Protein 2OER (pdb70)

Nearest PDB structures (foldseek):
  2oer-assembly1_A  TM=1.006E+00  e=1.924E-23  Pseudomonas aeruginosa
  2oer-assembly1_B  TM=9.756E-01  e=3.226E-20  Pseudomonas aeruginosa
  5ydp-assembly1_B  TM=5.592E-01  e=7.569E-05  Dietzia sp. DQ12-45-1b
  2qtq-assembly1_A  TM=6.461E-01  e=2.037E-04  Novosphingobium aromaticivorans DSM 12444
  2gfn-assembly1_A  TM=6.574E-01  e=8.765E-03  Rhodococcus jostii RHA1

Organism: Pseudomonas aeruginosa (strain ATCC 15692 / DSM 22644 / CIP 104116 / JCM 14847 / LMG 12228 / 1C / PRS 101 / PAO1) (NCBI:txid208964)

B-factor: mean 24.6, std 12.99, range [2.0, 92.28]

Radius of gyration: 24.01 Å; Cα contacts (8 Å, |Δi|>4): 357; chains: 2; bounding box: 49×55×74 Å

Structure (mmCIF, N/CA/C/O backbone):
data_2OER
#
_entry.id   2OER
#
_cell.length_a   42.255
_cell.length_b   46.389
_cell.length_c   56.978
_cell.angle_alpha   100.62
_cell.angle_beta   101.49
_cell.angle_gamma   109.84
#
_symmetry.space_group_name_H-M   'P 1'
#
loop_
_entity.id
_entity.type
_entity.pdbx_description
1 polymer 'Probable transcriptional regulator'
2 water water
#
loop_
_atom_site.group_PDB
_atom_site.id
_atom_site.type_symbol
_atom_site.label_atom_id
_atom_site.label_alt_id
_atom_site.label_comp_id
_atom_site.label_asym_id
_atom_site.label_entity_id
_atom_site.label_seq_id
_atom_site.pdbx_PDB_ins_code
_atom_site.Cartn_x
_atom_site.Cartn_y
_atom_site.Cartn_z
_atom_site.occupancy
_atom_site.B_iso_or_equiv
_atom_site.auth_seq_id
_atom_site.auth_comp_id
_atom_site.auth_asym_id
_atom_site.auth_atom_id
_atom_site.pdbx_PDB_model_num
ATOM 1 N N . SER A 1 23 ? 16.219 -21.577 34.251 1.00 29.92 21 SER A N 1
ATOM 2 C CA . SER A 1 23 ? 15.441 -20.298 34.077 1.00 29.50 21 SER A CA 1
ATOM 3 C C . SER A 1 23 ? 16.325 -19.056 34.127 1.00 28.90 21 SER A C 1
ATOM 4 O O . SER A 1 23 ? 16.436 -18.347 33.124 1.00 29.57 21 SER A O 1
ATOM 7 N N . GLU A 1 24 ? 16.932 -18.769 35.284 1.00 27.85 22 GLU A N 1
ATOM 8 C CA . GLU A 1 24 ? 18.021 -17.780 35.338 1.00 26.43 22 GLU A CA 1
ATOM 9 C C . GLU A 1 24 ? 19.190 -18.239 34.430 1.00 25.00 22 GLU A C 1
ATOM 10 O O . GLU A 1 24 ? 19.796 -17.429 33.718 1.00 24.88 22 GLU A O 1
ATOM 16 N N . LEU A 1 25 ? 19.482 -19.542 34.450 1.00 23.37 23 LEU A N 1
ATOM 17 C CA . LEU A 1 25 ? 20.535 -20.104 33.605 1.00 22.11 23 LEU A CA 1
ATOM 18 C C . LEU A 1 25 ? 20.160 -20.015 32.129 1.00 20.88 23 LEU A C 1
ATOM 19 O O . LEU A 1 25 ? 20.963 -19.588 31.307 1.00 20.35 23 LEU A O 1
ATOM 24 N N . VAL A 1 26 ? 18.930 -20.407 31.809 1.00 20.39 24 VAL A N 1
ATOM 25 C CA . VAL A 1 26 ? 18.412 -20.266 30.457 1.00 19.27 24 VAL A CA 1
ATOM 26 C C . VAL A 1 26 ? 18.418 -18.817 30.008 1.00 18.54 24 VAL A C 1
ATOM 27 O O . VAL A 1 26 ? 18.950 -18.495 28.930 1.00 18.30 24 VAL A O 1
ATOM 31 N N . ALA A 1 27 ? 17.869 -17.931 30.849 1.00 17.32 25 ALA A N 1
ATOM 32 C CA . ALA A 1 27 ? 17.819 -16.513 30.524 1.00 16.46 25 ALA A CA 1
ATOM 33 C C . ALA A 1 27 ? 19.211 -15.997 30.152 1.00 16.72 25 ALA A C 1
ATOM 34 O O . ALA A 1 27 ? 19.359 -15.301 29.138 1.00 15.89 25 ALA A O 1
ATOM 36 N N . SER A 1 28 ? 20.234 -16.357 30.958 1.00 16.37 26 SER A N 1
ATOM 37 C CA . SER A 1 28 ? 21.605 -15.872 30.728 1.00 16.39 26 SER A CA 1
ATOM 38 C C . SER A 1 28 ? 22.169 -16.448 29.428 1.00 16.48 26 SER A C 1
ATOM 39 O O . SER A 1 28 ? 22.718 -15.713 28.590 1.00 15.55 26 SER A O 1
ATOM 42 N N . ILE A 1 29 ? 21.978 -17.757 29.245 1.00 17.38 27 ILE A N 1
ATOM 43 C CA . ILE A 1 29 ? 22.243 -18.428 27.959 1.00 17.29 27 ILE A CA 1
ATOM 44 C C . ILE A 1 29 ? 21.652 -17.647 26.785 1.00 18.34 27 ILE A C 1
ATOM 45 O O . ILE A 1 29 ? 22.366 -17.228 25.864 1.00 17.50 27 ILE A O 1
ATOM 50 N N . LEU A 1 30 ? 20.349 -17.400 26.868 1.00 20.51 28 LEU A N 1
ATOM 51 C CA . LEU A 1 30 ? 19.606 -16.708 25.813 1.00 22.35 28 LEU A CA 1
ATOM 52 C C . LEU A 1 30 ? 20.107 -15.284 25.570 1.00 23.39 28 LEU A C 1
ATOM 53 O O . LEU A 1 30 ? 20.263 -14.855 24.422 1.00 23.35 28 LEU A O 1
ATOM 58 N N . GLU A 1 31 ? 20.415 -14.579 26.655 1.00 24.46 29 GLU A N 1
ATOM 59 C CA . GLU A 1 31 ? 21.031 -13.257 26.586 1.00 25.45 29 GLU A CA 1
ATOM 60 C C . GLU A 1 31 ? 22.431 -13.322 25.925 1.00 24.57 29 GLU A C 1
ATOM 61 O O . GLU A 1 31 ? 22.716 -12.559 25.017 1.00 24.59 29 GLU A O 1
ATOM 67 N N . ALA A 1 32 ? 23.288 -14.253 26.357 1.00 24.63 30 ALA A N 1
ATOM 68 C CA . ALA A 1 32 ? 24.598 -14.475 25.715 1.00 24.31 30 ALA A CA 1
ATOM 69 C C . ALA A 1 32 ? 24.459 -14.838 24.238 1.00 25.33 30 ALA A C 1
ATOM 70 O O . ALA A 1 32 ? 25.296 -14.448 23.425 1.00 25.13 30 ALA A O 1
ATOM 72 N N . ALA A 1 33 ? 23.404 -15.598 23.905 1.00 25.65 31 ALA A N 1
ATOM 73 C CA . ALA A 1 33 ? 23.061 -15.931 22.523 1.00 25.44 31 ALA A CA 1
ATOM 74 C C . ALA A 1 33 ? 22.583 -14.711 21.719 1.00 25.06 31 ALA A C 1
ATOM 75 O O . ALA A 1 33 ? 23.149 -14.419 20.666 1.00 24.14 31 ALA A O 1
ATOM 77 N N . VAL A 1 34 ? 21.567 -14.004 22.223 1.00 26.22 32 VAL A N 1
ATOM 78 C CA . VAL A 1 34 ? 21.028 -12.781 21.555 1.00 27.14 32 VAL A CA 1
ATOM 79 C C . VAL A 1 34 ? 22.105 -11.697 21.396 1.00 27.38 32 VAL A C 1
ATOM 80 O O . VAL A 1 34 ? 22.005 -10.848 20.491 1.00 27.48 32 VAL A O 1
ATOM 84 N N . GLN A 1 35 ? 23.109 -11.742 22.288 1.00 28.15 33 GLN A N 1
ATOM 85 C CA . GLN A 1 35 ? 24.340 -10.921 22.231 1.00 28.55 33 GLN A CA 1
ATOM 86 C C . GLN A 1 35 ? 25.427 -11.452 21.292 1.00 28.56 33 GLN A C 1
ATOM 87 O O . GLN A 1 35 ? 25.999 -10.675 20.544 1.00 28.97 33 GLN A O 1
ATOM 93 N N . VAL A 1 36 ? 25.735 -12.751 21.360 1.00 28.67 34 VAL A N 1
ATOM 94 C CA . VAL A 1 36 ? 26.822 -13.381 20.572 1.00 28.58 34 VAL A CA 1
ATOM 95 C C . VAL A 1 36 ? 26.565 -13.360 19.068 1.00 29.20 34 VAL A C 1
ATOM 96 O O . VAL A 1 36 ? 26.411 -12.267 18.459 1.00 30.00 34 VAL A O 1
ATOM 100 N N . GLN A 1 43 ? 26.253 -16.643 11.714 1.00 32.33 41 GLN A N 1
ATOM 101 C CA . GLN A 1 43 ? 27.366 -16.719 10.762 1.00 33.18 41 GLN A CA 1
ATOM 102 C C . GLN A 1 43 ? 28.581 -17.448 11.345 1.00 32.81 41 GLN A C 1
ATOM 103 O O . GLN A 1 43 ? 29.110 -18.368 10.735 1.00 33.45 41 GLN A O 1
ATOM 109 N N . ARG A 1 44 ? 29.049 -17.009 12.503 1.00 31.90 42 ARG A N 1
ATOM 110 C CA . ARG A 1 44 ? 29.983 -17.822 13.271 1.00 30.92 42 ARG A CA 1
ATOM 111 C C . ARG A 1 44 ? 29.419 -18.099 14.668 1.00 29.78 42 ARG A C 1
ATOM 112 O O . ARG A 1 44 ? 30.150 -18.516 15.570 1.00 30.02 42 ARG A O 1
ATOM 120 N N . PHE A 1 45 ? 28.107 -17.870 14.804 1.00 28.42 43 PHE A N 1
ATOM 121 C CA . PHE A 1 45 ? 27.295 -18.254 15.961 1.00 26.56 43 PHE A CA 1
ATOM 122 C C . PHE A 1 45 ? 27.500 -19.729 16.270 1.00 25.79 43 PHE A C 1
ATOM 123 O O . PHE A 1 45 ? 27.175 -20.585 15.434 1.00 25.56 43 PHE A O 1
ATOM 131 N N . THR A 1 46 ? 28.062 -20.025 17.453 1.00 23.88 44 THR A N 1
ATOM 132 C CA . THR A 1 46 ? 28.192 -21.402 17.906 1.00 22.33 44 THR A CA 1
ATOM 133 C C . THR A 1 46 ? 27.760 -21.583 19.361 1.00 21.92 44 THR A C 1
ATOM 134 O O . THR A 1 46 ? 27.609 -20.616 20.126 1.00 20.95 44 THR A O 1
ATOM 138 N N . THR A 1 47 ? 27.557 -22.848 19.705 1.00 21.06 45 THR A N 1
ATOM 139 C CA . THR A 1 47 ? 27.293 -23.285 21.053 1.00 20.89 45 THR A CA 1
ATOM 140 C C . THR A 1 47 ? 28.507 -22.956 21.939 1.00 20.59 45 THR A C 1
ATOM 141 O O . THR A 1 47 ? 28.375 -22.172 22.881 1.00 19.21 45 THR A O 1
ATOM 145 N N . ALA A 1 48 ? 29.677 -23.522 21.617 1.00 20.15 46 ALA A N 1
ATOM 146 C CA . ALA A 1 48 ? 30.893 -23.227 22.382 1.00 20.81 46 ALA A CA 1
ATOM 147 C C . ALA A 1 48 ? 30.987 -21.724 22.644 1.00 20.76 46 ALA A C 1
ATOM 148 O O . ALA A 1 48 ? 31.231 -21.324 23.774 1.00 21.14 46 ALA A O 1
ATOM 150 N N . ARG A 1 49 ? 30.707 -20.895 21.640 1.00 20.31 47 ARG A N 1
ATOM 151 C CA . ARG A 1 49 ? 30.809 -19.448 21.833 1.00 21.34 47 ARG A CA 1
ATOM 152 C C . ARG A 1 49 ? 29.776 -18.893 22.794 1.00 21.36 47 ARG A C 1
ATOM 153 O O . ARG A 1 49 ? 30.105 -18.026 23.589 1.00 21.68 47 ARG A O 1
ATOM 161 N N . VAL A 1 50 ? 28.529 -19.375 22.731 1.00 21.38 48 VAL A N 1
ATOM 162 C CA . VAL A 1 50 ? 27.476 -18.847 23.620 1.00 21.15 48 VAL A CA 1
ATOM 163 C C . VAL A 1 50 ? 27.716 -19.270 25.090 1.00 20.70 48 VAL A C 1
ATOM 164 O O . VAL A 1 50 ? 27.431 -18.507 26.005 1.00 19.62 48 VAL A O 1
ATOM 168 N N . ALA A 1 51 ? 28.259 -20.474 25.290 1.00 20.53 49 ALA A N 1
ATOM 169 C CA . ALA A 1 51 ? 28.566 -21.004 26.618 1.00 20.77 49 ALA A CA 1
ATOM 170 C C . ALA A 1 51 ? 29.785 -20.315 27.235 1.00 21.57 49 ALA A C 1
ATOM 171 O O . ALA A 1 51 ? 29.904 -20.165 28.487 1.00 21.52 49 ALA A O 1
ATOM 173 N N . GLU A 1 52 ? 30.717 -19.931 26.364 1.00 22.47 50 GLU A N 1
ATOM 174 C CA . GLU A 1 52 ? 31.913 -19.235 26.802 1.00 23.92 50 GLU A CA 1
ATOM 175 C C . GLU A 1 52 ? 31.482 -17.848 27.289 1.00 23.90 50 GLU A C 1
ATOM 176 O O . GLU A 1 52 ? 31.881 -17.428 28.371 1.00 23.36 50 GLU A O 1
ATOM 182 N N . ARG A 1 53 ? 30.629 -17.161 26.531 1.00 23.56 51 ARG A N 1
ATOM 183 C CA . ARG A 1 53 ? 30.147 -15.860 27.001 1.00 23.98 51 ARG A CA 1
ATOM 184 C C . ARG A 1 53 ? 29.297 -15.987 28.263 1.00 24.02 51 ARG A C 1
ATOM 185 O O . ARG A 1 53 ? 29.451 -15.184 29.218 1.00 23.93 51 ARG A O 1
ATOM 193 N N . ALA A 1 54 ? 28.439 -17.017 28.290 1.00 22.79 52 ALA A N 1
ATOM 194 C CA . ALA A 1 54 ? 27.524 -17.217 29.424 1.00 22.01 52 ALA A CA 1
ATOM 195 C C . ALA A 1 54 ? 28.264 -17.558 30.723 1.00 21.60 52 ALA A C 1
ATOM 196 O O . ALA A 1 54 ? 27.676 -17.547 31.812 1.00 22.04 52 ALA A O 1
ATOM 198 N N . GLY A 1 55 ? 29.552 -17.855 30.597 1.00 20.11 53 GLY A N 1
ATOM 199 C CA . GLY A 1 55 ? 30.333 -18.282 31.731 1.00 19.12 53 GLY A CA 1
ATOM 200 C C . GLY A 1 55 ? 29.869 -19.622 32.250 1.00 18.19 53 GLY A C 1
ATOM 201 O O . GLY A 1 55 ? 29.952 -19.872 33.468 1.00 17.80 53 GLY A O 1
ATOM 202 N N . VAL A 1 56 ? 29.379 -20.482 31.346 1.00 16.54 54 VAL A N 1
ATOM 203 C CA . VAL A 1 56 ? 29.072 -21.868 31.734 1.00 16.06 54 VAL A CA 1
ATOM 204 C C . VAL A 1 56 ? 29.811 -22.929 30.900 1.00 15.79 54 VAL A C 1
ATOM 205 O O . VAL A 1 56 ? 30.290 -22.659 29.793 1.00 16.31 54 VAL A O 1
ATOM 209 N N . SER A 1 57 ? 29.872 -24.135 31.446 1.00 15.01 55 SER A N 1
ATOM 210 C CA . SER A 1 57 ? 30.320 -25.310 30.743 1.00 15.90 55 SER A CA 1
ATOM 211 C C . SER A 1 57 ? 29.373 -25.662 29.558 1.00 16.81 55 SER A C 1
ATOM 212 O O . SER A 1 57 ? 28.149 -25.427 29.594 1.00 15.19 55 SER A O 1
ATOM 215 N N . ILE A 1 58 ? 29.942 -26.261 28.529 1.00 17.12 56 ILE A N 1
ATOM 216 C CA . ILE A 1 58 ? 29.151 -26.587 27.376 1.00 18.72 56 ILE A CA 1
ATOM 217 C C . ILE A 1 58 ? 28.238 -27.747 27.730 1.00 17.85 56 ILE A C 1
ATOM 218 O O . ILE A 1 58 ? 27.133 -27.875 27.191 1.00 17.30 56 ILE A O 1
ATOM 223 N N . GLY A 1 59 ? 28.699 -28.535 28.694 1.00 17.17 57 GLY A N 1
ATOM 224 C CA . GLY A 1 59 ? 27.904 -29.573 29.318 1.00 17.15 57 GLY A CA 1
ATOM 225 C C . GLY A 1 59 ? 26.617 -29.003 29.858 1.00 16.43 57 GLY A C 1
ATOM 226 O O . GLY A 1 59 ? 25.550 -29.595 29.693 1.00 15.62 57 GLY A O 1
ATOM 227 N N . SER A 1 60 ? 26.739 -27.819 30.463 1.00 16.90 58 SER A N 1
ATOM 228 C CA . SER A 1 60 ? 25.643 -27.189 31.152 1.00 18.51 58 SER A CA 1
ATOM 229 C C . SER A 1 60 ? 24.676 -26.564 30.147 1.00 18.91 58 SER A C 1
ATOM 230 O O . SER A 1 60 ? 23.472 -26.821 30.198 1.00 19.70 58 SER A O 1
ATOM 233 N N . LEU A 1 61 ? 25.202 -25.820 29.179 1.00 19.41 59 LEU A N 1
ATOM 234 C CA . LEU A 1 61 ? 24.394 -25.403 28.038 1.00 20.04 59 LEU A CA 1
ATOM 235 C C . LEU A 1 61 ? 23.644 -26.580 27.420 1.00 20.76 59 LEU A C 1
ATOM 236 O O . LEU A 1 61 ? 22.430 -26.487 27.179 1.00 19.99 59 LEU A O 1
ATOM 241 N N . TYR A 1 62 ? 24.350 -27.688 27.193 1.00 21.95 60 TYR A N 1
ATOM 242 C CA . TYR A 1 62 ? 23.762 -28.846 26.523 1.00 24.31 60 TYR A CA 1
ATOM 243 C C . TYR A 1 62 ? 22.524 -29.440 27.217 1.00 23.92 60 TYR A C 1
ATOM 244 O O . TYR A 1 62 ? 21.681 -30.041 26.553 1.00 23.31 60 TYR A O 1
ATOM 253 N N . GLN A 1 63 ? 22.420 -29.237 28.534 1.00 24.07 61 GLN A N 1
ATOM 254 C CA . GLN A 1 63 ? 21.249 -29.653 29.305 1.00 24.24 61 GLN A CA 1
ATOM 255 C C . GLN A 1 63 ? 20.000 -28.925 28.862 1.00 23.51 61 GLN A C 1
ATOM 256 O O . GLN A 1 63 ? 18.898 -29.480 28.952 1.00 23.31 61 GLN A O 1
ATOM 262 N N . TYR A 1 64 ? 20.178 -27.693 28.373 1.00 22.93 62 TYR A N 1
ATOM 263 C CA . TYR A 1 64 ? 19.057 -26.832 28.015 1.00 22.43 62 TYR A CA 1
ATOM 264 C C . TYR A 1 64 ? 18.852 -26.745 26.508 1.00 21.94 62 TYR A C 1
ATOM 265 O O . TYR A 1 64 ? 17.716 -26.658 26.025 1.00 22.42 62 TYR A O 1
ATOM 274 N N . PHE A 1 65 ? 19.939 -26.800 25.755 1.00 20.36 63 PHE A N 1
ATOM 275 C CA . PHE A 1 65 ? 19.853 -26.734 24.305 1.00 19.83 63 PHE A CA 1
ATOM 276 C C . PHE A 1 65 ? 20.861 -27.695 23.746 1.00 19.92 63 PHE A C 1
ATOM 277 O O . PHE A 1 65 ? 22.051 -27.436 23.834 1.00 20.24 63 PHE A O 1
ATOM 285 N N . PRO A 1 66 ? 20.395 -28.833 23.214 1.00 19.77 64 PRO A N 1
ATOM 286 C CA . PRO A 1 66 ? 21.322 -29.845 22.687 1.00 19.78 64 PRO A CA 1
ATOM 287 C C . PRO A 1 66 ? 22.190 -29.335 21.512 1.00 18.94 64 PRO A C 1
ATOM 288 O O . PRO A 1 66 ? 23.263 -29.871 21.252 1.00 19.63 64 PRO A O 1
ATOM 292 N N . ASN A 1 67 ? 21.758 -28.288 20.835 1.00 18.27 65 ASN A N 1
ATOM 293 C CA . ASN A 1 67 ? 22.557 -27.745 19.743 1.00 17.44 65 ASN A CA 1
ATOM 294 C C . ASN A 1 67 ? 22.236 -26.279 19.438 1.00 17.31 65 ASN A C 1
ATOM 295 O O . ASN A 1 67 ? 21.348 -25.681 20.042 1.00 16.59 65 ASN A O 1
ATOM 300 N N . LYS A 1 68 ? 22.977 -25.736 18.483 1.00 17.12 66 LYS A N 1
ATOM 301 C CA . LYS A 1 68 ? 22.869 -24.355 18.018 1.00 18.66 66 LYS A CA 1
ATOM 302 C C . LYS A 1 68 ? 21.470 -23.989 17.422 1.00 17.99 66 LYS A C 1
ATOM 303 O O . LYS A 1 68 ? 20.950 -22.933 17.727 1.00 16.62 66 LYS A O 1
ATOM 309 N N . ALA A 1 69 ? 20.848 -24.892 16.651 1.00 17.86 67 ALA A N 1
ATOM 310 C CA . ALA A 1 69 ? 19.490 -24.706 16.134 1.00 17.94 67 ALA A CA 1
ATOM 311 C C . ALA A 1 69 ? 18.452 -24.524 17.246 1.00 17.78 67 ALA A C 1
ATOM 312 O O . ALA A 1 69 ? 17.560 -23.670 17.145 1.00 18.42 67 ALA A O 1
ATOM 314 N N . ALA A 1 70 ? 18.564 -25.351 18.280 1.00 16.14 68 ALA A N 1
ATOM 315 C CA . ALA A 1 70 ? 17.710 -25.290 19.429 1.00 16.03 68 ALA A CA 1
ATOM 316 C C . ALA A 1 70 ? 17.745 -23.850 20.024 1.00 14.95 68 ALA A C 1
ATOM 317 O O . ALA A 1 70 ? 16.689 -23.270 20.239 1.00 16.06 68 ALA A O 1
ATOM 319 N N . ILE A 1 71 ? 18.927 -23.269 20.205 1.00 13.94 69 ILE A N 1
ATOM 320 C CA . ILE A 1 71 ? 19.037 -21.883 20.712 1.00 14.74 69 ILE A CA 1
ATOM 321 C C . ILE A 1 71 ? 18.329 -20.892 19.733 1.00 15.21 69 ILE A C 1
ATOM 322 O O . ILE A 1 71 ? 17.582 -20.010 20.137 1.00 15.63 69 ILE A O 1
ATOM 327 N N . LEU A 1 72 ? 18.604 -21.048 18.448 1.00 14.95 70 LEU A N 1
ATOM 328 C CA . LEU A 1 72 ? 18.070 -20.170 17.417 1.00 15.87 70 LEU A CA 1
ATOM 329 C C . LEU A 1 72 ? 16.561 -20.210 17.275 1.00 16.76 70 LEU A C 1
ATOM 330 O O . LEU A 1 72 ? 15.922 -19.182 17.048 1.00 18.64 70 LEU A O 1
ATOM 335 N N . PHE A 1 73 ? 15.983 -21.389 17.452 1.00 17.51 71 PHE A N 1
ATOM 336 C CA . PHE A 1 73 ? 14.545 -21.565 17.386 1.00 19.13 71 PHE A CA 1
ATOM 337 C C . PHE A 1 73 ? 13.928 -20.874 18.577 1.00 17.86 71 PHE A C 1
ATOM 338 O O . PHE A 1 73 ? 12.835 -20.378 18.480 1.00 18.60 71 PHE A O 1
ATOM 346 N N . ARG A 1 74 ? 14.592 -20.912 19.735 1.00 17.97 72 ARG A N 1
ATOM 347 C CA . ARG A 1 74 ? 14.119 -20.151 20.863 1.00 17.02 72 ARG A CA 1
ATOM 348 C C . ARG A 1 74 ? 14.282 -18.656 20.589 1.00 17.50 72 ARG A C 1
ATOM 349 O O . ARG A 1 74 ? 13.367 -17.889 20.804 1.00 18.72 72 ARG A O 1
ATOM 357 N N . LEU A 1 75 ? 15.431 -18.220 20.115 1.00 17.80 73 LEU A N 1
ATOM 358 C CA . LEU A 1 75 ? 15.557 -16.798 19.816 1.00 19.81 73 LEU A CA 1
ATOM 359 C C . LEU A 1 75 ? 14.445 -16.405 18.838 1.00 20.32 73 LEU A C 1
ATOM 360 O O . LEU A 1 75 ? 13.760 -15.422 19.061 1.00 22.13 73 LEU A O 1
ATOM 365 N N . GLN A 1 76 ? 14.214 -17.211 17.806 1.00 21.18 74 GLN A N 1
ATOM 366 C CA . GLN A 1 76 ? 13.227 -16.849 16.765 1.00 22.08 74 GLN A CA 1
ATOM 367 C C . GLN A 1 76 ? 11.870 -16.688 17.409 1.00 21.93 74 GLN A C 1
ATOM 368 O O . GLN A 1 76 ? 11.188 -15.679 17.246 1.00 22.38 74 GLN A O 1
ATOM 374 N N . SER A 1 77 ? 11.514 -17.651 18.237 1.00 21.94 75 SER A N 1
ATOM 375 C CA . SER A 1 77 ? 10.221 -17.636 18.826 1.00 21.06 75 SER A CA 1
ATOM 376 C C . SER A 1 77 ? 10.011 -16.494 19.856 1.00 20.72 75 SER A C 1
ATOM 377 O O . SER A 1 77 ? 8.932 -15.922 19.926 1.00 19.77 75 SER A O 1
ATOM 380 N N . ASP A 1 78 ? 11.036 -16.143 20.637 1.00 19.94 76 ASP A N 1
ATOM 381 C CA . ASP A 1 78 ? 10.893 -15.078 21.598 1.00 20.21 76 ASP A CA 1
ATOM 382 C C . ASP A 1 78 ? 10.715 -13.750 20.849 1.00 20.52 76 ASP A C 1
ATOM 383 O O . ASP A 1 78 ? 9.937 -12.886 21.252 1.00 19.02 76 ASP A O 1
ATOM 388 N N . GLU A 1 79 ? 11.440 -13.612 19.753 1.00 21.59 77 GLU A N 1
ATOM 389 C CA . GLU A 1 79 ? 11.341 -12.421 18.891 1.00 23.68 77 GLU A CA 1
ATOM 390 C C . GLU A 1 79 ? 9.962 -12.172 18.319 1.00 23.57 77 GLU A C 1
ATOM 391 O O . GLU A 1 79 ? 9.483 -11.045 18.367 1.00 24.66 77 GLU A O 1
ATOM 397 N N . TRP A 1 80 ? 9.334 -13.196 17.749 1.00 23.76 78 TRP A N 1
ATOM 398 C CA . TRP A 1 80 ? 7.973 -13.055 17.224 1.00 23.88 78 TRP A CA 1
ATOM 399 C C . TRP A 1 80 ? 6.995 -12.599 18.321 1.00 22.89 78 TRP A C 1
ATOM 400 O O . TRP A 1 80 ? 6.173 -11.712 18.096 1.00 22.60 78 TRP A O 1
ATOM 411 N N . ARG A 1 81 ? 7.080 -13.229 19.491 1.00 22.01 79 ARG A N 1
ATOM 412 C CA . ARG A 1 81 ? 6.311 -12.813 20.678 1.00 21.94 79 ARG A CA 1
ATOM 413 C C . ARG A 1 81 ? 6.550 -11.347 21.116 1.00 20.12 79 ARG A C 1
ATOM 414 O O . ARG A 1 81 ? 5.601 -10.626 21.423 1.00 19.18 79 ARG A O 1
ATOM 422 N N A ARG A 1 82 ? 7.812 -10.924 21.146 0.50 19.20 80 ARG A N 1
ATOM 423 N N B ARG A 1 82 ? 7.822 -10.940 21.157 0.50 19.59 80 ARG A N 1
ATOM 424 C CA A ARG A 1 82 ? 8.164 -9.553 21.511 0.50 18.67 80 ARG A CA 1
ATOM 425 C CA B ARG A 1 82 ? 8.227 -9.563 21.462 0.50 19.49 80 ARG A CA 1
ATOM 426 C C A ARG A 1 82 ? 7.595 -8.543 20.516 0.50 18.49 80 ARG A C 1
ATOM 427 C C B ARG A 1 82 ? 7.580 -8.570 20.518 0.50 18.94 80 ARG A C 1
ATOM 428 O O A ARG A 1 82 ? 7.041 -7.515 20.906 0.50 18.31 80 ARG A O 1
ATOM 429 O O B ARG A 1 82 ? 6.976 -7.582 20.934 0.50 18.75 80 ARG A O 1
ATOM 444 N N . THR A 1 83 ? 7.733 -8.856 19.233 1.00 19.09 81 THR A N 1
ATOM 445 C CA . THR A 1 83 ? 7.281 -7.988 18.166 1.00 18.96 81 THR A CA 1
ATOM 446 C C . THR A 1 83 ? 5.754 -7.873 18.052 1.00 19.44 81 THR A C 1
ATOM 447 O O . THR A 1 83 ? 5.271 -6.777 17.877 1.00 20.81 81 THR A O 1
ATOM 451 N N . THR A 1 84 ? 5.022 -8.981 18.120 1.00 18.79 82 THR A N 1
ATOM 452 C CA . THR A 1 84 ? 3.554 -8.999 18.305 1.00 19.16 82 THR A CA 1
ATOM 453 C C . THR A 1 84 ? 3.066 -8.106 19.457 1.00 19.65 82 THR A C 1
ATOM 454 O O . THR A 1 84 ? 2.154 -7.300 19.265 1.00 19.87 82 THR A O 1
ATOM 458 N N A ARG A 1 85 ? 3.674 -8.240 20.639 0.50 19.85 83 ARG A N 1
ATOM 459 N N B ARG A 1 85 ? 3.675 -8.262 20.630 0.50 19.52 83 ARG A N 1
ATOM 460 C CA A ARG A 1 85 ? 3.392 -7.344 21.762 0.50 19.89 83 ARG A CA 1
ATOM 461 C CA B ARG A 1 85 ? 3.435 -7.387 21.765 0.50 19.13 83 ARG A CA 1
ATOM 462 C C A ARG A 1 85 ? 3.663 -5.896 21.385 0.50 20.09 83 ARG A C 1
ATOM 463 C C B ARG A 1 85 ? 3.677 -5.923 21.400 0.50 19.72 83 ARG A C 1
ATOM 464 O O A ARG A 1 85 ? 2.814 -5.034 21.590 0.50 20.58 83 ARG A O 1
ATOM 465 O O B ARG A 1 85 ? 2.816 -5.079 21.627 0.50 20.23 83 ARG A O 1
ATOM 480 N N . LEU A 1 86 ? 4.835 -5.625 20.825 1.00 20.14 84 LEU A N 1
ATOM 481 C CA . LEU A 1 86 ? 5.230 -4.241 20.574 1.00 20.95 84 LEU A CA 1
ATOM 482 C C . LEU A 1 86 ? 4.340 -3.571 19.520 1.00 21.84 84 LEU A C 1
ATOM 483 O O . LEU A 1 86 ? 3.787 -2.479 19.722 1.00 21.78 84 LEU A O 1
ATOM 488 N N . LEU A 1 87 ? 4.165 -4.257 18.412 1.00 22.24 85 LEU A N 1
ATOM 489 C CA . LEU A 1 87 ? 3.355 -3.747 17.328 1.00 22.87 85 LEU A CA 1
ATOM 490 C C . LEU A 1 87 ? 1.910 -3.461 17.793 1.00 23.64 85 LEU A C 1
ATOM 491 O O . LEU A 1 87 ? 1.333 -2.421 17.449 1.00 24.67 85 LEU A O 1
ATOM 496 N N . GLY A 1 88 ? 1.356 -4.318 18.648 1.00 23.29 86 GLY A N 1
ATOM 497 C CA . GLY A 1 88 ? -0.002 -4.102 19.225 1.00 22.18 86 GLY A CA 1
ATOM 498 C C . GLY A 1 88 ? -0.091 -2.880 20.128 1.00 21.92 86 GLY A C 1
ATOM 499 O O . GLY A 1 88 ? -1.075 -2.146 20.110 1.00 22.42 86 GLY A O 1
ATOM 500 N N . GLU A 1 89 ? 0.965 -2.659 20.904 1.00 21.25 87 GLU A N 1
ATOM 501 C CA . GLU A 1 89 ? 1.138 -1.526 21.831 1.00 21.06 87 GLU A CA 1
ATOM 502 C C . GLU A 1 89 ? 1.254 -0.152 21.126 1.00 20.29 87 GLU A C 1
ATOM 503 O O . GLU A 1 89 ? 0.781 0.863 21.642 1.00 19.76 87 GLU A O 1
ATOM 509 N N . ILE A 1 90 ? 1.956 -0.129 19.989 1.00 18.62 88 ILE A N 1
ATOM 510 C CA . ILE A 1 90 ? 2.118 1.070 19.169 1.00 18.36 88 ILE A CA 1
ATOM 511 C C . ILE A 1 90 ? 0.790 1.547 18.581 1.00 18.57 88 ILE A C 1
ATOM 512 O O . ILE A 1 90 ? 0.492 2.748 18.617 1.00 18.42 88 ILE A O 1
ATOM 517 N N . LEU A 1 91 ? -0.001 0.604 18.069 1.00 19.15 89 LEU A N 1
ATOM 518 C CA . LEU A 1 91 ? -1.292 0.904 17.429 1.00 19.20 89 LEU A CA 1
ATOM 519 C C . LEU A 1 91 ? -2.431 1.264 18.399 1.00 21.20 89 LEU A C 1
ATOM 520 O O . LEU A 1 91 ? -3.425 1.878 17.989 1.00 20.36 89 LEU A O 1
ATOM 525 N N . GLU A 1 92 ? -2.259 0.918 19.678 1.00 22.67 90 GLU A N 1
ATOM 526 C CA . GLU A 1 92 ? -3.265 1.167 20.699 1.00 24.68 90 GLU A CA 1
ATOM 527 C C . GLU A 1 92 ? -3.010 2.430 21.524 1.00 24.97 90 GLU A C 1
ATOM 528 O O . GLU A 1 92 ? -3.944 2.996 22.105 1.00 25.44 90 GLU A O 1
ATOM 534 N N . ASP A 1 93 ? -1.764 2.897 21.541 1.00 25.58 91 ASP A N 1
ATOM 535 C CA . ASP A 1 93 ? -1.379 4.140 22.227 1.00 26.26 91 ASP A CA 1
ATOM 536 C C . ASP A 1 93 ? -2.232 5.331 21.756 1.00 26.31 91 ASP A C 1
ATOM 537 O O . ASP A 1 93 ? -2.632 5.370 20.614 1.00 26.54 91 ASP A O 1
ATOM 542 N N . THR A 1 94 ? -2.547 6.292 22.630 1.00 26.23 92 THR A N 1
ATOM 543 C CA . THR A 1 94 ? -3.376 7.435 22.165 1.00 25.67 92 THR A CA 1
ATOM 544 C C . THR A 1 94 ? -2.924 8.824 22.630 1.00 24.50 92 THR A C 1
ATOM 545 O O . THR A 1 94 ? -3.657 9.813 22.506 1.00 23.99 92 THR A O 1
ATOM 549 N N . THR A 1 95 ? -1.683 8.894 23.106 1.00 23.01 93 THR A N 1
ATOM 550 C CA . THR A 1 95 ? -0.962 10.166 23.125 1.00 21.35 93 THR A CA 1
ATOM 551 C C . THR A 1 95 ? -0.540 10.664 21.712 1.00 19.84 93 THR A C 1
ATOM 552 O O . THR A 1 95 ? -0.104 11.819 21.580 1.00 19.67 93 THR A O 1
ATOM 556 N N A ARG A 1 96 ? -0.684 9.805 20.691 0.50 18.49 94 ARG A N 1
ATOM 557 N N B ARG A 1 96 ? -0.663 9.796 20.693 0.50 18.81 94 ARG A N 1
ATOM 558 C CA A ARG A 1 96 ? -0.399 10.167 19.293 0.50 16.49 94 ARG A CA 1
ATOM 559 C CA B ARG A 1 96 ? -0.393 10.152 19.285 0.50 17.27 94 ARG A CA 1
ATOM 560 C C A ARG A 1 96 ? -1.576 9.902 18.317 0.50 15.67 94 ARG A C 1
ATOM 561 C C B ARG A 1 96 ? -1.581 9.902 18.318 0.50 16.00 94 ARG A C 1
ATOM 562 O O A ARG A 1 96 ? -2.317 8.937 18.473 0.50 15.07 94 ARG A O 1
ATOM 563 O O B ARG A 1 96 ? -2.331 8.945 18.479 0.50 15.43 94 ARG A O 1
ATOM 578 N N . PRO A 1 97 ? -1.748 10.777 17.306 1.00 14.84 95 PRO A N 1
ATOM 579 C CA . PRO A 1 97 ? -2.684 10.538 16.223 1.00 13.31 95 PRO A CA 1
ATOM 580 C C . PRO A 1 97 ? -2.345 9.250 15.443 1.00 11.51 95 PRO A C 1
ATOM 581 O O . PRO A 1 97 ? -1.177 8.787 15.469 1.00 10.10 95 PRO A O 1
ATOM 585 N N . PRO A 1 98 ? -3.352 8.661 14.766 1.00 10.68 96 PRO A N 1
ATOM 586 C CA . PRO A 1 98 ? -3.085 7.441 13.983 1.00 9.47 96 PRO A CA 1
ATOM 587 C C . PRO A 1 98 ? -1.927 7.492 12.992 1.00 9.44 96 PRO A C 1
ATOM 588 O O . PRO A 1 98 ? -1.236 6.488 12.844 1.00 9.90 96 PRO A O 1
ATOM 592 N N . LEU A 1 99 ? -1.702 8.591 12.287 1.00 8.98 97 LEU A N 1
ATOM 593 C CA . LEU A 1 99 ? -0.593 8.624 11.326 1.00 10.05 97 LEU A CA 1
ATOM 594 C C . LEU A 1 99 ? 0.766 8.536 12.043 1.00 12.27 97 LEU A C 1
ATOM 595 O O . LEU A 1 99 ? 1.705 7.901 11.546 1.00 12.04 97 LEU A O 1
ATOM 600 N N . GLU A 1 100 ? 0.840 9.140 13.234 1.00 11.40 98 GLU A N 1
ATOM 601 C CA . GLU A 1 100 ? 2.039 9.038 14.015 1.00 13.31 98 GLU A CA 1
ATOM 602 C C . GLU A 1 100 ? 2.262 7.612 14.472 1.00 11.15 98 GLU A C 1
ATOM 603 O O . GLU A 1 100 ? 3.374 7.136 14.450 1.00 9.79 98 GLU A O 1
ATOM 609 N N . ARG A 1 101 ? 1.210 6.957 14.936 1.00 10.09 99 ARG A N 1
ATOM 610 C CA . ARG A 1 101 ? 1.263 5.568 15.350 1.00 10.84 99 ARG A CA 1
ATOM 611 C C . ARG A 1 101 ? 1.728 4.659 14.186 1.00 12.66 99 ARG A C 1
ATOM 612 O O . ARG A 1 101 ? 2.588 3.780 14.348 1.00 12.00 99 ARG A O 1
ATOM 620 N N . LEU A 1 102 ? 1.143 4.852 13.012 1.00 13.40 100 LEU A N 1
ATOM 621 C CA . LEU A 1 102 ? 1.545 4.045 11.867 1.00 13.83 100 LEU A CA 1
ATOM 622 C C . LEU A 1 102 ? 3.082 4.225 11.533 1.00 13.07 100 LEU A C 1
ATOM 623 O O . LEU A 1 102 ? 3.798 3.249 11.283 1.00 13.08 100 LEU A O 1
ATOM 628 N N . ARG A 1 103 ? 3.571 5.461 11.548 1.00 12.26 101 ARG A N 1
ATOM 629 C CA . ARG A 1 103 ? 4.983 5.731 11.329 1.00 12.84 101 ARG A CA 1
ATOM 630 C C . ARG A 1 103 ? 5.913 4.976 12.302 1.00 13.52 101 ARG A C 1
ATOM 631 O O . ARG A 1 103 ? 6.917 4.399 11.876 1.00 11.90 101 ARG A O 1
ATOM 639 N N A ARG A 1 104 ? 5.589 5.036 13.598 0.70 13.57 102 ARG A N 1
ATOM 640 N N B ARG A 1 104 ? 5.561 4.990 13.588 0.30 12.95 102 ARG A N 1
ATOM 641 C CA A ARG A 1 104 ? 6.321 4.302 14.657 0.70 13.95 102 ARG A CA 1
ATOM 642 C CA B ARG A 1 104 ? 6.329 4.297 14.635 0.30 12.70 102 ARG A CA 1
ATOM 643 C C A ARG A 1 104 ? 6.255 2.768 14.466 0.70 13.30 102 ARG A C 1
ATOM 644 C C B ARG A 1 104 ? 6.255 2.767 14.489 0.30 12.85 102 ARG A C 1
ATOM 645 O O A ARG A 1 104 ? 7.262 2.073 14.619 0.70 11.57 102 ARG A O 1
ATOM 646 O O B ARG A 1 104 ? 7.253 2.072 14.692 0.30 12.09 102 ARG A O 1
ATOM 661 N N . LEU A 1 105 ? 5.075 2.259 14.145 1.00 13.01 103 LEU A N 1
ATOM 662 C CA . LEU A 1 105 ? 4.898 0.834 13.763 1.00 13.70 103 LEU A CA 1
ATOM 663 C C . LEU A 1 105 ? 5.853 0.418 12.609 1.00 12.48 103 LEU A C 1
ATOM 664 O O . LEU A 1 105 ? 6.472 -0.639 12.621 1.00 12.51 103 LEU A O 1
ATOM 669 N N . VAL A 1 106 ? 5.918 1.246 11.595 1.00 11.32 104 VAL A N 1
ATOM 670 C CA . VAL A 1 106 ? 6.737 0.917 10.395 1.00 10.30 104 VAL A CA 1
ATOM 671 C C . VAL A 1 106 ? 8.193 0.819 10.819 1.00 10.78 104 VAL A C 1
ATOM 672 O O . VAL A 1 106 ? 8.882 -0.089 10.422 1.00 9.96 104 VAL A O 1
ATOM 676 N N . LEU A 1 107 ? 8.677 1.757 11.657 1.00 11.21 105 LEU A N 1
ATOM 677 C CA . LEU A 1 107 ? 10.076 1.746 12.063 1.00 10.38 105 LEU A CA 1
ATOM 678 C C . LEU A 1 107 ? 10.376 0.470 12.871 1.00 10.52 105 LEU A C 1
ATOM 679 O O . LEU A 1 107 ? 11.378 -0.240 12.617 1.00 10.66 105 LEU A O 1
ATOM 684 N N . ALA A 1 108 ? 9.482 0.155 13.785 1.00 10.71 106 ALA A N 1
ATOM 685 C CA . ALA A 1 108 ? 9.636 -0.998 14.684 1.00 11.92 106 ALA A CA 1
ATOM 686 C C . ALA A 1 108 ? 9.571 -2.293 13.866 1.00 12.52 106 ALA A C 1
ATOM 687 O O . ALA A 1 108 ? 10.290 -3.240 14.147 1.00 12.51 106 ALA A O 1
ATOM 689 N N . PHE A 1 109 ? 8.683 -2.338 12.864 1.00 12.04 107 PHE A N 1
ATOM 690 C CA . PHE A 1 109 ? 8.573 -3.495 12.002 1.00 11.85 107 PHE A CA 1
ATOM 691 C C . PHE A 1 109 ? 9.820 -3.740 11.133 1.00 12.00 107 PHE A C 1
ATOM 692 O O . PHE A 1 109 ? 10.278 -4.885 11.004 1.00 11.68 107 PHE A O 1
ATOM 700 N N . VAL A 1 110 ? 10.345 -2.685 10.513 1.00 10.11 108 VAL A N 1
ATOM 701 C CA . VAL A 1 110 ? 11.519 -2.848 9.695 1.00 11.55 108 VAL A CA 1
ATOM 702 C C . VAL A 1 110 ? 12.717 -3.261 10.567 1.00 11.48 108 VAL A C 1
ATOM 703 O O . VAL A 1 110 ? 13.512 -4.109 10.177 1.00 11.43 108 VAL A O 1
ATOM 707 N N . ARG A 1 111 ? 12.841 -2.664 11.750 1.00 10.90 109 ARG A N 1
ATOM 708 C CA . ARG A 1 111 ? 13.970 -3.029 12.663 1.00 12.30 109 ARG A CA 1
ATOM 709 C C . ARG A 1 111 ? 13.883 -4.487 13.023 1.00 11.46 109 ARG A C 1
ATOM 710 O O . ARG A 1 111 ? 14.882 -5.195 13.023 1.00 12.91 109 ARG A O 1
ATOM 718 N N . SER A 1 112 ? 12.691 -4.934 13.297 1.00 10.51 110 SER A N 1
ATOM 719 C CA . SER A 1 112 ? 12.388 -6.311 13.639 1.00 13.61 110 SER A CA 1
ATOM 720 C C . SER A 1 112 ? 12.678 -7.351 12.501 1.00 15.07 110 SER A C 1
ATOM 721 O O . SER A 1 112 ? 13.199 -8.457 12.794 1.00 13.74 110 SER A O 1
ATOM 724 N N . GLU A 1 113 ? 12.341 -7.000 11.230 1.00 13.93 111 GLU A N 1
ATOM 725 C CA . GLU A 1 113 ? 12.667 -7.836 10.088 1.00 15.73 111 GLU A CA 1
ATOM 726 C C . GLU A 1 113 ? 14.169 -8.008 9.926 1.00 15.64 111 GLU A C 1
ATOM 727 O O . GLU A 1 113 ? 14.641 -9.103 9.618 1.00 18.03 111 GLU A O 1
ATOM 733 N N . CYS A 1 114 ? 14.910 -6.934 10.090 1.00 15.04 112 CYS A N 1
ATOM 734 C CA . CYS A 1 114 ? 16.346 -6.993 10.045 1.00 16.42 112 CYS A CA 1
ATOM 735 C C . CYS A 1 114 ? 16.959 -7.971 11.129 1.00 18.53 112 CYS A C 1
ATOM 736 O O . CYS A 1 114 ? 17.876 -8.761 10.851 1.00 17.87 112 CYS A O 1
ATOM 739 N N . GLU A 1 115 ? 16.349 -8.014 12.306 1.00 19.53 113 GLU A N 1
ATOM 740 C CA . GLU A 1 115 ? 16.658 -9.052 13.313 1.00 21.63 113 GLU A CA 1
ATOM 741 C C . GLU A 1 115 ? 16.195 -10.488 13.004 1.00 21.34 113 GLU A C 1
ATOM 742 O O . GLU A 1 115 ? 16.962 -11.430 13.227 1.00 22.08 113 GLU A O 1
ATOM 748 N N . GLU A 1 116 ? 14.944 -10.671 12.592 1.00 22.02 114 GLU A N 1
ATOM 749 C CA . GLU A 1 116 ? 14.455 -11.961 12.083 1.00 24.10 114 GLU A CA 1
ATOM 750 C C . GLU A 1 116 ? 15.384 -12.512 10.976 1.00 23.51 114 GLU A C 1
ATOM 751 O O . GLU A 1 116 ? 15.591 -13.714 10.895 1.00 24.14 114 GLU A O 1
ATOM 757 N N . ALA A 1 117 ? 15.976 -11.634 10.160 1.00 23.66 115 ALA A N 1
ATOM 758 C CA . ALA A 1 117 ? 16.829 -12.046 9.010 1.00 21.30 115 ALA A CA 1
ATOM 759 C C . ALA A 1 117 ? 18.129 -12.692 9.480 1.00 20.21 115 ALA A C 1
ATOM 760 O O . ALA A 1 117 ? 18.540 -13.703 8.958 1.00 18.37 115 ALA A O 1
ATOM 762 N N . ALA A 1 118 ? 18.786 -12.076 10.454 1.00 18.69 116 ALA A N 1
ATOM 763 C CA . ALA A 1 118 ? 19.993 -12.637 11.073 1.00 17.12 116 ALA A CA 1
ATOM 764 C C . ALA A 1 118 ? 19.772 -14.031 11.683 1.00 16.74 116 ALA A C 1
ATOM 765 O O . ALA A 1 118 ? 20.598 -14.928 11.533 1.00 17.20 116 ALA A O 1
ATOM 767 N N . ILE A 1 119 ? 18.663 -14.219 12.368 1.00 15.90 117 ILE A N 1
ATOM 768 C CA . ILE A 1 119 ? 18.324 -15.526 12.910 1.00 16.37 117 ILE A CA 1
ATOM 769 C C . ILE A 1 119 ? 17.977 -16.536 11.776 1.00 16.49 117 ILE A C 1
ATOM 770 O O . ILE A 1 119 ? 18.361 -17.693 11.839 1.00 16.32 117 ILE A O 1
ATOM 775 N N A ARG A 1 120 ? 17.225 -16.088 10.773 0.50 16.75 118 ARG A N 1
ATOM 776 N N B ARG A 1 120 ? 17.259 -16.077 10.758 0.50 16.41 118 ARG A N 1
ATOM 777 C CA A ARG A 1 120 ? 16.919 -16.923 9.584 0.50 17.49 118 ARG A CA 1
ATOM 778 C CA B ARG A 1 120 ? 16.912 -16.936 9.606 0.50 16.83 118 ARG A CA 1
ATOM 779 C C A ARG A 1 120 ? 18.211 -17.437 8.943 0.50 17.46 118 ARG A C 1
ATOM 780 C C B ARG A 1 120 ? 18.160 -17.397 8.831 0.50 17.18 118 ARG A C 1
ATOM 781 O O A ARG A 1 120 ? 18.357 -18.639 8.685 0.50 17.72 118 ARG A O 1
ATOM 782 O O B ARG A 1 120 ? 18.223 -18.532 8.366 0.50 18.01 118 ARG A O 1
ATOM 797 N N . VAL A 1 121 ? 19.170 -16.541 8.753 1.00 16.87 119 VAL A N 1
ATOM 798 C CA . VAL A 1 121 ? 20.452 -16.895 8.158 1.00 18.03 119 VAL A CA 1
ATOM 799 C C . VAL A 1 121 ? 21.220 -17.949 8.968 1.00 17.86 119 VAL A C 1
ATOM 800 O O . VAL A 1 121 ? 21.830 -18.871 8.405 1.00 18.56 119 VAL A O 1
ATOM 804 N N . ALA A 1 122 ? 21.228 -17.773 10.290 1.00 17.65 120 ALA A N 1
ATOM 805 C CA . ALA A 1 122 ? 21.870 -18.692 11.189 1.00 16.62 120 ALA A CA 1
ATOM 806 C C . ALA A 1 122 ? 21.089 -20.030 11.171 1.00 16.61 120 ALA A C 1
ATOM 807 O O . ALA A 1 122 ? 21.691 -21.067 11.091 1.00 15.00 120 ALA A O 1
ATOM 809 N N . LEU A 1 123 ? 19.749 -19.971 11.161 1.00 16.78 121 LEU A N 1
ATOM 810 C CA . LEU A 1 123 ? 18.906 -21.147 11.099 1.00 17.68 121 LEU A CA 1
ATOM 811 C C . LEU A 1 123 ? 19.127 -21.946 9.821 1.00 19.48 121 LEU A C 1
ATOM 812 O O . LEU A 1 123 ? 19.131 -23.182 9.846 1.00 20.01 121 LEU A O 1
ATOM 817 N N . SER A 1 124 ? 19.355 -21.226 8.725 1.00 20.63 122 SER A N 1
ATOM 818 C CA . SER A 1 124 ? 19.690 -21.783 7.424 1.00 22.23 122 SER A CA 1
ATOM 819 C C . SER A 1 124 ? 20.957 -22.648 7.406 1.00 22.56 122 SER A C 1
ATOM 820 O O . SER A 1 124 ? 21.017 -23.654 6.675 1.00 22.86 122 SER A O 1
ATOM 823 N N A ASP A 1 125 ? 21.967 -22.250 8.179 0.50 22.74 123 ASP A N 1
ATOM 824 N N B ASP A 1 125 ? 21.959 -22.271 8.200 0.50 22.80 123 ASP A N 1
ATOM 825 C CA A ASP A 1 125 ? 23.175 -23.063 8.366 0.50 22.67 123 ASP A CA 1
ATOM 826 C CA B ASP A 1 125 ? 23.182 -23.073 8.328 0.50 22.80 123 ASP A CA 1
ATOM 827 C C A ASP A 1 125 ? 22.852 -24.249 9.262 0.50 22.51 123 ASP A C 1
ATOM 828 C C B ASP A 1 125 ? 23.010 -24.209 9.349 0.50 22.56 123 ASP A C 1
ATOM 829 O O A ASP A 1 125 ? 23.134 -25.396 8.907 0.50 22.93 123 ASP A O 1
ATOM 830 O O B ASP A 1 125 ? 23.575 -25.294 9.172 0.50 22.82 123 ASP A O 1
ATOM 839 N N . ALA A 1 126 ? 22.238 -23.964 10.409 1.00 22.09 124 ALA A N 1
ATOM 840 C CA . ALA A 1 126 ? 22.029 -24.965 11.482 1.00 21.56 124 ALA A CA 1
ATOM 841 C C . ALA A 1 126 ? 20.959 -26.047 11.225 1.00 21.51 124 ALA A C 1
ATOM 842 O O . ALA A 1 126 ? 21.124 -27.196 11.662 1.00 20.88 124 ALA A O 1
ATOM 844 N N . ALA A 1 127 ? 19.863 -25.652 10.561 1.00 21.61 125 ALA A N 1
ATOM 845 C CA . ALA A 1 127 ? 18.707 -26.515 10.281 1.00 21.35 125 ALA A CA 1
ATOM 846 C C . ALA A 1 127 ? 18.354 -26.322 8.817 1.00 21.34 125 ALA A C 1
ATOM 847 O O . ALA A 1 127 ? 17.299 -25.764 8.519 1.00 21.03 125 ALA A O 1
ATOM 849 N N . PRO A 1 128 ? 19.250 -26.760 7.898 1.00 21.86 126 PRO A N 1
ATOM 850 C CA . PRO A 1 128 ? 19.141 -26.434 6.456 1.00 22.81 126 PRO A CA 1
ATOM 851 C C . PRO A 1 128 ? 17.785 -26.748 5.822 1.00 23.89 126 PRO A C 1
ATOM 852 O O . PRO A 1 128 ? 17.396 -26.078 4.882 1.00 23.14 126 PRO A O 1
ATOM 856 N N . LEU A 1 129 ? 17.085 -27.756 6.334 1.00 26.44 127 LEU A N 1
ATOM 857 C CA . LEU A 1 129 ? 15.834 -28.205 5.736 1.00 30.27 127 LEU A CA 1
ATOM 858 C C . LEU A 1 129 ? 14.658 -27.497 6.377 1.00 33.86 127 LEU A C 1
ATOM 859 O O . LEU A 1 129 ? 13.511 -27.676 5.962 1.00 34.44 127 LEU A O 1
ATOM 864 N N . TYR A 1 130 ? 14.946 -26.655 7.369 1.00 38.63 128 TYR A N 1
ATOM 865 C CA . TYR A 1 130 ? 13.869 -25.893 8.036 1.00 42.42 128 TYR A CA 1
ATOM 866 C C . TYR A 1 130 ? 13.463 -24.657 7.226 1.00 42.17 128 TYR A C 1
ATOM 867 O O . TYR A 1 130 ? 12.261 -24.311 7.241 1.00 44.79 128 TYR A O 1
ATOM 876 N N . GLU A 1 135 ? 3.713 -20.805 9.781 1.00 38.60 133 GLU A N 1
ATOM 877 C CA . GLU A 1 135 ? 4.266 -20.426 11.078 1.00 38.82 133 GLU A CA 1
ATOM 878 C C . GLU A 1 135 ? 4.427 -18.901 11.153 1.00 38.94 133 GLU A C 1
ATOM 879 O O . GLU A 1 135 ? 3.687 -18.220 11.875 1.00 38.71 133 GLU A O 1
ATOM 885 N N . ALA A 1 136 ? 5.387 -18.373 10.394 1.00 39.11 134 ALA A N 1
ATOM 886 C CA . ALA A 1 136 ? 5.593 -16.930 10.285 1.00 39.37 134 ALA A CA 1
ATOM 887 C C . ALA A 1 136 ? 4.352 -16.233 9.723 1.00 39.53 134 ALA A C 1
ATOM 888 O O . ALA A 1 136 ? 4.163 -15.030 9.931 1.00 39.48 134 ALA A O 1
ATOM 890 N N . ARG A 1 137 ? 3.518 -17.000 9.014 1.00 39.72 135 ARG A N 1
ATOM 891 C CA . ARG A 1 137 ? 2.253 -16.500 8.465 1.00 39.81 135 ARG A CA 1
ATOM 892 C C . ARG A 1 137 ? 1.124 -16.470 9.501 1.00 39.19 135 ARG A C 1
ATOM 893 O O . ARG A 1 137 ? 0.216 -15.653 9.383 1.00 39.34 135 ARG A O 1
ATOM 901 N N . GLU A 1 138 ? 1.189 -17.347 10.508 1.00 38.4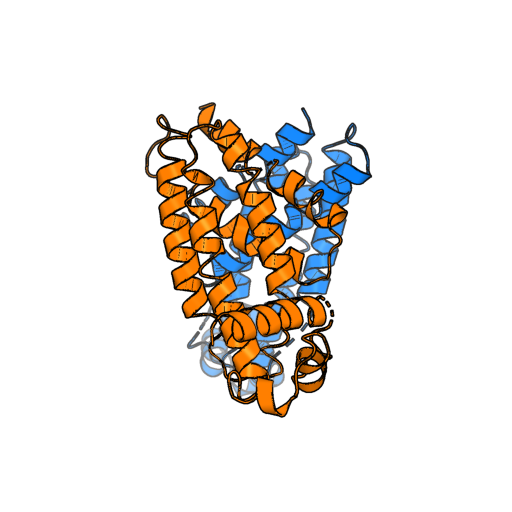6 136 GLU A N 1
ATOM 902 C CA . GLU A 1 138 ? 0.247 -17.331 11.640 1.00 37.80 136 GLU A CA 1
ATOM 903 C C . GLU A 1 138 ? 0.463 -16.074 12.496 1.00 37.11 136 GLU A C 1
ATOM 904 O O . GLU A 1 138 ? -0.491 -15.490 13.028 1.00 37.12 136 GLU A O 1
ATOM 910 N N . VAL A 1 139 ? 1.729 -15.674 12.615 1.00 35.94 137 VAL A N 1
ATOM 911 C CA . VAL A 1 139 ? 2.129 -14.391 13.208 1.00 34.76 137 VAL A CA 1
ATOM 912 C C . VAL A 1 139 ? 1.742 -13.194 12.297 1.00 33.93 137 VAL A C 1
ATOM 913 O O . VAL A 1 139 ? 1.196 -12.200 12.786 1.00 32.91 137 VAL A O 1
ATOM 917 N N . LYS A 1 140 ? 2.032 -13.299 10.995 1.00 33.38 138 LYS A N 1
ATOM 918 C CA . LYS A 1 140 ? 1.645 -12.281 10.013 1.00 33.68 138 LYS A CA 1
ATOM 919 C C . LYS A 1 140 ? 0.141 -12.036 10.096 1.00 32.97 138 LYS A C 1
ATOM 920 O O . LYS A 1 140 ? -0.310 -10.876 10.179 1.00 32.92 138 LYS A O 1
ATOM 926 N N . ALA A 1 141 ? -0.615 -13.137 10.111 1.00 32.18 139 ALA A N 1
ATOM 927 C CA . ALA A 1 141 ? -2.077 -13.109 10.125 1.00 31.51 139 ALA A CA 1
ATOM 928 C C . ALA A 1 141 ? -2.637 -12.366 11.324 1.00 31.16 139 ALA A C 1
ATOM 929 O O . ALA A 1 141 ? -3.539 -11.556 11.173 1.00 31.37 139 ALA A O 1
ATOM 931 N N . GLU A 1 142 ? -2.101 -12.619 12.510 1.00 30.80 140 GLU A N 1
ATOM 932 C CA . GLU A 1 142 ? -2.587 -11.935 13.696 1.00 30.50 140 GLU A CA 1
ATOM 933 C C . GLU A 1 142 ? -2.235 -10.437 13.681 1.00 30.06 140 GLU A C 1
ATOM 934 O O . GLU A 1 142 ? -3.031 -9.599 14.113 1.00 29.95 140 GLU A O 1
ATOM 940 N N . GLY A 1 143 ? -1.048 -10.112 13.174 1.00 29.61 141 GLY A N 1
ATOM 941 C CA . GLY A 1 143 ? -0.635 -8.720 12.951 1.00 29.20 141 GLY A CA 1
ATOM 942 C C . GLY A 1 143 ? -1.666 -7.968 12.119 1.00 29.03 141 GLY A C 1
ATOM 943 O O . GLY A 1 143 ? -2.116 -6.885 12.495 1.00 27.66 141 GLY A O 1
ATOM 944 N N . ALA A 1 144 ? -2.024 -8.560 10.981 1.00 29.28 142 ALA A N 1
ATOM 945 C CA . ALA A 1 144 ? -3.072 -8.048 10.104 1.00 29.47 142 ALA A CA 1
ATOM 946 C C . ALA A 1 144 ? -4.395 -7.727 10.847 1.00 30.24 142 ALA A C 1
ATOM 947 O O . ALA A 1 144 ? -4.889 -6.601 10.767 1.00 31.12 142 ALA A O 1
ATOM 949 N N . ARG A 1 145 ? -4.949 -8.694 11.571 1.00 30.48 143 ARG A N 1
ATOM 950 C CA . ARG A 1 145 ? -6.230 -8.513 12.281 1.00 30.93 143 ARG A CA 1
ATOM 951 C C . ARG A 1 145 ? -6.210 -7.288 13.199 1.00 30.52 143 ARG A C 1
ATOM 952 O O . ARG A 1 145 ? -7.151 -6.497 13.202 1.00 30.35 143 ARG A O 1
ATOM 960 N N . VAL A 1 146 ? -5.123 -7.147 13.969 1.00 29.80 144 VAL A N 1
ATOM 961 C CA . VAL A 1 146 ? -4.902 -6.032 14.901 1.00 28.64 144 VAL A CA 1
ATOM 962 C C . VAL A 1 146 ? -4.853 -4.696 14.131 1.00 28.10 144 VAL A C 1
ATOM 963 O O . VAL A 1 146 ? -5.455 -3.691 14.542 1.00 27.34 144 VAL A O 1
ATOM 967 N N . PHE A 1 147 ? -4.163 -4.712 12.999 1.00 26.75 145 PHE A N 1
ATOM 968 C CA . PHE A 1 147 ? -4.154 -3.576 12.088 1.00 26.65 145 PHE A CA 1
ATOM 969 C C . PHE A 1 147 ? -5.551 -3.178 11.562 1.00 27.34 145 PHE A C 1
ATOM 970 O O . PHE A 1 147 ? -5.827 -1.991 11.420 1.00 27.51 145 PHE A O 1
ATOM 978 N N . GLN A 1 148 ? -6.432 -4.136 11.297 1.00 27.03 146 GLN A N 1
ATOM 979 C CA . GLN A 1 148 ? -7.761 -3.796 10.778 1.00 28.25 146 GLN A CA 1
ATOM 980 C C . GLN A 1 148 ? -8.606 -3.023 11.832 1.00 28.40 146 GLN A C 1
ATOM 981 O O . GLN A 1 148 ? -9.387 -2.125 11.485 1.00 28.96 146 GLN A O 1
ATOM 987 N N . ALA A 1 149 ? -8.474 -3.399 13.100 1.00 27.16 147 ALA A N 1
ATOM 988 C CA . ALA A 1 149 ? -9.090 -2.673 14.191 1.00 26.40 147 ALA A CA 1
ATOM 989 C C . ALA A 1 149 ? -8.553 -1.244 14.352 1.00 26.37 147 ALA A C 1
ATOM 990 O O . ALA A 1 149 ? -9.267 -0.341 14.759 1.00 26.71 147 ALA A O 1
ATOM 992 N N . PHE A 1 150 ? -7.282 -1.042 14.044 1.00 25.18 148 PHE A N 1
ATOM 993 C CA . PHE A 1 150 ? -6.697 0.267 14.091 1.00 25.44 148 PHE A CA 1
ATOM 994 C C . PHE A 1 150 ? -7.302 1.109 12.977 1.00 26.37 148 PHE A C 1
ATOM 995 O O . PHE A 1 150 ? -7.592 2.281 13.200 1.00 26.87 148 PHE A O 1
ATOM 1003 N N . LEU A 1 151 ? -7.479 0.504 11.785 1.00 26.01 149 LEU A N 1
ATOM 1004 C CA . LEU A 1 151 ? -8.135 1.149 10.657 1.00 26.03 149 LEU A CA 1
ATOM 1005 C C . LEU A 1 151 ? -9.520 1.610 10.967 1.00 26.81 149 LEU A C 1
ATOM 1006 O O . LEU A 1 151 ? -9.897 2.696 10.561 1.00 29.76 149 LEU A O 1
ATOM 1011 N N . ARG A 1 152 ? -10.270 0.771 11.677 1.00 24.52 150 ARG A N 1
ATOM 1012 C CA . ARG A 1 152 ? -11.619 1.018 12.053 1.00 23.47 150 ARG A CA 1
ATOM 1013 C C . ARG A 1 152 ? -11.627 2.311 12.838 1.00 22.04 150 ARG A C 1
ATOM 1014 O O . ARG A 1 152 ? -12.551 3.099 12.712 1.00 21.07 150 ARG A O 1
ATOM 1022 N N . GLU A 1 153 ? -10.579 2.524 13.638 1.00 20.08 151 GLU A N 1
ATOM 1023 C CA . GLU A 1 153 ? -10.472 3.696 14.494 1.00 18.51 151 GLU A CA 1
ATOM 1024 C C . GLU A 1 153 ? -10.006 4.896 13.711 1.00 16.78 151 GLU A C 1
ATOM 1025 O O . GLU A 1 153 ? -10.491 5.977 13.933 1.00 16.60 151 GLU A O 1
ATOM 1031 N N . ALA A 1 154 ? -9.092 4.692 12.777 1.00 14.66 152 ALA A N 1
ATOM 1032 C CA . ALA A 1 154 ? -8.494 5.767 12.011 1.00 14.31 152 ALA A CA 1
ATOM 1033 C C . ALA A 1 154 ? -9.353 6.242 10.821 1.00 14.54 152 ALA A C 1
ATOM 1034 O O . ALA A 1 154 ? -9.229 7.384 10.396 1.00 13.96 152 ALA A O 1
ATOM 1036 N N . LEU A 1 155 ? -10.226 5.364 10.297 1.00 13.65 153 LEU A N 1
ATOM 1037 C CA . LEU A 1 155 ? -11.016 5.630 9.096 1.00 12.07 153 LEU A CA 1
ATOM 1038 C C . LEU A 1 155 ? -12.500 5.365 9.354 1.00 12.27 153 LEU A C 1
ATOM 1039 O O . LEU A 1 155 ? -13.055 4.413 8.797 1.00 11.32 153 LEU A O 1
ATOM 1044 N N . PRO A 1 156 ? -13.146 6.200 10.196 1.00 11.99 154 PRO A N 1
ATOM 1045 C CA . PRO A 1 156 ? -14.549 5.956 10.590 1.00 11.98 154 PRO A CA 1
ATOM 1046 C C . PRO A 1 156 ? -15.584 6.159 9.470 1.00 12.37 154 PRO A C 1
ATOM 1047 O O . PRO A 1 156 ? -16.690 5.625 9.555 1.00 12.36 154 PRO A O 1
ATOM 1051 N N A GLU A 1 157 ? -15.226 6.971 8.472 0.50 13.03 155 GLU A N 1
ATOM 1052 N N B GLU A 1 157 ? -15.206 6.902 8.435 0.50 12.01 155 GLU A N 1
ATOM 1053 C CA A GLU A 1 157 ? -16.101 7.363 7.349 0.50 13.93 155 GLU A CA 1
ATOM 1054 C CA B GLU A 1 157 ? -16.118 7.312 7.361 0.50 11.95 155 GLU A CA 1
ATOM 1055 C C A GLU A 1 157 ? -16.031 6.339 6.213 0.50 13.18 155 GLU A C 1
ATOM 1056 C C B GLU A 1 157 ? -15.727 6.648 6.029 0.50 11.91 155 GLU A C 1
ATOM 1057 O O A GLU A 1 157 ? -16.989 6.216 5.426 0.50 13.44 155 GLU A O 1
ATOM 1058 O O B GLU A 1 157 ? -16.158 7.058 4.935 0.50 12.34 155 GLU A O 1
ATOM 1069 N N . VAL A 1 158 ? -14.912 5.614 6.145 1.00 11.73 156 VAL A N 1
ATOM 1070 C CA . VAL A 1 158 ? -14.592 4.722 5.024 1.00 12.16 156 VAL A CA 1
ATOM 1071 C C . VAL A 1 158 ? -15.398 3.453 5.143 1.00 11.88 156 VAL A C 1
ATOM 1072 O O . VAL A 1 158 ? -15.451 2.831 6.213 1.00 12.49 156 VAL A O 1
ATOM 1076 N N . ALA A 1 159 ? -16.108 3.131 4.059 1.00 10.46 157 ALA A N 1
ATOM 1077 C CA . ALA A 1 159 ? -16.924 1.928 3.962 1.00 8.46 157 ALA A CA 1
ATOM 1078 C C . ALA A 1 159 ? -16.097 0.688 4.300 1.00 7.90 157 ALA A C 1
ATOM 1079 O O . ALA A 1 159 ? -14.937 0.679 4.051 1.00 6.65 157 ALA A O 1
ATOM 1081 N N . GLU A 1 160 ? -16.685 -0.333 4.910 1.00 8.43 158 GLU A N 1
ATOM 1082 C CA . GLU A 1 160 ? -15.941 -1.496 5.355 1.00 9.72 158 GLU A CA 1
ATOM 1083 C C . GLU A 1 160 ? -15.172 -2.244 4.239 1.00 10.49 158 GLU A C 1
ATOM 1084 O O . GLU A 1 160 ? -14.042 -2.672 4.458 1.00 10.00 158 GLU A O 1
ATOM 1090 N N . ALA A 1 161 ? -15.740 -2.354 3.047 1.00 10.20 159 ALA A N 1
ATOM 1091 C CA . ALA A 1 161 ? -15.068 -3.081 1.961 1.00 11.02 159 ALA A CA 1
ATOM 1092 C C . ALA A 1 161 ? -13.776 -2.371 1.558 1.00 11.87 159 ALA A C 1
ATOM 1093 O O . ALA A 1 161 ? -12.752 -3.014 1.365 1.00 10.64 159 ALA A O 1
ATOM 1095 N N . GLU A 1 162 ? -13.826 -1.048 1.463 1.00 12.46 160 GLU A N 1
ATOM 1096 C CA . GLU A 1 162 ? -12.635 -0.253 1.169 1.00 13.60 160 GLU A CA 1
ATOM 1097 C C . GLU A 1 162 ? -11.570 -0.286 2.253 1.00 12.75 160 GLU A C 1
ATOM 1098 O O . GLU A 1 162 ? -10.373 -0.396 1.947 1.00 12.59 160 GLU A O 1
ATOM 1104 N N . ARG A 1 163 ? -12.028 -0.182 3.495 1.00 11.36 161 ARG A N 1
ATOM 1105 C CA . ARG A 1 163 ? -11.197 -0.241 4.691 1.00 10.99 161 ARG A CA 1
ATOM 1106 C C . ARG A 1 163 ? -10.475 -1.591 4.795 1.00 10.24 161 ARG A C 1
ATOM 1107 O O . ARG A 1 163 ? -9.272 -1.613 4.999 1.00 8.82 161 ARG A O 1
ATOM 1115 N N . SER A 1 164 ? -11.191 -2.699 4.586 1.00 10.13 162 SER A N 1
ATOM 1116 C CA . SER A 1 164 ? -10.618 -4.039 4.394 1.00 12.24 162 SER A CA 1
ATOM 1117 C C . SER A 1 164 ? -9.531 -4.149 3.341 1.00 13.13 162 SER A C 1
ATOM 1118 O O . SER A 1 164 ? -8.461 -4.706 3.595 1.00 14.09 162 SER A O 1
ATOM 1121 N N . LEU A 1 165 ? -9.837 -3.671 2.140 1.00 13.99 163 LEU A N 1
ATOM 1122 C CA . LEU A 1 165 ? -8.875 -3.683 1.038 1.00 14.97 163 LEU A CA 1
ATOM 1123 C C . LEU A 1 165 ? -7.631 -2.881 1.423 1.00 14.33 163 LEU A C 1
ATOM 1124 O O . LEU A 1 165 ? -6.489 -3.306 1.198 1.00 13.29 163 LEU A O 1
ATOM 1129 N N . ALA A 1 166 ? -7.843 -1.728 2.042 1.00 13.30 164 ALA A N 1
ATOM 1130 C CA . ALA A 1 166 ? -6.748 -0.839 2.426 1.00 12.24 164 ALA A CA 1
ATOM 1131 C C . ALA A 1 166 ? -5.885 -1.461 3.485 1.00 13.25 164 ALA A C 1
ATOM 1132 O O . ALA A 1 166 ? -4.673 -1.393 3.360 1.00 13.59 164 ALA A O 1
ATOM 1134 N N . GLY A 1 167 ? -6.502 -2.085 4.485 1.00 10.77 165 GLY A N 1
ATOM 1135 C CA . GLY A 1 167 ? -5.784 -2.837 5.514 1.00 13.93 165 GLY A CA 1
ATOM 1136 C C . GLY A 1 167 ? -5.011 -4.034 4.954 1.00 15.05 165 GLY A C 1
ATOM 1137 O O . GLY A 1 167 ? -3.911 -4.294 5.387 1.00 15.89 165 GLY A O 1
ATOM 1138 N N A ASP A 1 168 ? -5.576 -4.734 3.992 0.50 15.21 166 ASP A N 1
ATOM 1139 N N B ASP A 1 168 ? -5.606 -4.757 3.991 0.50 15.29 166 ASP A N 1
ATOM 1140 C CA A ASP A 1 168 ? -4.782 -5.740 3.319 0.50 15.50 166 ASP A CA 1
ATOM 1141 C CA B ASP A 1 168 ? -4.892 -5.790 3.180 0.50 14.95 166 ASP A CA 1
ATOM 1142 C C A ASP A 1 168 ? -3.574 -5.195 2.576 0.50 14.23 166 ASP A C 1
ATOM 1143 C C B ASP A 1 168 ? -3.615 -5.204 2.582 0.50 13.98 166 ASP A C 1
ATOM 1144 O O A ASP A 1 168 ? -2.491 -5.725 2.733 0.50 14.04 166 ASP A O 1
ATOM 1145 O O B ASP A 1 168 ? -2.534 -5.707 2.848 0.50 13.64 166 ASP A O 1
ATOM 1154 N N . LEU A 1 169 ? -3.754 -4.130 1.809 1.00 13.16 167 LEU A N 1
ATOM 1155 C CA . LEU A 1 169 ? -2.654 -3.580 1.083 1.00 13.62 167 LEU A CA 1
ATOM 1156 C C . LEU A 1 169 ? -1.554 -3.006 2.008 1.00 14.82 167 LEU A C 1
ATOM 1157 O O . LEU A 1 169 ? -0.349 -3.148 1.727 1.00 13.03 167 LEU A O 1
ATOM 1162 N N . LEU A 1 170 ? -1.971 -2.276 3.041 1.00 13.11 168 LEU A N 1
ATOM 1163 C CA . LEU A 1 170 ? -1.031 -1.753 4.024 1.00 15.40 168 LEU A CA 1
ATOM 1164 C C . LEU A 1 170 ? -0.213 -2.847 4.702 1.00 13.97 168 LEU A C 1
ATOM 1165 O O . LEU A 1 170 ? 1.024 -2.717 4.806 1.00 15.01 168 LEU A O 1
ATOM 1170 N N . THR A 1 171 ? -0.860 -3.871 5.223 1.00 15.66 169 THR A N 1
ATOM 1171 C CA . THR A 1 171 ? -0.120 -4.921 5.954 1.00 16.77 169 THR A CA 1
ATOM 1172 C C . THR A 1 171 ? 0.775 -5.802 5.027 1.00 16.37 169 THR A C 1
ATOM 1173 O O . THR A 1 171 ? 1.885 -6.188 5.430 1.00 14.99 169 THR A O 1
ATOM 1177 N N . THR A 1 172 ? 0.282 -6.099 3.824 1.00 14.70 170 THR A N 1
ATOM 1178 C CA . THR A 1 172 ? 1.052 -6.783 2.798 1.00 14.48 170 THR A CA 1
ATOM 1179 C C . THR A 1 172 ? 2.280 -5.945 2.388 1.00 14.71 170 THR A C 1
ATOM 1180 O O . THR A 1 172 ? 3.342 -6.500 2.113 1.00 13.97 170 THR A O 1
ATOM 1184 N N . THR A 1 173 ? 2.108 -4.642 2.252 1.00 12.73 171 THR A N 1
ATOM 1185 C CA . THR A 1 173 ? 3.202 -3.794 1.747 1.00 13.26 171 THR A CA 1
ATOM 1186 C C . THR A 1 173 ? 4.255 -3.704 2.861 1.00 12.65 171 THR A C 1
ATOM 1187 O O . THR A 1 173 ? 5.406 -3.940 2.593 1.00 13.04 171 THR A O 1
ATOM 1191 N N . LEU A 1 174 ? 3.831 -3.433 4.090 1.00 11.64 172 LEU A N 1
ATOM 1192 C CA . LEU A 1 174 ? 4.736 -3.383 5.243 1.00 13.38 172 LEU A CA 1
ATOM 1193 C C . LEU A 1 174 ? 5.533 -4.702 5.340 1.00 13.51 172 LEU A C 1
ATOM 1194 O O . LEU A 1 174 ? 6.748 -4.699 5.363 1.00 11.66 172 LEU A O 1
ATOM 1199 N N . GLY A 1 175 ? 4.826 -5.828 5.378 1.00 15.06 173 GLY A N 1
ATOM 1200 C CA . GLY A 1 175 ? 5.459 -7.137 5.459 1.00 14.49 173 GLY A CA 1
ATOM 1201 C C . GLY A 1 175 ? 6.367 -7.495 4.284 1.00 15.28 173 GLY A C 1
ATOM 1202 O O . GLY A 1 175 ? 7.524 -7.875 4.500 1.00 14.72 173 GLY A O 1
ATOM 1203 N N . ALA A 1 176 ? 5.877 -7.329 3.050 1.00 14.74 174 ALA A N 1
ATOM 1204 C CA . ALA A 1 176 ? 6.647 -7.673 1.846 1.00 14.93 174 ALA A CA 1
ATOM 1205 C C . ALA A 1 176 ? 7.872 -6.754 1.596 1.00 13.88 174 ALA A C 1
ATOM 1206 O O . ALA A 1 176 ? 8.941 -7.227 1.333 1.00 12.34 174 ALA A O 1
ATOM 1208 N N . VAL A 1 177 ? 7.701 -5.444 1.722 1.00 13.39 175 VAL A N 1
ATOM 1209 C CA . VAL A 1 177 ? 8.773 -4.510 1.545 1.00 13.11 175 VAL A CA 1
ATOM 1210 C C . VAL A 1 177 ? 9.788 -4.576 2.745 1.00 12.94 175 VAL A C 1
ATOM 1211 O O . VAL A 1 177 ? 10.984 -4.608 2.531 1.00 11.57 175 VAL A O 1
ATOM 1215 N N . GLY A 1 178 ? 9.297 -4.617 3.983 1.00 14.99 176 GLY A N 1
ATOM 1216 C CA . GLY A 1 178 ? 10.192 -4.859 5.145 1.00 14.60 176 GLY A CA 1
ATOM 1217 C C . GLY A 1 178 ? 11.051 -6.102 5.009 1.00 14.09 176 GLY A C 1
ATOM 1218 O O . GLY A 1 178 ? 12.256 -6.058 5.223 1.00 14.63 176 GLY A O 1
ATOM 1219 N N . LYS A 1 179 ? 10.449 -7.208 4.621 1.00 14.86 177 LYS A N 1
ATOM 1220 C CA . LYS A 1 179 ? 11.176 -8.461 4.493 1.00 14.15 177 LYS A CA 1
ATOM 1221 C C . LYS A 1 179 ? 12.239 -8.364 3.380 1.00 13.67 177 LYS A C 1
ATOM 1222 O O . LYS A 1 179 ? 13.399 -8.725 3.584 1.00 11.21 177 LYS A O 1
ATOM 1228 N N . GLN A 1 180 ? 11.862 -7.837 2.216 1.00 12.20 178 GLN A N 1
ATOM 1229 C CA . GLN A 1 180 ? 12.825 -7.690 1.140 1.00 10.15 178 GLN A CA 1
ATOM 1230 C C . GLN A 1 180 ? 14.004 -6.770 1.550 1.00 9.20 178 GLN A C 1
ATOM 1231 O O . GLN A 1 180 ? 15.148 -7.070 1.254 1.00 8.50 178 GLN A O 1
ATOM 1237 N N . PHE A 1 181 ? 13.698 -5.659 2.222 1.00 10.33 179 PHE A N 1
ATOM 1238 C CA . PHE A 1 181 ? 14.723 -4.747 2.693 1.00 10.38 179 PHE A CA 1
ATOM 1239 C C . PHE A 1 181 ? 15.746 -5.504 3.544 1.00 10.67 179 PHE A C 1
ATOM 1240 O O . PHE A 1 181 ? 16.955 -5.290 3.430 1.00 11.17 179 PHE A O 1
ATOM 1248 N N . SER A 1 182 ? 15.265 -6.430 4.354 1.00 10.29 180 SER A N 1
ATOM 1249 C CA . SER A 1 182 ? 16.132 -7.218 5.313 1.00 11.81 180 SER A CA 1
ATOM 1250 C C . SER A 1 182 ? 16.914 -8.429 4.713 1.00 11.35 180 SER A C 1
ATOM 1251 O O . SER A 1 182 ? 17.697 -9.098 5.408 1.00 9.46 180 SER A O 1
ATOM 1254 N N . GLU A 1 183 ? 16.797 -8.660 3.402 1.00 10.34 181 GLU A N 1
ATOM 1255 C CA . GLU A 1 183 ? 17.537 -9.718 2.746 1.00 12.90 181 GLU A CA 1
ATOM 1256 C C . GLU A 1 183 ? 19.032 -9.448 2.700 1.00 11.90 181 GLU A C 1
ATOM 1257 O O . GLU A 1 183 ? 19.839 -10.349 2.380 1.00 10.75 181 GLU A O 1
ATOM 1263 N N . GLN A 1 184 ? 19.407 -8.218 2.998 1.00 11.52 182 GLN A N 1
ATOM 1264 C CA . GLN A 1 184 ? 20.831 -7.935 3.190 1.00 12.38 182 GLN A CA 1
ATOM 1265 C C . GLN A 1 184 ? 21.051 -7.146 4.484 1.00 11.53 182 GLN A C 1
ATOM 1266 O O . GLN A 1 184 ? 20.122 -6.506 4.937 1.00 10.70 182 GLN A O 1
ATOM 1272 N N . PRO A 1 185 ? 22.274 -7.220 5.075 1.00 11.77 183 PRO A N 1
ATOM 1273 C CA . PRO A 1 185 ? 22.534 -6.494 6.306 1.00 11.01 183 PRO A CA 1
ATOM 1274 C C . PRO A 1 185 ? 22.400 -4.990 6.148 1.00 9.41 183 PRO A C 1
ATOM 1275 O O . PRO A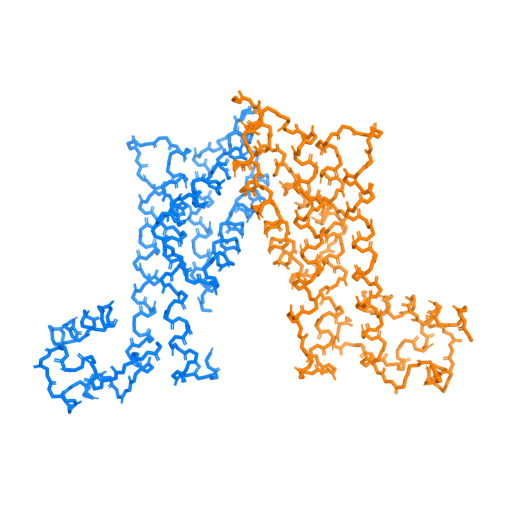 1 185 ? 22.774 -4.445 5.138 1.00 10.65 183 PRO A O 1
ATOM 1279 N N . ARG A 1 186 ? 21.848 -4.311 7.131 1.00 9.53 184 ARG A N 1
ATOM 1280 C CA . ARG A 1 186 ? 21.601 -2.836 7.010 1.00 10.58 184 ARG A CA 1
ATOM 1281 C C . ARG A 1 186 ? 22.236 -2.020 8.163 1.00 11.09 184 ARG A C 1
ATOM 1282 O O . ARG A 1 186 ? 22.180 -2.469 9.257 1.00 12.40 184 ARG A O 1
ATOM 1290 N N . SER A 1 187 ? 22.762 -0.824 7.935 1.00 11.09 185 SER A N 1
ATOM 1291 C CA . SER A 1 187 ? 23.146 0.027 9.087 1.00 12.29 185 SER A CA 1
ATOM 1292 C C . SER A 1 187 ? 21.916 0.659 9.788 1.00 13.53 185 SER A C 1
ATOM 1293 O O . SER A 1 187 ? 20.775 0.687 9.248 1.00 11.01 185 SER A O 1
ATOM 1296 N N . GLU A 1 188 ? 22.140 1.167 11.001 1.00 12.82 186 GLU A N 1
ATOM 1297 C CA . GLU A 1 188 ? 21.052 1.800 11.751 1.00 12.85 186 GLU A CA 1
ATOM 1298 C C . GLU A 1 188 ? 20.536 2.943 10.930 1.00 11.45 186 GLU A C 1
ATOM 1299 O O . GLU A 1 188 ? 19.349 3.091 10.810 1.00 11.01 186 GLU A O 1
ATOM 1305 N N . ALA A 1 189 ? 21.432 3.737 10.362 1.00 9.85 187 ALA A N 1
ATOM 1306 C CA . ALA A 1 189 ? 20.972 4.835 9.536 1.00 10.57 187 ALA A CA 1
ATOM 1307 C C . ALA A 1 189 ? 20.197 4.401 8.291 1.00 10.70 187 ALA A C 1
ATOM 1308 O O . ALA A 1 189 ? 19.269 5.110 7.875 1.00 9.84 187 ALA A O 1
ATOM 1310 N N . GLU A 1 190 ? 20.598 3.274 7.681 1.00 10.81 188 GLU A N 1
ATOM 1311 C CA . GLU A 1 190 ? 19.899 2.765 6.480 1.00 11.99 188 GLU A CA 1
ATOM 1312 C C . GLU A 1 190 ? 18.478 2.442 6.866 1.00 10.77 188 GLU A C 1
ATOM 1313 O O . GLU A 1 190 ? 17.505 2.799 6.168 1.00 11.65 188 GLU A O 1
ATOM 1319 N N . ILE A 1 191 ? 18.357 1.710 7.961 1.00 11.43 189 ILE A N 1
ATOM 1320 C CA . ILE A 1 191 ? 17.072 1.316 8.535 1.00 11.49 189 ILE A CA 1
ATOM 1321 C C . ILE A 1 191 ? 16.181 2.526 8.806 1.00 12.83 189 ILE A C 1
ATOM 1322 O O . ILE A 1 191 ? 15.023 2.564 8.390 1.00 13.69 189 ILE A O 1
ATOM 1327 N N . GLU A 1 192 ? 16.719 3.541 9.471 1.00 12.55 190 GLU A N 1
ATOM 1328 C CA . GLU A 1 192 ? 15.891 4.695 9.792 1.00 11.60 190 GLU A CA 1
ATOM 1329 C C . GLU A 1 192 ? 15.413 5.410 8.553 1.00 11.59 190 GLU A C 1
ATOM 1330 O O . GLU A 1 192 ? 14.263 5.785 8.483 1.00 11.57 190 GLU A O 1
ATOM 1336 N N A ARG A 1 193 ? 16.294 5.624 7.587 0.50 11.00 191 ARG A N 1
ATOM 1337 N N B ARG A 1 193 ? 16.311 5.598 7.595 0.50 11.01 191 ARG A N 1
ATOM 1338 C CA A ARG A 1 193 ? 15.888 6.311 6.378 0.50 10.62 191 ARG A CA 1
ATOM 1339 C CA B ARG A 1 193 ? 16.008 6.277 6.347 0.50 10.72 191 ARG A CA 1
ATOM 1340 C C A ARG A 1 193 ? 14.834 5.524 5.610 0.50 11.08 191 ARG A C 1
ATOM 1341 C C B ARG A 1 193 ? 14.981 5.558 5.485 0.50 11.06 191 ARG A C 1
ATOM 1342 O O A ARG A 1 193 ? 13.808 6.075 5.194 0.50 10.69 191 ARG A O 1
ATOM 1343 O O B ARG A 1 193 ? 14.134 6.201 4.860 0.50 10.88 191 ARG A O 1
ATOM 1358 N N . TYR A 1 194 ? 15.078 4.230 5.433 1.00 11.41 192 TYR A N 1
ATOM 1359 C CA . TYR A 1 194 ? 14.164 3.399 4.666 1.00 12.75 192 TYR A CA 1
ATOM 1360 C C . TYR A 1 194 ? 12.778 3.315 5.296 1.00 13.49 192 TYR A C 1
ATOM 1361 O O . TYR A 1 194 ? 11.780 3.446 4.604 1.00 11.50 192 TYR A O 1
ATOM 1370 N N . ALA A 1 195 ? 12.721 3.034 6.606 1.00 12.08 193 ALA A N 1
ATOM 1371 C CA . ALA A 1 195 ? 11.504 3.130 7.411 1.00 10.87 193 ALA A CA 1
ATOM 1372 C C . ALA A 1 195 ? 10.760 4.468 7.280 1.00 12.45 193 ALA A C 1
ATOM 1373 O O . ALA A 1 195 ? 9.527 4.442 7.276 1.00 12.54 193 ALA A O 1
ATOM 1375 N N . GLU A 1 196 ? 11.489 5.593 7.222 1.00 12.78 194 GLU A N 1
ATOM 1376 C CA . GLU A 1 196 ? 10.904 6.951 7.070 1.00 13.96 194 GLU A CA 1
ATOM 1377 C C . GLU A 1 196 ? 10.243 7.082 5.689 1.00 13.32 194 GLU A C 1
ATOM 1378 O O . GLU A 1 196 ? 9.100 7.522 5.628 1.00 11.68 194 GLU A O 1
ATOM 1384 N N . ALA A 1 197 ? 10.948 6.699 4.616 1.00 11.53 195 ALA A N 1
ATOM 1385 C CA . ALA A 1 197 ? 10.315 6.617 3.255 1.00 12.48 195 ALA A CA 1
ATOM 1386 C C . ALA A 1 197 ? 9.103 5.711 3.135 1.00 12.25 195 ALA A C 1
ATOM 1387 O O . ALA A 1 197 ? 8.071 6.060 2.474 1.00 11.25 195 ALA A O 1
ATOM 1389 N N . LEU A 1 198 ? 9.223 4.499 3.686 1.00 11.34 196 LEU A N 1
ATOM 1390 C CA . LEU A 1 198 ? 8.133 3.553 3.696 1.00 12.95 196 LEU A CA 1
ATOM 1391 C C . LEU A 1 198 ? 6.917 4.076 4.482 1.00 12.95 196 LEU A C 1
ATOM 1392 O O . LEU A 1 198 ? 5.765 3.905 4.058 1.00 10.63 196 LEU A O 1
ATOM 1397 N N . ALA A 1 199 ? 7.158 4.704 5.619 1.00 10.33 197 ALA A N 1
ATOM 1398 C CA . ALA A 1 199 ? 6.070 5.287 6.352 1.00 10.85 197 ALA A CA 1
ATOM 1399 C C . ALA A 1 199 ? 5.464 6.447 5.566 1.00 10.53 197 ALA A C 1
ATOM 1400 O O . ALA A 1 199 ? 4.262 6.603 5.561 1.00 11.09 197 ALA A O 1
ATOM 1402 N N . ASP A 1 200 ? 6.278 7.240 4.895 1.00 9.08 198 ASP A N 1
ATOM 1403 C CA . ASP A 1 200 ? 5.743 8.347 4.130 1.00 9.58 198 ASP A CA 1
ATOM 1404 C C . ASP A 1 200 ? 4.748 7.776 3.132 1.00 7.51 198 ASP A C 1
ATOM 1405 O O . ASP A 1 200 ? 3.704 8.355 2.911 1.00 8.02 198 ASP A O 1
ATOM 1418 N N . LEU A 1 202 ? 3.112 4.781 3.192 1.00 9.17 200 LEU A N 1
ATOM 1419 C CA . LEU A 1 202 ? 1.925 4.234 3.851 1.00 8.62 200 LEU A CA 1
ATOM 1420 C C . LEU A 1 202 ? 1.032 5.334 4.468 1.00 10.24 200 LEU A C 1
ATOM 1421 O O . LEU A 1 202 ? -0.204 5.235 4.396 1.00 9.02 200 LEU A O 1
ATOM 1426 N N . CYS A 1 203 ? 1.648 6.318 5.156 1.00 9.56 201 CYS A N 1
ATOM 1427 C CA . CYS A 1 203 ? 0.890 7.416 5.781 1.00 9.62 201 CYS A CA 1
ATOM 1428 C C . CYS A 1 203 ? 0.157 8.254 4.713 1.00 8.20 201 CYS A C 1
ATOM 1429 O O . CYS A 1 203 ? -0.933 8.685 4.944 1.00 8.79 201 CYS A O 1
ATOM 1432 N N . ALA A 1 204 ? 0.802 8.533 3.593 1.00 7.77 202 ALA A N 1
ATOM 1433 C CA . ALA A 1 204 ? 0.170 9.275 2.480 1.00 8.58 202 ALA A CA 1
ATOM 1434 C C . ALA A 1 204 ? -1.077 8.563 2.031 1.00 8.89 202 ALA A C 1
ATOM 1435 O O . ALA A 1 204 ? -2.073 9.181 1.752 1.00 9.68 202 ALA A O 1
ATOM 1437 N N . TYR A 1 205 ? -0.998 7.237 1.911 1.00 8.06 203 TYR A N 1
ATOM 1438 C CA . TYR A 1 205 ? -2.165 6.442 1.534 1.00 9.36 203 TYR A CA 1
ATOM 1439 C C . TYR A 1 205 ? -3.245 6.492 2.609 1.00 9.26 203 TYR A C 1
ATOM 1440 O O . TYR A 1 205 ? -4.417 6.684 2.277 1.00 7.80 203 TYR A O 1
ATOM 1449 N N . LEU A 1 206 ? -2.841 6.395 3.898 1.00 9.29 204 LEU A N 1
ATOM 1450 C CA . LEU A 1 206 ? -3.798 6.483 4.995 1.00 11.07 204 LEU A CA 1
ATOM 1451 C C . LEU A 1 206 ? -4.500 7.855 4.970 1.00 9.20 204 LEU A C 1
ATOM 1452 O O . LEU A 1 206 ? -5.720 7.954 5.068 1.00 9.21 204 LEU A O 1
ATOM 1457 N N . ALA A 1 207 ? -3.718 8.920 4.818 1.00 9.44 205 ALA A N 1
ATOM 1458 C CA . ALA A 1 207 ? -4.284 10.292 4.770 1.00 8.11 205 ALA A CA 1
ATOM 1459 C C . ALA A 1 207 ? -5.246 10.546 3.596 1.00 7.29 205 ALA A C 1
ATOM 1460 O O . ALA A 1 207 ? -6.274 11.219 3.756 1.00 6.60 205 ALA A O 1
ATOM 1462 N N . ALA A 1 208 ? -4.923 9.996 2.420 1.00 7.98 206 ALA A N 1
ATOM 1463 C CA . ALA A 1 208 ? -5.732 10.156 1.213 1.00 8.99 206 ALA A CA 1
ATOM 1464 C C . ALA A 1 208 ? -7.055 9.422 1.390 1.00 10.55 206 ALA A C 1
ATOM 1465 O O . ALA A 1 208 ? -8.110 9.972 1.070 1.00 12.02 206 ALA A O 1
ATOM 1467 N N . LEU A 1 209 ? -7.013 8.216 1.954 1.00 10.84 207 LEU A N 1
ATOM 1468 C CA . LEU A 1 209 ? -8.233 7.518 2.417 1.00 1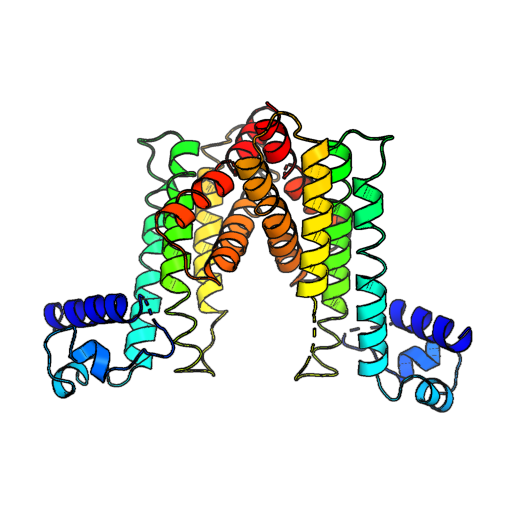2.72 207 LEU A CA 1
ATOM 1469 C C . LEU A 1 209 ? -9.138 8.305 3.391 1.00 13.28 207 LEU A C 1
ATOM 1470 O O . LEU A 1 209 ? -10.330 8.226 3.277 1.00 13.26 207 LEU A O 1
ATOM 1475 N N . GLY A 1 210 ? -8.555 9.013 4.356 1.00 15.43 208 GLY A N 1
ATOM 1476 C CA . GLY A 1 210 ? -9.294 9.815 5.314 1.00 18.01 208 GLY A CA 1
ATOM 1477 C C . GLY A 1 210 ? -9.698 11.220 4.847 1.00 20.42 208 GLY A C 1
ATOM 1478 O O . GLY A 1 210 ? -10.490 11.902 5.522 1.00 20.02 208 GLY A O 1
ATOM 1479 N N A GLU A 1 211 ? -9.237 11.592 3.645 0.50 21.06 209 GLU A N 1
ATOM 1480 N N B GLU A 1 211 ? -9.087 11.726 3.782 0.50 21.21 209 GLU A N 1
ATOM 1481 C CA A GLU A 1 211 ? -9.667 12.819 2.955 0.50 21.77 209 GLU A CA 1
ATOM 1482 C CA B GLU A 1 211 ? -9.365 13.113 3.405 0.50 22.07 209 GLU A CA 1
ATOM 1483 C C A GLU A 1 211 ? -10.422 12.500 1.668 0.50 21.91 209 GLU A C 1
ATOM 1484 C C B GLU A 1 211 ? -10.462 13.181 2.360 0.50 22.31 209 GLU A C 1
ATOM 1485 O O A GLU A 1 211 ? -11.301 13.267 1.249 0.50 22.77 209 GLU A O 1
ATOM 1486 O O B GLU A 1 211 ? -11.627 13.395 2.702 0.50 22.84 209 GLU A O 1
ATOM 1497 N N . SER B 1 22 ? 7.579 -23.931 -38.471 1.00 42.23 20 SER B N 1
ATOM 1498 C CA . SER B 1 22 ? 8.241 -22.614 -38.166 1.00 42.16 20 SER B CA 1
ATOM 1499 C C . SER B 1 22 ? 7.416 -21.684 -37.222 1.00 41.75 20 SER B C 1
ATOM 1500 O O . SER B 1 22 ? 6.789 -22.167 -36.271 1.00 41.31 20 SER B O 1
ATOM 1503 N N . SER B 1 23 ? 7.406 -20.375 -37.520 1.00 40.96 21 SER B N 1
ATOM 1504 C CA . SER B 1 23 ? 6.952 -19.302 -36.589 1.00 39.76 21 SER B CA 1
ATOM 1505 C C . SER B 1 23 ? 5.440 -19.204 -36.308 1.00 38.36 21 SER B C 1
ATOM 1506 O O . SER B 1 23 ? 5.042 -18.642 -35.267 1.00 38.05 21 SER B O 1
ATOM 1509 N N . GLU B 1 24 ? 4.603 -19.682 -37.246 1.00 35.84 22 GLU B N 1
ATOM 1510 C CA . GLU B 1 24 ? 3.141 -19.692 -37.033 1.00 33.18 22 GLU B CA 1
ATOM 1511 C C . GLU B 1 24 ? 2.714 -20.827 -36.098 1.00 31.03 22 GLU B C 1
ATOM 1512 O O . GLU B 1 24 ? 1.867 -20.622 -35.221 1.00 29.08 22 GLU B O 1
ATOM 1518 N N . LEU B 1 25 ? 3.290 -22.015 -36.310 1.00 28.42 23 LEU B N 1
ATOM 1519 C CA . LEU B 1 25 ? 3.008 -23.166 -35.458 1.00 27.29 23 LEU B CA 1
ATOM 1520 C C . LEU B 1 25 ? 3.516 -22.974 -34.017 1.00 26.52 23 LEU B C 1
ATOM 1521 O O . LEU B 1 25 ? 2.805 -23.303 -33.062 1.00 26.42 23 LEU B O 1
ATOM 1526 N N . VAL B 1 26 ? 4.746 -22.473 -33.875 1.00 25.51 24 VAL B N 1
ATOM 1527 C CA . VAL B 1 26 ? 5.288 -22.032 -32.579 1.00 23.47 24 VAL B CA 1
ATOM 1528 C C . VAL B 1 26 ? 4.334 -21.097 -31.843 1.00 23.46 24 VAL B C 1
ATOM 1529 O O . VAL B 1 26 ? 4.011 -21.330 -30.679 1.00 22.82 24 VAL B O 1
ATOM 1533 N N . ALA B 1 27 ? 3.829 -20.061 -32.522 1.00 22.57 25 ALA B N 1
ATOM 1534 C CA . ALA B 1 27 ? 2.894 -19.149 -31.878 1.00 21.18 25 ALA B CA 1
ATOM 1535 C C . ALA B 1 27 ? 1.581 -19.800 -31.449 1.00 21.02 25 ALA B C 1
ATOM 1536 O O . ALA B 1 27 ? 1.096 -19.488 -30.387 1.00 20.04 25 ALA B O 1
ATOM 1538 N N . SER B 1 28 ? 0.983 -20.696 -32.245 1.00 20.90 26 SER B N 1
ATOM 1539 C CA . SER B 1 28 ? -0.236 -21.393 -31.756 1.00 20.19 26 SER B CA 1
ATOM 1540 C C . SER B 1 28 ? 0.052 -22.313 -30.542 1.00 19.51 26 SER B C 1
ATOM 1541 O O . SER B 1 28 ? -0.759 -22.417 -29.653 1.00 19.82 26 SER B O 1
ATOM 1544 N N . ILE B 1 29 ? 1.182 -23.000 -30.524 1.00 19.41 27 ILE B N 1
ATOM 1545 C CA . ILE B 1 29 ? 1.515 -23.834 -29.354 1.00 20.32 27 ILE B CA 1
ATOM 1546 C C . ILE B 1 29 ? 1.670 -22.965 -28.098 1.00 21.38 27 ILE B C 1
ATOM 1547 O O . ILE B 1 29 ? 1.115 -23.263 -27.031 1.00 22.05 27 ILE B O 1
ATOM 1552 N N . LEU B 1 30 ? 2.385 -21.853 -28.246 1.00 22.55 28 LEU B N 1
ATOM 1553 C CA . LEU B 1 30 ? 2.606 -20.940 -27.133 1.00 24.65 28 LEU B CA 1
ATOM 1554 C C . LEU B 1 30 ? 1.309 -20.334 -26.629 1.00 26.04 28 LEU B C 1
ATOM 1555 O O . LEU B 1 30 ? 1.096 -20.256 -25.433 1.00 25.41 28 LEU B O 1
ATOM 1560 N N . GLU B 1 31 ? 0.412 -19.972 -27.549 1.00 28.44 29 GLU B N 1
ATOM 1561 C CA . GLU B 1 31 ? -0.925 -19.466 -27.190 1.00 30.57 29 GLU B CA 1
ATOM 1562 C C . GLU B 1 31 ? -1.759 -20.576 -26.511 1.00 30.28 29 GLU B C 1
ATOM 1563 O O . GLU B 1 31 ? -2.409 -20.359 -25.484 1.00 31.18 29 GLU B O 1
ATOM 1569 N N . ALA B 1 32 ? -1.671 -21.781 -27.055 1.00 30.06 30 ALA B N 1
ATOM 1570 C CA . ALA B 1 32 ? -2.320 -22.953 -26.492 1.00 30.04 30 ALA B CA 1
ATOM 1571 C C . ALA B 1 32 ? -1.817 -23.213 -25.081 1.00 30.29 30 ALA B C 1
ATOM 1572 O O . ALA B 1 32 ? -2.605 -23.490 -24.192 1.00 31.48 30 ALA B O 1
ATOM 1574 N N . ALA B 1 33 ? -0.505 -23.129 -24.876 1.00 30.18 31 ALA B N 1
ATOM 1575 C CA . ALA B 1 33 ? 0.087 -23.401 -23.562 1.00 30.23 31 ALA B CA 1
ATOM 1576 C C . ALA B 1 33 ? -0.380 -22.406 -22.479 1.00 31.15 31 ALA B C 1
ATOM 1577 O O . ALA B 1 33 ? -0.729 -22.800 -21.373 1.00 29.88 31 ALA B O 1
ATOM 1579 N N . VAL B 1 34 ? -0.366 -21.123 -22.803 1.00 31.91 32 VAL B N 1
ATOM 1580 C CA . VAL B 1 34 ? -0.991 -20.110 -21.956 1.00 34.34 32 VAL B CA 1
ATOM 1581 C C . VAL B 1 34 ? -2.462 -20.420 -21.636 1.00 35.53 32 VAL B C 1
ATOM 1582 O O . VAL B 1 34 ? -2.864 -20.316 -20.482 1.00 35.70 32 VAL B O 1
ATOM 1586 N N . GLN B 1 35 ? -3.258 -20.817 -22.634 1.00 37.05 33 GLN B N 1
ATOM 1587 C CA . GLN B 1 35 ? -4.651 -21.175 -22.352 1.00 39.38 33 GLN B CA 1
ATOM 1588 C C . GLN B 1 35 ? -4.717 -22.329 -21.348 1.00 40.39 33 GLN B C 1
ATOM 1589 O O . GLN B 1 35 ? -5.431 -22.235 -20.356 1.00 40.88 33 GLN B O 1
ATOM 15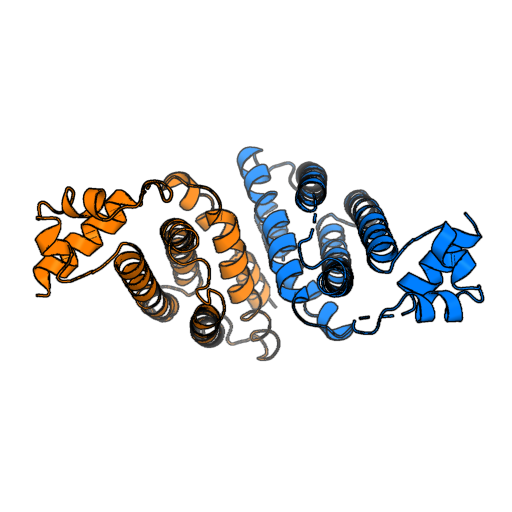95 N N . VAL B 1 36 ? -3.960 -23.400 -21.604 1.00 40.85 34 VAL B N 1
ATOM 1596 C CA . VAL B 1 36 ? -3.954 -24.581 -20.732 1.00 41.47 34 VAL B CA 1
ATOM 1597 C C . VAL B 1 36 ? -3.600 -24.221 -19.305 1.00 42.32 34 VAL B C 1
ATOM 1598 O O . VAL B 1 36 ? -4.222 -24.689 -18.367 1.00 43.13 34 VAL B O 1
ATOM 1602 N N . LEU B 1 37 ? -2.587 -23.388 -19.144 1.00 43.37 35 LEU B N 1
ATOM 1603 C CA . LEU B 1 37 ? -2.106 -23.028 -17.822 1.00 43.98 35 LEU B CA 1
ATOM 1604 C C . LEU B 1 37 ? -3.179 -22.302 -17.032 1.00 45.47 35 LEU B C 1
ATOM 1605 O O . LEU B 1 37 ? -3.349 -22.553 -15.839 1.00 46.54 35 LEU B O 1
ATOM 1610 N N . ALA B 1 38 ? -3.896 -21.396 -17.695 1.00 46.22 36 ALA B N 1
ATOM 1611 C CA . ALA B 1 38 ? -4.926 -20.587 -17.038 1.00 46.29 36 ALA B CA 1
ATOM 1612 C C . ALA B 1 38 ? -6.326 -21.195 -17.221 1.00 46.26 36 ALA B C 1
ATOM 1613 O O . ALA B 1 38 ? -6.745 -22.097 -16.476 1.00 46.16 36 ALA B O 1
ATOM 1615 N N . GLY B 1 41 ? -4.846 -26.310 -14.185 1.00 46.65 39 GLY B N 1
ATOM 1616 C CA . GLY B 1 41 ? -3.873 -25.281 -13.795 1.00 46.96 39 GLY B CA 1
ATOM 1617 C C . GLY B 1 41 ? -2.414 -25.653 -14.053 1.00 46.87 39 GLY B C 1
ATOM 1618 O O . GLY B 1 41 ? -2.079 -26.087 -15.156 1.00 47.51 39 GLY B O 1
ATOM 1619 N N . ALA B 1 42 ? -1.554 -25.462 -13.035 1.00 46.71 40 ALA B N 1
ATOM 1620 C CA . ALA B 1 42 ? -0.091 -25.698 -13.123 1.00 45.80 40 ALA B CA 1
ATOM 1621 C C . ALA B 1 42 ? 0.337 -27.149 -12.834 1.00 45.20 40 ALA B C 1
ATOM 1622 O O . ALA B 1 42 ? 1.395 -27.616 -13.298 1.00 45.13 40 ALA B O 1
ATOM 1624 N N . GLN B 1 43 ? -0.489 -27.859 -12.071 1.00 44.43 41 GLN B N 1
ATOM 1625 C CA . GLN B 1 43 ? -0.244 -29.267 -11.753 1.00 43.68 41 GLN B CA 1
ATOM 1626 C C . GLN B 1 43 ? -0.791 -30.112 -12.898 1.00 42.58 41 GLN B C 1
ATOM 1627 O O . GLN B 1 43 ? -0.526 -31.314 -13.003 1.00 42.17 41 GLN B O 1
ATOM 1633 N N . ARG B 1 44 ? -1.558 -29.447 -13.757 1.00 41.37 42 ARG B N 1
ATOM 1634 C CA . ARG B 1 44 ? -2.216 -30.072 -14.904 1.00 39.95 42 ARG B CA 1
ATOM 1635 C C . ARG B 1 44 ? -1.454 -29.784 -16.215 1.00 37.99 42 ARG B C 1
ATOM 1636 O O . ARG B 1 44 ? -1.888 -30.207 -17.295 1.00 37.96 42 ARG B O 1
ATOM 1644 N N . PHE B 1 45 ? -0.325 -29.079 -16.117 1.00 35.59 43 PHE B N 1
ATOM 1645 C CA . PHE B 1 45 ? 0.442 -28.704 -17.311 1.00 33.23 43 PHE B CA 1
ATOM 1646 C C . PHE B 1 45 ? 1.237 -29.863 -17.896 1.00 32.39 43 PHE B C 1
ATOM 1647 O O . PHE B 1 45 ? 2.211 -30.327 -17.300 1.00 32.61 43 PHE B O 1
ATOM 1655 N N . THR B 1 46 ? 0.808 -30.328 -19.064 1.00 30.53 44 THR B N 1
ATOM 1656 C CA . THR B 1 46 ? 1.534 -31.360 -19.807 1.00 30.11 44 THR B CA 1
ATOM 1657 C C . THR B 1 46 ? 1.526 -31.051 -21.306 1.00 29.30 44 THR B C 1
ATOM 1658 O O . THR B 1 46 ? 0.671 -30.297 -21.792 1.00 28.45 44 THR B O 1
ATOM 1662 N N . THR B 1 47 ? 2.475 -31.646 -22.027 1.00 28.18 45 THR B N 1
ATOM 1663 C CA . THR B 1 47 ? 2.576 -31.415 -23.453 1.00 28.01 45 THR B CA 1
ATOM 1664 C C . THR B 1 47 ? 1.336 -31.966 -24.158 1.00 27.80 45 THR B C 1
ATOM 1665 O O . THR B 1 47 ? 0.729 -31.281 -24.960 1.00 27.26 45 THR B O 1
ATOM 1669 N N . ALA B 1 48 ? 0.933 -33.181 -23.817 1.00 28.37 46 ALA B N 1
ATOM 1670 C CA . ALA B 1 48 ? -0.251 -33.788 -24.446 1.00 29.10 46 ALA B CA 1
ATOM 1671 C C . ALA B 1 48 ? -1.422 -32.813 -24.426 1.00 29.64 46 ALA B C 1
ATOM 1672 O O . ALA B 1 48 ? -2.079 -32.600 -25.433 1.00 29.78 46 ALA B O 1
ATOM 1674 N N . ARG B 1 49 ? -1.651 -32.212 -23.268 1.00 30.67 47 ARG B N 1
ATOM 1675 C CA . ARG B 1 49 ? -2.725 -31.261 -23.078 1.00 32.01 47 ARG B CA 1
ATOM 1676 C C . ARG B 1 49 ? -2.523 -29.983 -23.919 1.00 32.18 47 ARG B C 1
ATOM 1677 O O . ARG B 1 49 ? -3.500 -29.466 -24.448 1.00 32.70 47 ARG B O 1
ATOM 1685 N N . VAL B 1 50 ? -1.288 -29.479 -24.075 1.00 32.10 48 VAL B N 1
ATOM 1686 C CA . VAL B 1 50 ? -1.096 -28.344 -25.010 1.00 31.44 48 VAL B CA 1
ATOM 1687 C C . VAL B 1 50 ? -1.186 -28.696 -26.504 1.00 31.04 48 VAL B C 1
ATOM 1688 O O . VAL B 1 50 ? -1.706 -27.897 -27.276 1.00 30.49 48 VAL B O 1
ATOM 1692 N N . ALA B 1 51 ? -0.688 -29.862 -26.914 1.00 31.02 49 ALA B N 1
ATOM 1693 C CA . ALA B 1 51 ? -0.773 -30.265 -28.318 1.00 31.54 49 ALA B CA 1
ATOM 1694 C C . ALA B 1 51 ? -2.236 -30.245 -28.745 1.00 32.29 49 ALA B C 1
ATOM 1695 O O . ALA B 1 51 ? -2.578 -29.700 -29.803 1.00 32.94 49 ALA B O 1
ATOM 1697 N N . GLU B 1 52 ? -3.090 -30.804 -27.886 1.00 33.05 50 GLU B N 1
ATOM 1698 C CA . GLU B 1 52 ? -4.534 -30.902 -28.120 1.00 33.82 50 GLU B CA 1
ATOM 1699 C C . GLU B 1 52 ? -5.153 -29.537 -28.390 1.00 33.41 50 GLU B C 1
ATOM 1700 O O . GLU B 1 52 ? -5.720 -29.318 -29.475 1.00 33.93 50 GLU B O 1
ATOM 1706 N N A ARG B 1 53 ? -5.087 -28.648 -27.395 0.50 33.29 51 ARG B N 1
ATOM 1707 N N B ARG B 1 53 ? -4.959 -28.618 -27.445 0.50 33.41 51 ARG B N 1
ATOM 1708 C CA A ARG B 1 53 ? -5.593 -27.274 -27.512 0.50 32.52 51 ARG B CA 1
ATOM 1709 C CA B ARG B 1 53 ? -5.558 -27.277 -27.463 0.50 32.82 51 ARG B CA 1
ATOM 1710 C C A ARG B 1 53 ? -5.188 -26.698 -28.863 0.50 32.41 51 ARG B C 1
ATOM 1711 C C B ARG B 1 53 ? -4.875 -26.352 -28.471 0.50 32.60 51 ARG B C 1
ATOM 1712 O O A ARG B 1 53 ? -6.005 -26.126 -29.588 0.50 31.94 51 ARG B O 1
ATOM 1713 O O B ARG B 1 53 ? -5.190 -25.162 -28.548 0.50 32.59 51 ARG B O 1
ATOM 1728 N N . ALA B 1 54 ? -3.924 -26.913 -29.219 1.00 32.35 52 ALA B N 1
ATOM 1729 C CA . ALA B 1 54 ? -3.326 -26.272 -30.392 1.00 32.16 52 ALA B CA 1
ATOM 1730 C C . ALA B 1 54 ? -3.831 -26.893 -31.708 1.00 31.88 52 ALA B C 1
ATOM 1731 O O . ALA B 1 54 ? -3.671 -26.309 -32.790 1.00 31.97 52 ALA B O 1
ATOM 1733 N N . GLY B 1 55 ? -4.431 -28.079 -31.605 1.00 31.13 53 GLY B N 1
ATOM 1734 C CA . GLY B 1 55 ? -4.910 -28.809 -32.763 1.00 30.77 53 GLY B CA 1
ATOM 1735 C C . GLY B 1 55 ? -3.775 -29.430 -33.546 1.00 30.43 53 GLY B C 1
ATOM 1736 O O . GLY B 1 55 ? -3.857 -29.558 -34.786 1.00 30.72 53 GLY B O 1
ATOM 1737 N N . VAL B 1 56 ? -2.724 -29.828 -32.829 1.00 29.60 54 VAL B N 1
ATOM 1738 C CA . VAL B 1 56 ? -1.553 -30.396 -33.466 1.00 29.72 54 VAL B CA 1
ATOM 1739 C C . VAL B 1 56 ? -1.192 -31.770 -32.873 1.00 29.40 54 VAL B C 1
ATOM 1740 O O . VAL B 1 56 ? -1.609 -32.118 -31.764 1.00 29.38 54 VAL B O 1
ATOM 1744 N N . SER B 1 57 ? -0.423 -32.559 -33.613 1.00 29.03 55 SER B N 1
ATOM 1745 C CA . SER B 1 57 ? 0.072 -33.795 -33.060 1.00 29.18 55 SER B CA 1
ATOM 1746 C C . SER B 1 57 ? 1.102 -33.490 -31.979 1.00 29.58 55 SER B C 1
ATOM 1747 O O . SER B 1 57 ? 1.833 -32.482 -32.035 1.00 28.44 55 SER B O 1
ATOM 1750 N N . ILE B 1 58 ? 1.130 -34.374 -30.990 1.00 29.42 56 ILE B N 1
ATOM 1751 C CA . ILE B 1 58 ? 2.152 -34.342 -29.960 1.00 29.38 56 ILE B CA 1
ATOM 1752 C C . ILE B 1 58 ? 3.534 -34.498 -30.647 1.00 28.27 56 ILE B C 1
ATOM 1753 O O . ILE B 1 58 ? 4.499 -33.846 -30.264 1.00 27.16 56 ILE B O 1
ATOM 1758 N N . GLY B 1 59 ? 3.596 -35.317 -31.696 1.00 26.93 57 GLY B N 1
ATOM 1759 C CA . GLY B 1 59 ? 4.811 -35.452 -32.512 1.00 26.97 57 GLY B CA 1
ATOM 1760 C C . GLY B 1 59 ? 5.248 -34.125 -33.105 1.00 27.11 57 GLY B C 1
ATOM 1761 O O . GLY B 1 59 ? 6.436 -33.821 -33.217 1.00 26.95 57 GLY B O 1
ATOM 1762 N N . SER B 1 60 ? 4.276 -33.313 -33.466 1.00 27.25 58 SER B N 1
ATOM 1763 C CA . SER B 1 60 ? 4.574 -32.067 -34.110 1.00 28.58 58 SER B CA 1
ATOM 1764 C C . SER B 1 60 ? 5.018 -31.015 -33.114 1.00 28.69 58 SER B C 1
ATOM 1765 O O . SER B 1 60 ? 5.953 -30.269 -33.375 1.00 29.85 58 SER B O 1
ATOM 1768 N N . LEU B 1 61 ? 4.367 -30.990 -31.963 1.00 29.15 59 LEU B N 1
ATOM 1769 C CA . LEU B 1 61 ? 4.813 -30.194 -30.841 1.00 28.60 59 LEU B CA 1
ATOM 1770 C C . LEU B 1 61 ? 6.272 -30.512 -30.465 1.00 29.91 59 LEU B C 1
ATOM 1771 O O . LEU B 1 61 ? 7.079 -29.602 -30.197 1.00 28.29 59 LEU B O 1
ATOM 1776 N N . TYR B 1 62 ? 6.595 -31.811 -30.454 1.00 31.06 60 TYR B N 1
ATOM 1777 C CA . TYR B 1 62 ? 7.928 -32.297 -30.062 1.00 33.30 60 TYR B CA 1
ATOM 1778 C C . TYR B 1 62 ? 9.077 -31.666 -30.843 1.00 33.05 60 TYR B C 1
ATOM 1779 O O . TYR B 1 62 ? 10.164 -31.461 -30.305 1.00 34.16 60 TYR B O 1
ATOM 1788 N N A GLN B 1 63 ? 8.860 -31.405 -32.124 0.50 32.97 61 GLN B N 1
ATOM 1789 N N B GLN B 1 63 ? 8.796 -31.314 -32.088 0.50 32.97 61 GLN B N 1
ATOM 1790 C CA A GLN B 1 63 ? 9.894 -30.796 -32.943 0.50 32.77 61 GLN B CA 1
ATOM 1791 C CA B GLN B 1 63 ? 9.768 -30.776 -33.027 0.50 32.77 61 GLN B CA 1
ATOM 1792 C C A GLN B 1 63 ? 10.326 -29.466 -32.347 0.50 32.72 61 GLN B C 1
ATOM 1793 C C B GLN B 1 63 ? 10.074 -29.299 -32.804 0.50 32.77 61 GLN B C 1
ATOM 1794 O O A GLN B 1 63 ? 11.525 -29.167 -32.308 0.50 32.56 61 GLN B O 1
ATOM 1795 O O B GLN B 1 63 ? 10.940 -28.728 -33.474 0.50 33.05 61 GLN B O 1
ATOM 1806 N N . TYR B 1 64 ? 9.345 -28.692 -31.873 1.00 32.31 62 TYR B N 1
ATOM 1807 C CA . TYR B 1 64 ? 9.577 -27.328 -31.443 1.00 31.80 62 TYR B CA 1
ATOM 1808 C C . TYR B 1 64 ? 9.905 -27.271 -29.963 1.00 30.25 62 TYR B C 1
ATOM 1809 O O . TYR B 1 64 ? 10.735 -26.482 -29.558 1.00 29.53 62 TYR B O 1
ATOM 1818 N N . PHE B 1 65 ? 9.262 -28.131 -29.178 1.00 29.25 63 PHE B N 1
ATOM 1819 C CA . PHE B 1 65 ? 9.461 -28.196 -27.742 1.00 27.91 63 PHE B CA 1
ATOM 1820 C C . PHE B 1 65 ? 9.560 -29.654 -27.344 1.00 28.54 63 PHE B C 1
ATOM 1821 O O . PHE B 1 65 ? 8.544 -30.343 -27.296 1.00 29.00 63 PHE B O 1
ATOM 1829 N N . PRO B 1 66 ? 10.782 -30.134 -27.056 1.00 28.21 64 PRO B N 1
ATOM 1830 C CA . PRO B 1 66 ? 10.977 -31.556 -26.722 1.00 28.73 64 PRO B CA 1
ATOM 1831 C C . PRO B 1 66 ? 10.429 -32.014 -25.335 1.00 28.14 64 PRO B C 1
ATOM 1832 O O . PRO B 1 66 ? 10.376 -33.200 -25.082 1.00 27.87 64 PRO B O 1
ATOM 1836 N N . ASN B 1 67 ? 10.020 -31.088 -24.469 1.00 28.39 65 ASN B N 1
ATOM 1837 C CA . ASN B 1 67 ? 9.361 -31.440 -23.180 1.00 28.65 65 ASN B CA 1
ATOM 1838 C C . ASN B 1 67 ? 8.600 -30.286 -22.587 1.00 28.18 65 ASN B C 1
ATOM 1839 O O . ASN B 1 67 ? 8.721 -29.177 -23.075 1.00 26.97 65 ASN B O 1
ATOM 1844 N N . LYS B 1 68 ? 7.813 -30.543 -21.536 1.00 27.77 66 LYS B N 1
ATOM 1845 C CA . LYS B 1 68 ? 7.010 -29.476 -20.940 1.00 28.23 66 LYS B CA 1
ATOM 1846 C C . LYS B 1 68 ? 7.861 -28.298 -20.387 1.00 27.04 66 LYS B C 1
ATOM 1847 O O . LYS B 1 68 ? 7.451 -27.121 -20.496 1.00 26.32 66 LYS B O 1
ATOM 1853 N N . ALA B 1 69 ? 9.050 -28.588 -19.836 1.00 25.30 67 ALA B N 1
ATOM 1854 C CA . ALA B 1 69 ? 9.934 -27.498 -19.327 1.00 25.36 67 ALA B CA 1
ATOM 1855 C C . ALA B 1 69 ? 10.329 -26.498 -20.411 1.00 24.57 67 ALA B C 1
ATOM 1856 O O . ALA B 1 69 ? 10.365 -25.282 -20.186 1.00 25.62 67 ALA B O 1
ATOM 1858 N N . ALA B 1 70 ? 10.600 -27.014 -21.612 1.00 25.12 68 ALA B N 1
ATOM 1859 C CA . ALA B 1 70 ? 11.018 -26.167 -22.720 1.00 24.52 68 ALA B CA 1
ATOM 1860 C C . ALA B 1 70 ? 9.886 -25.196 -23.125 1.00 24.51 68 ALA B C 1
ATOM 1861 O O . ALA B 1 70 ? 10.136 -24.043 -23.518 1.00 26.33 68 ALA B O 1
ATOM 1863 N N . ILE B 1 71 ? 8.646 -25.657 -23.063 1.00 23.05 69 ILE B N 1
ATOM 1864 C CA . ILE B 1 71 ? 7.526 -24.764 -23.265 1.00 22.60 69 ILE B CA 1
ATOM 1865 C C . ILE B 1 71 ? 7.476 -23.688 -22.150 1.00 21.99 69 ILE B C 1
ATOM 1866 O O . ILE B 1 71 ? 7.342 -22.545 -22.448 1.00 22.59 69 ILE B O 1
ATOM 1871 N N . LEU B 1 72 ? 7.564 -24.079 -20.889 1.00 22.60 70 LEU B N 1
ATOM 1872 C CA . LEU B 1 72 ? 7.543 -23.128 -19.759 1.00 22.68 70 LEU B CA 1
ATOM 1873 C C . LEU B 1 72 ? 8.675 -22.128 -19.802 1.00 23.62 70 LEU B C 1
ATOM 1874 O O . LEU B 1 72 ? 8.465 -20.919 -19.595 1.00 25.42 70 LEU B O 1
ATOM 1879 N N . PHE B 1 73 ? 9.884 -22.600 -20.077 1.00 24.77 71 PHE B N 1
ATOM 1880 C CA . PHE B 1 73 ? 11.034 -21.700 -20.268 1.00 26.22 71 PHE B CA 1
ATOM 1881 C C . PHE B 1 73 ? 10.801 -20.647 -21.347 1.00 27.06 71 PHE B C 1
ATOM 1882 O O . PHE B 1 73 ? 11.110 -19.463 -21.169 1.00 27.58 71 PHE B O 1
ATOM 1890 N N . ARG B 1 74 ? 10.235 -21.068 -22.481 1.00 26.30 72 ARG B N 1
ATOM 1891 C CA . ARG B 1 74 ? 9.865 -20.116 -23.535 1.00 25.19 72 ARG B CA 1
ATOM 1892 C C . ARG B 1 74 ? 8.779 -19.126 -23.096 1.00 24.89 72 ARG B C 1
ATOM 1893 O O . ARG B 1 74 ? 8.899 -17.922 -23.336 1.00 26.49 72 ARG B O 1
ATOM 1901 N N . LEU B 1 75 ? 7.712 -19.612 -22.472 1.00 24.19 73 LEU B N 1
ATOM 1902 C CA . LEU B 1 75 ? 6.668 -18.704 -21.958 1.00 24.85 73 LEU B CA 1
ATOM 1903 C C . LEU B 1 75 ? 7.278 -17.701 -20.976 1.00 25.74 73 LEU B C 1
ATOM 1904 O O . LEU B 1 75 ? 6.866 -16.540 -20.909 1.00 24.85 73 LEU B O 1
ATOM 1909 N N . GLN B 1 76 ? 8.223 -18.185 -20.168 1.00 27.14 74 GLN B N 1
ATOM 1910 C CA . GLN B 1 76 ? 8.856 -17.298 -19.169 1.00 29.17 74 GLN B CA 1
ATOM 1911 C C . GLN B 1 76 ? 9.658 -16.185 -19.761 1.00 29.73 74 GLN B C 1
ATOM 1912 O O . GLN B 1 76 ? 9.478 -15.041 -19.371 1.00 30.93 74 GLN B O 1
ATOM 1918 N N . SER B 1 77 ? 10.533 -16.508 -20.709 1.00 30.62 75 SER B N 1
ATOM 1919 C CA . SER B 1 77 ? 11.345 -15.501 -21.320 1.00 32.12 75 SER B CA 1
ATOM 1920 C C . SER B 1 77 ? 10.559 -14.547 -22.192 1.00 31.96 75 SER B C 1
ATOM 1921 O O . SER B 1 77 ? 10.882 -13.357 -22.230 1.00 33.22 75 SER B O 1
ATOM 1924 N N . ASP B 1 78 ? 9.518 -15.039 -22.859 1.00 31.51 76 ASP B N 1
ATOM 1925 C CA . ASP B 1 78 ? 8.581 -14.152 -23.547 1.00 32.14 76 ASP B CA 1
ATOM 1926 C C . ASP B 1 78 ? 7.925 -13.178 -22.574 1.00 32.02 76 ASP B C 1
ATOM 1927 O O . ASP B 1 78 ? 7.805 -12.000 -22.870 1.00 31.97 76 ASP B O 1
ATOM 1932 N N . GLU B 1 79 ? 7.467 -13.669 -21.431 1.00 33.12 77 GLU B N 1
ATOM 1933 C CA . GLU B 1 79 ? 6.825 -12.767 -20.500 1.00 34.89 77 GLU B CA 1
ATOM 1934 C C . GLU B 1 79 ? 7.788 -11.705 -19.941 1.00 34.35 77 GLU B C 1
ATOM 1935 O O . GLU B 1 79 ? 7.404 -10.555 -19.834 1.00 34.32 77 GLU B O 1
ATOM 1941 N N . TRP B 1 80 ? 9.036 -12.076 -19.650 1.00 34.07 78 TRP B N 1
ATOM 1942 C CA . TRP B 1 80 ? 10.046 -11.097 -19.228 1.00 33.97 78 TRP B CA 1
ATOM 1943 C C . TRP B 1 80 ? 10.319 -9.984 -20.265 1.00 33.14 78 TRP B C 1
ATOM 1944 O O . TRP B 1 80 ? 10.374 -8.819 -19.902 1.00 31.62 78 TRP B O 1
ATOM 1955 N N A ARG B 1 81 ? 10.483 -10.347 -21.536 0.50 32.18 79 ARG B N 1
ATOM 1956 N N B ARG B 1 81 ? 10.462 -10.355 -21.536 0.50 32.42 79 ARG B N 1
ATOM 1957 C CA A ARG B 1 81 ? 10.727 -9.346 -22.580 0.50 32.61 79 ARG B CA 1
ATOM 1958 C CA B ARG B 1 81 ? 10.730 -9.375 -22.594 0.50 33.06 79 ARG B CA 1
ATOM 1959 C C A ARG B 1 81 ? 9.539 -8.403 -22.769 0.50 32.45 79 ARG B C 1
ATOM 1960 C C B ARG B 1 81 ? 9.547 -8.425 -22.821 0.50 32.73 79 ARG B C 1
ATOM 1961 O O A ARG B 1 81 ? 9.712 -7.210 -22.974 0.50 31.95 79 ARG B O 1
ATOM 1962 O O B ARG B 1 81 ? 9.731 -7.243 -23.076 0.50 32.19 79 ARG B O 1
ATOM 1977 N N . ARG B 1 82 ? 8.336 -8.969 -22.722 1.00 33.44 80 ARG B N 1
ATOM 1978 C CA . ARG B 1 82 ? 7.084 -8.211 -22.881 1.00 34.72 80 ARG B CA 1
ATOM 1979 C C . ARG B 1 82 ? 6.997 -7.132 -21.819 1.00 35.42 80 ARG B C 1
ATOM 1980 O O . ARG B 1 82 ? 6.774 -5.954 -22.115 1.00 35.32 80 ARG B O 1
ATOM 1988 N N . THR B 1 83 ? 7.221 -7.554 -20.585 1.00 35.15 81 THR B N 1
ATOM 1989 C CA . THR B 1 83 ? 7.090 -6.706 -19.439 1.00 36.47 81 THR B CA 1
ATOM 1990 C C . THR B 1 83 ? 8.135 -5.576 -19.418 1.00 35.74 81 THR B C 1
ATOM 1991 O O . THR B 1 83 ? 7.782 -4.394 -19.243 1.00 35.05 81 THR B O 1
ATOM 1995 N N . THR B 1 84 ? 9.403 -5.926 -19.616 1.00 34.06 82 THR B N 1
ATOM 1996 C CA . THR B 1 84 ? 10.424 -4.936 -19.871 1.00 32.89 82 THR B CA 1
ATOM 1997 C C . THR B 1 84 ? 10.027 -3.955 -21.000 1.00 32.40 82 THR B C 1
ATOM 1998 O O . THR B 1 84 ? 10.215 -2.762 -20.855 1.00 32.13 82 THR B O 1
ATOM 2002 N N . ARG B 1 85 ? 9.486 -4.459 -22.105 1.00 31.85 83 ARG B N 1
ATOM 2003 C CA . ARG B 1 85 ? 8.956 -3.601 -23.157 1.00 32.28 83 ARG B CA 1
ATOM 2004 C C . ARG B 1 85 ? 7.848 -2.666 -22.607 1.00 32.16 83 ARG B C 1
ATOM 2005 O O . ARG B 1 85 ? 7.926 -1.443 -22.774 1.00 31.42 83 ARG B O 1
ATOM 2013 N N . LEU B 1 86 ? 6.836 -3.236 -21.951 1.00 31.82 84 LEU B N 1
ATOM 2014 C CA . LEU B 1 86 ? 5.739 -2.439 -21.342 1.00 32.22 84 LEU B CA 1
ATOM 2015 C C . LEU B 1 86 ? 6.105 -1.454 -20.250 1.00 32.02 84 LEU B C 1
ATOM 2016 O O . LEU B 1 86 ? 5.449 -0.428 -20.118 1.00 33.47 84 LEU B O 1
ATOM 2021 N N . LEU B 1 87 ? 7.117 -1.745 -19.448 1.00 30.58 85 LEU B N 1
ATOM 2022 C CA . LEU B 1 87 ? 7.512 -0.816 -18.387 1.00 29.14 85 LEU B CA 1
ATOM 2023 C C . LEU B 1 87 ? 7.924 0.515 -19.007 1.00 28.09 85 LEU B C 1
ATOM 2024 O O . LEU B 1 87 ? 7.424 1.593 -18.632 1.00 28.10 85 LEU B O 1
ATOM 2029 N N . GLY B 1 88 ? 8.827 0.412 -19.980 1.00 25.55 86 GLY B N 1
ATOM 2030 C CA . GLY B 1 88 ? 9.382 1.556 -20.646 1.00 23.16 86 GLY B CA 1
ATOM 2031 C C . GLY B 1 88 ? 8.335 2.303 -21.437 1.00 21.71 86 GLY B C 1
ATOM 2032 O O . GLY B 1 88 ? 8.205 3.517 -21.270 1.00 21.34 86 GLY B O 1
ATOM 2033 N N A GLU B 1 89 ? 7.592 1.562 -22.260 0.50 20.69 87 GLU B N 1
ATOM 2034 N N B GLU B 1 89 ? 7.598 1.616 -22.313 0.50 20.94 87 GLU B N 1
ATOM 2035 C CA A GLU B 1 89 ? 6.540 2.104 -23.124 0.50 20.02 87 GLU B CA 1
ATOM 2036 C CA B GLU B 1 89 ? 6.578 2.319 -23.102 0.50 20.61 87 GLU B CA 1
ATOM 2037 C C A GLU B 1 89 ? 5.434 2.834 -22.362 0.50 19.60 87 GLU B C 1
ATOM 2038 C C B GLU B 1 89 ? 5.534 2.986 -22.222 0.50 19.86 87 GLU B C 1
ATOM 2039 O O A GLU B 1 89 ? 4.990 3.882 -22.802 0.50 19.87 87 GLU B O 1
ATOM 2040 O O B GLU B 1 89 ? 5.238 4.148 -22.422 0.50 20.09 87 GLU B O 1
ATOM 2051 N N . ILE B 1 90 ? 5.004 2.276 -21.233 1.00 19.60 88 ILE B N 1
ATOM 2052 C CA . ILE B 1 90 ? 3.990 2.907 -20.390 1.00 19.19 88 ILE B CA 1
ATOM 2053 C C . ILE B 1 90 ? 4.549 4.185 -19.718 1.00 19.42 88 ILE B C 1
ATOM 2054 O O . ILE B 1 90 ? 3.959 5.264 -19.835 1.00 18.75 88 ILE B O 1
ATOM 2059 N N . LEU B 1 91 ? 5.738 4.086 -19.125 1.00 19.61 89 LEU B N 1
ATOM 2060 C CA . LEU B 1 91 ? 6.255 5.178 -18.309 1.00 18.32 89 LEU B CA 1
ATOM 2061 C C . LEU B 1 91 ? 6.887 6.265 -19.114 1.00 18.01 89 LEU B C 1
ATOM 2062 O O . LEU B 1 91 ? 6.992 7.384 -18.626 1.00 18.35 89 LEU B O 1
ATOM 2067 N N . GLU B 1 92 ? 7.236 5.963 -20.367 1.00 18.65 90 GLU B N 1
ATOM 2068 C CA . GLU B 1 92 ? 7.805 6.934 -21.294 1.00 18.29 90 GLU B CA 1
ATOM 2069 C C . GLU B 1 92 ? 6.712 7.635 -22.105 1.00 18.77 90 GLU B C 1
ATOM 2070 O O . GLU B 1 92 ? 6.989 8.597 -22.811 1.00 17.02 90 GLU B O 1
ATOM 2076 N N . ASP B 1 93 ? 5.467 7.172 -21.982 1.00 19.15 91 ASP B N 1
ATOM 2077 C CA . ASP B 1 93 ? 4.352 7.679 -22.816 1.00 20.07 91 ASP B CA 1
ATOM 2078 C C . ASP B 1 93 ? 3.955 9.095 -22.399 1.00 20.14 91 ASP B C 1
ATOM 2079 O O . ASP B 1 93 ? 3.069 9.272 -21.581 1.00 19.59 91 ASP B O 1
ATOM 2084 N N . THR B 1 94 ? 4.607 10.116 -22.953 1.00 21.39 92 THR B N 1
ATOM 2085 C CA . THR B 1 94 ? 4.354 11.512 -22.492 1.00 21.93 92 THR B CA 1
ATOM 2086 C C . THR B 1 94 ? 3.096 12.193 -23.081 1.00 22.46 92 THR B C 1
ATOM 2087 O O . THR B 1 94 ? 2.866 13.406 -22.898 1.00 22.94 92 THR B O 1
ATOM 2091 N N . THR B 1 95 ? 2.290 11.397 -23.779 1.00 22.66 93 THR B N 1
ATOM 2092 C CA . THR B 1 95 ? 0.906 11.725 -24.140 1.00 22.66 93 THR B CA 1
ATOM 2093 C C . THR B 1 95 ? 0.072 11.963 -22.854 1.00 22.47 93 THR B C 1
ATOM 2094 O O . THR B 1 95 ? -0.753 12.905 -22.790 1.00 22.51 93 THR B O 1
ATOM 2098 N N . ARG B 1 96 ? 0.328 11.125 -21.850 1.00 20.33 94 ARG B N 1
ATOM 2099 C CA . ARG B 1 96 ? -0.440 11.045 -20.595 1.00 20.25 94 ARG B CA 1
ATOM 2100 C C . ARG B 1 96 ? 0.287 11.667 -19.430 1.00 19.49 94 ARG B C 1
ATOM 2101 O O . ARG B 1 96 ? 1.501 11.599 -19.369 1.00 19.71 94 ARG B O 1
ATOM 2109 N N . PRO B 1 97 ? -0.450 12.270 -18.474 1.00 18.52 95 PRO B N 1
ATOM 2110 C CA . PRO B 1 97 ? 0.269 12.813 -17.346 1.00 17.33 95 PRO B CA 1
ATOM 2111 C C . PRO B 1 97 ? 0.875 11.683 -16.472 1.00 16.45 95 PRO B C 1
ATOM 2112 O O . PRO B 1 97 ? 0.355 10.551 -16.484 1.00 15.05 95 PRO B O 1
ATOM 2116 N N . PRO B 1 98 ? 1.970 11.990 -15.741 1.00 16.01 96 PRO B N 1
ATOM 2117 C CA . PRO B 1 98 ? 2.775 10.982 -15.026 1.00 16.00 96 PRO B CA 1
ATOM 2118 C C . PRO B 1 98 ? 1.976 9.995 -14.198 1.00 15.89 96 PRO B C 1
ATOM 2119 O O . PRO B 1 98 ? 2.180 8.792 -14.337 1.00 15.69 96 PRO B O 1
ATOM 2123 N N . LEU B 1 99 ? 1.048 10.467 -13.378 1.00 15.68 97 LEU B N 1
ATOM 2124 C CA . LEU B 1 99 ? 0.373 9.523 -12.475 1.00 16.75 97 LEU B CA 1
ATOM 2125 C C . LEU B 1 99 ? -0.568 8.578 -13.209 1.00 16.77 97 LEU B C 1
ATOM 2126 O O . LEU B 1 99 ? -0.738 7.444 -12.800 1.00 17.89 97 LEU B O 1
ATOM 2131 N N . GLU B 1 100 ? -1.153 9.046 -14.298 1.00 16.89 98 GLU B N 1
ATOM 2132 C CA . GLU B 1 100 ? -1.963 8.187 -15.146 1.00 17.15 98 GLU B CA 1
ATOM 2133 C C . GLU B 1 100 ? -1.136 7.016 -15.691 1.00 15.49 98 GLU B C 1
ATOM 2134 O O . GLU B 1 100 ? -1.611 5.888 -15.697 1.00 13.61 98 GLU B O 1
ATOM 2140 N N . ARG B 1 101 ? 0.081 7.318 -16.150 1.00 14.09 99 ARG B N 1
ATOM 2141 C CA . ARG B 1 101 ? 1.061 6.334 -16.634 1.00 14.01 99 ARG B CA 1
ATOM 2142 C C . ARG B 1 101 ? 1.352 5.321 -15.548 1.00 14.30 99 ARG B C 1
ATOM 2143 O O . ARG B 1 101 ? 1.384 4.100 -15.805 1.00 14.09 99 ARG B O 1
ATOM 2151 N N . LEU B 1 102 ? 1.540 5.808 -14.310 1.00 13.85 100 LEU B N 1
ATOM 2152 C CA . LEU B 1 102 ? 1.817 4.915 -13.188 1.00 13.74 100 LEU B CA 1
ATOM 2153 C C . LEU B 1 102 ? 0.686 3.977 -12.850 1.00 13.42 100 LEU B C 1
ATOM 2154 O O . LEU B 1 102 ? 0.929 2.793 -12.601 1.00 14.29 100 LEU B O 1
ATOM 2159 N N A ARG B 1 103 ? -0.547 4.482 -12.833 0.50 13.95 101 ARG B N 1
ATOM 2160 N N B ARG B 1 103 ? -0.535 4.490 -12.832 0.50 13.02 101 ARG B N 1
ATOM 2161 C CA A ARG B 1 103 ? -1.732 3.645 -12.646 0.50 14.36 101 ARG B CA 1
ATOM 2162 C CA B ARG B 1 103 ? -1.714 3.662 -12.682 0.50 12.28 101 ARG B CA 1
ATOM 2163 C C A ARG B 1 103 ? -1.829 2.508 -13.697 0.50 13.69 101 ARG B C 1
ATOM 2164 C C B ARG B 1 103 ? -1.801 2.513 -13.698 0.50 12.61 101 ARG B C 1
ATOM 2165 O O A ARG B 1 103 ? -2.106 1.350 -13.358 0.50 12.08 101 ARG B O 1
ATOM 2166 O O B ARG B 1 103 ? -2.072 1.362 -13.345 0.50 10.94 101 ARG B O 1
ATOM 2181 N N . ARG B 1 104 ? -1.630 2.862 -14.967 1.00 12.20 102 ARG B N 1
ATOM 2182 C CA . ARG B 1 104 ? -1.582 1.872 -16.077 1.00 13.89 102 ARG B CA 1
ATOM 2183 C C . ARG B 1 104 ? -0.459 0.872 -15.949 1.00 1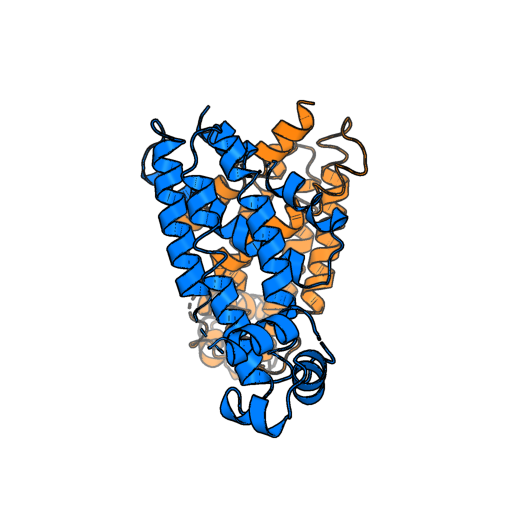2.92 102 ARG B C 1
ATOM 2184 O O . ARG B 1 104 ? -0.654 -0.306 -16.230 1.00 12.48 102 ARG B O 1
ATOM 2192 N N . LEU B 1 105 ? 0.700 1.336 -15.459 1.00 11.80 103 LEU B N 1
ATOM 2193 C CA . LEU B 1 105 ? 1.817 0.464 -15.264 1.00 11.28 103 LEU B CA 1
ATOM 2194 C C . LEU B 1 105 ? 1.487 -0.533 -14.139 1.00 12.50 103 LEU B C 1
ATOM 2195 O O . LEU B 1 105 ? 1.772 -1.749 -14.244 1.00 11.90 103 LEU B O 1
ATOM 2200 N N . VAL B 1 106 ? 0.848 -0.046 -13.072 1.00 11.53 104 VAL B N 1
ATOM 2201 C CA . VAL B 1 106 ? 0.501 -0.911 -11.940 1.00 11.39 104 VAL B CA 1
ATOM 2202 C C . VAL B 1 106 ? -0.475 -2.021 -12.388 1.00 11.58 104 VAL B C 1
ATOM 2203 O O . VAL B 1 106 ? -0.286 -3.211 -12.107 1.00 13.26 104 VAL B O 1
ATOM 2207 N N . LEU B 1 107 ? -1.504 -1.623 -13.096 1.00 11.48 105 LEU B N 1
ATOM 2208 C CA . LEU B 1 107 ? -2.419 -2.597 -13.594 1.00 12.99 105 LEU B CA 1
ATOM 2209 C C . LEU B 1 107 ? -1.743 -3.589 -14.559 1.00 11.72 105 LEU B C 1
ATOM 2210 O O . LEU B 1 107 ? -1.920 -4.779 -14.393 1.00 12.26 105 LEU B O 1
ATOM 2215 N N . ALA B 1 108 ? -0.897 -3.121 -15.463 1.00 11.94 106 ALA B N 1
ATOM 2216 C CA . ALA B 1 108 ? -0.218 -4.054 -16.387 1.00 13.33 106 ALA B CA 1
ATOM 2217 C C . ALA B 1 108 ? 0.714 -5.012 -15.640 1.00 13.67 106 ALA B C 1
ATOM 2218 O O . ALA B 1 108 ? 0.741 -6.212 -15.964 1.00 12.38 106 ALA B O 1
ATOM 2220 N N . PHE B 1 109 ? 1.470 -4.473 -14.663 1.00 12.31 107 PHE B N 1
ATOM 2221 C CA . PHE B 1 109 ? 2.429 -5.231 -13.848 1.00 15.66 107 PHE B CA 1
ATOM 2222 C C . PHE B 1 109 ? 1.702 -6.288 -13.011 1.00 13.96 107 PHE B C 1
ATOM 2223 O O . PHE B 1 109 ? 2.099 -7.453 -12.995 1.00 15.28 107 PHE B O 1
ATOM 2231 N N . VAL B 1 110 ? 0.651 -5.897 -12.303 1.00 15.17 108 VAL B N 1
ATOM 2232 C CA . VAL B 1 110 ? -0.148 -6.885 -11.549 1.00 14.83 108 VAL B CA 1
ATOM 2233 C C . VAL B 1 110 ? -0.708 -7.973 -12.468 1.00 15.86 108 VAL B C 1
ATOM 2234 O O . VAL B 1 110 ? -0.567 -9.135 -12.173 1.00 15.17 108 VAL B O 1
ATOM 2238 N N . ARG B 1 111 ? -1.381 -7.585 -13.555 1.00 17.38 109 ARG B N 1
ATOM 2239 C CA . ARG B 1 111 ? -1.818 -8.577 -14.563 1.00 18.15 109 ARG B CA 1
ATOM 2240 C C . ARG B 1 111 ? -0.741 -9.531 -14.934 1.00 17.22 109 ARG B C 1
ATOM 2241 O O . ARG B 1 111 ? -0.952 -10.721 -14.833 1.00 19.00 109 ARG B O 1
ATOM 2249 N N . SER B 1 112 ? 0.431 -9.039 -15.289 1.00 17.39 110 SER B N 1
ATOM 2250 C CA . SER B 1 112 ? 1.490 -9.929 -15.706 1.00 18.68 110 SER B CA 1
ATOM 2251 C C . SER B 1 112 ? 1.969 -10.838 -14.573 1.00 19.02 110 SER B C 1
ATOM 2252 O O . SER B 1 112 ? 2.171 -12.014 -14.835 1.00 17.37 110 SER B O 1
ATOM 2255 N N . GLU B 1 113 ? 2.150 -10.324 -13.331 1.00 18.51 111 GLU B N 1
ATOM 2256 C CA . GLU B 1 113 ? 2.364 -11.234 -12.150 1.00 18.51 111 GLU B CA 1
ATOM 2257 C C . GLU B 1 113 ? 1.310 -12.363 -11.980 1.00 18.60 111 GLU B C 1
ATOM 2258 O O . GLU B 1 113 ? 1.668 -13.500 -11.668 1.00 19.01 111 GLU B O 1
ATOM 2264 N N . CYS B 1 114 ? 0.022 -12.073 -12.155 1.00 19.45 112 CYS B N 1
ATOM 2265 C CA . CYS B 1 114 ? -1.008 -13.110 -12.010 1.00 21.48 112 CYS B CA 1
ATOM 2266 C C . CYS B 1 114 ? -1.022 -14.125 -13.150 1.00 23.02 112 CYS B C 1
ATOM 2267 O O . CYS B 1 114 ? -1.432 -15.251 -12.951 1.00 22.78 112 CYS B O 1
ATOM 2270 N N . GLU B 1 115 ? -0.560 -13.724 -14.332 1.00 24.82 113 GLU B N 1
ATOM 2271 C CA . GLU B 1 115 ? -0.327 -14.674 -15.431 1.00 26.83 113 GLU B CA 1
ATOM 2272 C C . GLU B 1 115 ? 0.948 -15.508 -15.245 1.00 26.27 113 GLU B C 1
ATOM 2273 O O . GLU B 1 115 ? 0.962 -16.691 -15.593 1.00 27.67 113 GLU B O 1
ATOM 2279 N N . GLU B 1 116 ? 1.991 -14.913 -14.669 1.00 25.76 114 GLU B N 1
ATOM 2280 C CA . GLU B 1 116 ? 3.319 -15.540 -14.480 1.00 25.01 114 GLU B CA 1
ATOM 2281 C C . GLU B 1 116 ? 3.588 -16.247 -13.111 1.00 24.48 114 GLU B C 1
ATOM 2282 O O . GLU B 1 116 ? 4.735 -16.717 -12.807 1.00 23.89 114 GLU B O 1
ATOM 2288 N N . ALA B 1 117 ? 2.526 -16.330 -12.305 1.00 21.79 115 ALA B N 1
ATOM 2289 C CA . ALA B 1 117 ? 2.538 -17.136 -11.094 1.00 19.13 115 ALA B CA 1
ATOM 2290 C C . ALA B 1 117 ? 2.506 -18.607 -11.541 1.00 17.33 115 ALA B C 1
ATOM 2291 O O . ALA B 1 117 ? 3.308 -19.411 -11.090 1.00 15.10 115 ALA B O 1
ATOM 2293 N N . ALA B 1 118 ? 1.546 -18.913 -12.414 1.00 15.49 116 ALA B N 1
ATOM 2294 C CA . ALA B 1 118 ? 1.346 -20.236 -12.973 1.00 15.10 116 ALA B CA 1
ATOM 2295 C C . ALA B 1 118 ? 2.553 -20.755 -13.766 1.00 14.11 116 ALA B C 1
ATOM 2296 O O . ALA B 1 118 ? 2.905 -21.927 -13.654 1.00 14.45 116 ALA B O 1
ATOM 2298 N N . ILE B 1 119 ? 3.177 -19.914 -14.582 1.00 12.81 117 ILE B N 1
ATOM 2299 C CA . ILE B 1 119 ? 4.396 -20.359 -15.286 1.00 13.36 117 ILE B CA 1
ATOM 2300 C C . ILE B 1 119 ? 5.487 -20.768 -14.277 1.00 13.18 117 ILE B C 1
ATOM 2301 O O . ILE B 1 119 ? 6.108 -21.837 -14.433 1.00 10.77 117 ILE B O 1
ATOM 2306 N N A ARG B 1 120 ? 5.696 -19.931 -13.257 0.50 11.81 118 ARG B N 1
ATOM 2307 N N B ARG B 1 120 ? 5.709 -19.920 -13.266 0.50 11.89 118 ARG B N 1
ATOM 2308 C CA A ARG B 1 120 ? 6.741 -20.154 -12.255 0.50 12.81 118 ARG B CA 1
ATOM 2309 C CA B ARG B 1 120 ? 6.715 -20.151 -12.219 0.50 12.83 118 ARG B CA 1
ATOM 2310 C C A ARG B 1 120 ? 6.458 -21.384 -11.356 0.50 12.61 118 ARG B C 1
ATOM 2311 C C B ARG B 1 120 ? 6.440 -21.430 -11.419 0.50 12.71 118 ARG B C 1
ATOM 2312 O O A ARG B 1 120 ? 7.363 -22.152 -11.035 0.50 13.22 118 ARG B O 1
ATOM 2313 O O B ARG B 1 120 ? 7.327 -22.260 -11.203 0.50 13.14 118 ARG B O 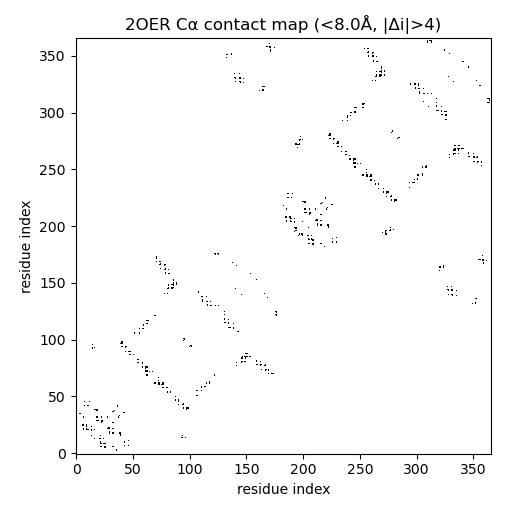1
ATOM 2328 N N 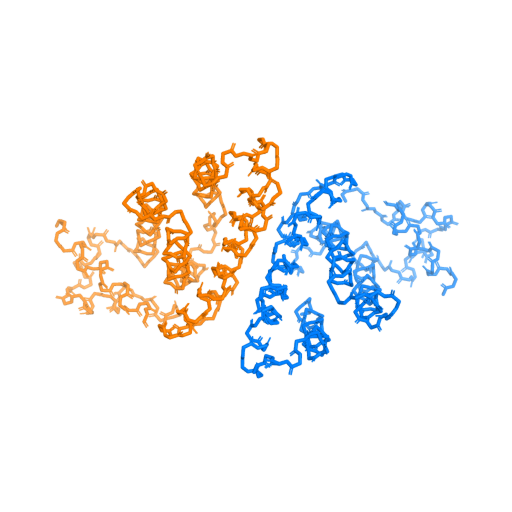. VAL B 1 121 ? 5.206 -21.607 -10.983 1.00 12.43 119 VAL B N 1
ATOM 2329 C CA . VAL B 1 121 ? 4.851 -22.838 -10.270 1.00 11.50 119 VAL B CA 1
ATOM 2330 C C . VAL B 1 121 ? 5.066 -24.110 -11.151 1.00 12.12 119 VAL B C 1
ATOM 2331 O O . VAL B 1 121 ? 5.631 -25.138 -10.707 1.00 10.09 119 VAL B O 1
ATOM 2335 N N . ALA B 1 122 ? 4.589 -24.059 -12.390 1.00 11.22 120 ALA B N 1
ATOM 2336 C CA . ALA B 1 122 ? 4.749 -25.203 -13.273 1.00 12.65 120 ALA B CA 1
ATOM 2337 C C . ALA B 1 122 ? 6.229 -25.530 -13.445 1.00 13.28 120 ALA B C 1
ATOM 2338 O O . ALA B 1 122 ? 6.616 -26.700 -13.423 1.00 13.71 120 ALA B O 1
ATOM 2340 N N . LEU B 1 123 ? 7.037 -24.507 -13.654 1.00 14.30 121 LEU B N 1
ATOM 2341 C CA . LEU B 1 123 ? 8.479 -24.666 -13.692 1.00 16.41 121 LEU B CA 1
ATOM 2342 C C . LEU B 1 123 ? 9.135 -25.314 -12.494 1.00 18.35 121 LEU B C 1
ATOM 2343 O O . LEU B 1 123 ? 10.052 -26.117 -12.665 1.00 20.15 121 LEU B O 1
ATOM 2348 N N . SER B 1 124 ? 8.688 -24.987 -11.281 1.00 18.22 122 SER B N 1
ATOM 2349 C CA . SER B 1 124 ? 9.235 -25.602 -10.077 1.00 17.39 122 SER B CA 1
ATOM 2350 C C . SER B 1 124 ? 8.947 -27.071 -9.991 1.00 17.28 122 SER B C 1
ATOM 2351 O O . SER B 1 124 ? 9.682 -27.804 -9.346 1.00 16.77 122 SER B O 1
ATOM 2354 N N A ASP B 1 125 ? 7.847 -27.493 -10.607 0.50 16.81 123 ASP B N 1
ATOM 2355 N N B ASP B 1 125 ? 7.841 -27.484 -10.595 0.50 16.77 123 ASP B N 1
ATOM 2356 C CA A ASP B 1 125 ? 7.496 -28.900 -10.693 0.50 16.53 123 ASP B CA 1
ATOM 2357 C CA B ASP B 1 125 ? 7.510 -28.885 -10.699 0.50 16.44 123 ASP B CA 1
ATOM 2358 C C A ASP B 1 125 ? 8.337 -29.547 -11.806 0.50 16.02 123 ASP B C 1
ATOM 2359 C C B ASP B 1 125 ? 8.396 -29.511 -11.782 0.50 15.96 123 ASP B C 1
ATOM 2360 O O A ASP B 1 125 ? 8.912 -30.615 -11.619 0.50 15.78 123 ASP B O 1
ATOM 2361 O O B ASP B 1 125 ? 9.049 -30.526 -11.555 0.50 15.65 123 ASP B O 1
ATOM 2370 N N . ALA B 1 126 ? 8.435 -28.866 -12.945 1.00 15.46 124 ALA B N 1
ATOM 2371 C CA . ALA B 1 126 ? 9.101 -29.403 -14.132 1.00 15.88 124 ALA B CA 1
ATOM 2372 C C . ALA B 1 126 ? 10.619 -29.429 -14.056 1.00 15.88 124 ALA B C 1
ATOM 2373 O O . ALA B 1 126 ? 11.252 -30.343 -14.589 1.00 16.42 124 ALA B O 1
ATOM 2375 N N . ALA B 1 127 ? 11.188 -28.390 -13.472 1.00 15.20 125 ALA B N 1
ATOM 2376 C CA . ALA B 1 127 ? 12.615 -28.167 -13.454 1.00 15.88 125 ALA B CA 1
ATOM 2377 C C . ALA B 1 127 ? 13.025 -27.600 -12.087 1.00 17.90 125 ALA B C 1
ATOM 2378 O O . ALA B 1 127 ? 13.371 -26.438 -11.998 1.00 15.89 125 ALA B O 1
ATOM 2380 N N . PRO B 1 128 ? 12.963 -28.426 -11.015 1.00 19.65 126 PRO B N 1
ATOM 2381 C CA . PRO B 1 128 ? 13.208 -27.975 -9.667 1.00 22.01 126 PRO B CA 1
ATOM 2382 C C . PRO B 1 128 ? 14.576 -27.359 -9.368 1.00 23.95 126 PRO B C 1
ATOM 2383 O O . PRO B 1 128 ? 14.636 -26.456 -8.549 1.00 24.88 126 PRO B O 1
ATOM 2387 N N . LEU B 1 129 ? 15.617 -27.764 -10.085 1.00 25.59 127 LEU B N 1
ATOM 2388 C CA . LEU B 1 129 ? 16.953 -27.189 -9.960 1.00 27.66 127 LEU B CA 1
ATOM 2389 C C . LEU B 1 129 ? 17.118 -25.794 -10.553 1.00 30.18 127 LEU B C 1
ATOM 2390 O O . LEU B 1 129 ? 18.016 -25.046 -10.153 1.00 30.07 127 LEU B O 1
ATOM 2395 N N . TYR B 1 130 ? 16.273 -25.460 -11.516 1.00 32.91 128 TYR B N 1
ATOM 2396 C CA . TYR B 1 130 ? 16.383 -24.197 -12.246 1.00 36.66 128 TYR B CA 1
ATOM 2397 C C . TYR B 1 130 ? 16.465 -22.931 -11.380 1.00 39.25 128 TYR B C 1
ATOM 2398 O O . TYR B 1 130 ? 15.625 -22.688 -10.499 1.00 37.69 128 TYR B O 1
ATOM 2407 N N . ARG B 1 131 ? 17.490 -22.144 -11.716 1.00 43.71 129 ARG B N 1
ATOM 2408 C CA . ARG B 1 131 ? 17.924 -20.892 -11.080 1.00 48.93 129 ARG B CA 1
ATOM 2409 C C . ARG B 1 131 ? 16.927 -19.727 -11.188 1.00 51.80 129 ARG B C 1
ATOM 2410 O O . ARG B 1 131 ? 17.060 -18.877 -12.079 1.00 52.25 129 ARG B O 1
ATOM 2418 N N . ASP B 1 132 ? 15.980 -19.665 -10.246 1.00 55.83 130 ASP B N 1
ATOM 2419 C CA . ASP B 1 132 ? 14.740 -18.877 -10.406 1.00 59.67 130 ASP B CA 1
ATOM 2420 C C . ASP B 1 132 ? 14.787 -17.422 -9.858 1.00 61.33 130 ASP B C 1
ATOM 2421 O O . ASP B 1 132 ? 13.751 -16.715 -9.843 1.00 61.93 130 ASP B O 1
ATOM 2426 N N . ALA B 1 133 ? 15.991 -16.986 -9.456 1.00 62.84 131 ALA B N 1
ATOM 2427 C CA . ALA B 1 133 ? 16.227 -15.674 -8.820 1.00 63.43 131 ALA B CA 1
ATOM 2428 C C . ALA B 1 133 ? 17.143 -14.743 -9.635 1.00 63.66 131 ALA B C 1
ATOM 2429 O O . ALA B 1 133 ? 16.903 -13.520 -9.680 1.00 63.71 131 ALA B O 1
ATOM 2431 N N . ASP B 1 134 ? 18.171 -15.335 -10.262 1.00 63.33 132 ASP B N 1
ATOM 2432 C CA . ASP B 1 134 ? 19.257 -14.642 -10.997 1.00 63.13 132 ASP B CA 1
ATOM 2433 C C . ASP B 1 134 ? 18.802 -13.754 -12.177 1.00 62.83 132 ASP B C 1
ATOM 2434 O O . ASP B 1 134 ? 19.101 -12.551 -12.212 1.00 62.79 132 ASP B O 1
ATOM 2439 N N . GLU B 1 135 ? 18.095 -14.353 -13.138 1.00 62.34 133 GLU B N 1
ATOM 2440 C CA . GLU B 1 135 ? 17.616 -13.643 -14.334 1.00 61.78 133 GLU B CA 1
ATOM 2441 C C . GLU B 1 135 ? 16.534 -12.607 -14.024 1.00 61.03 133 GLU B C 1
ATOM 2442 O O . GLU B 1 135 ? 16.362 -11.648 -14.772 1.00 60.94 133 GLU B O 1
ATOM 2448 N N . ALA B 1 136 ? 15.808 -12.818 -12.927 1.00 60.20 134 ALA B N 1
ATOM 2449 C CA . ALA B 1 136 ? 14.776 -11.890 -12.477 1.00 59.56 134 ALA B CA 1
ATOM 2450 C C . ALA B 1 136 ? 15.358 -10.579 -11.940 1.00 59.14 134 ALA B C 1
ATOM 2451 O O . ALA B 1 136 ? 14.742 -9.522 -12.100 1.00 59.12 134 ALA B O 1
ATOM 2453 N N . ARG B 1 137 ? 16.537 -10.647 -11.318 1.00 58.50 135 ARG B N 1
ATOM 2454 C CA . ARG B 1 137 ? 17.218 -9.460 -10.766 1.00 57.84 135 ARG B CA 1
ATOM 2455 C C . ARG B 1 137 ? 17.675 -8.485 -11.859 1.00 57.17 135 ARG B C 1
ATOM 2456 O O . ARG B 1 137 ? 17.634 -7.263 -11.667 1.00 57.01 135 ARG B O 1
ATOM 2464 N N . GLU B 1 138 ? 18.111 -9.035 -12.992 1.00 56.15 136 GLU B N 1
ATOM 2465 C CA . GLU B 1 138 ? 18.420 -8.246 -14.187 1.00 55.22 136 GLU B CA 1
ATOM 2466 C C . GLU B 1 138 ? 17.162 -7.543 -14.738 1.00 54.27 136 GLU B C 1
ATOM 2467 O O . GLU B 1 138 ? 17.233 -6.398 -15.196 1.00 53.99 136 GLU B O 1
ATOM 2473 N N . VAL B 1 139 ? 16.020 -8.234 -14.678 1.00 53.30 137 VAL B N 1
ATOM 2474 C CA . VAL B 1 139 ? 14.720 -7.674 -15.084 1.00 52.28 137 VAL B CA 1
ATOM 2475 C C . VAL B 1 139 ? 14.353 -6.506 -14.158 1.00 51.80 137 VAL B C 1
ATOM 2476 O O . VAL B 1 139 ? 14.038 -5.419 -14.630 1.00 51.72 137 VAL B O 1
ATOM 2480 N N . LYS B 1 140 ? 14.430 -6.733 -12.849 1.00 51.14 138 LYS B N 1
ATOM 2481 C CA . LYS B 1 140 ? 14.236 -5.679 -11.850 1.00 50.87 138 LYS B CA 1
ATOM 2482 C C . LYS B 1 140 ? 15.152 -4.468 -12.064 1.00 50.29 138 LYS B C 1
ATOM 2483 O O . LYS B 1 140 ? 14.743 -3.333 -11.822 1.00 50.29 138 LYS B O 1
ATOM 2489 N N . ALA B 1 141 ? 16.387 -4.721 -12.500 1.00 49.54 139 ALA B N 1
ATOM 2490 C CA . ALA B 1 141 ? 17.409 -3.674 -12.653 1.00 48.76 139 ALA B CA 1
ATOM 2491 C C . ALA B 1 141 ? 17.031 -2.646 -13.714 1.00 48.25 139 ALA B C 1
ATOM 2492 O O . ALA B 1 141 ? 17.084 -1.443 -13.452 1.00 47.49 139 ALA B O 1
ATOM 2494 N N . GLU B 1 142 ? 16.671 -3.140 -14.905 1.00 47.84 140 GLU B N 1
ATOM 2495 C CA . GLU B 1 142 ? 16.080 -2.332 -15.982 1.00 47.78 140 GLU B CA 1
ATOM 2496 C C . GLU B 1 142 ? 14.811 -1.611 -15.497 1.00 46.83 140 GLU B C 1
ATOM 2497 O O . GLU B 1 142 ? 14.453 -0.551 -16.006 1.00 46.94 140 GLU B O 1
ATOM 2503 N N . GLY B 1 143 ? 14.155 -2.170 -14.486 1.00 45.88 141 GLY B N 1
ATOM 2504 C CA . GLY B 1 143 ? 13.013 -1.516 -13.848 1.00 44.47 141 GLY B CA 1
ATOM 2505 C C . GLY B 1 143 ? 13.340 -0.283 -13.019 1.00 43.71 141 GLY B C 1
ATOM 2506 O O . GLY B 1 143 ? 12.686 0.753 -13.169 1.00 44.01 141 GLY B O 1
ATOM 2507 N N . ALA B 1 144 ? 14.330 -0.390 -12.128 1.00 42.05 142 ALA B N 1
ATOM 2508 C CA . ALA B 1 144 ? 14.702 0.728 -11.267 1.00 40.68 142 ALA B CA 1
ATOM 2509 C C . ALA B 1 144 ? 15.242 1.877 -12.090 1.00 39.65 142 ALA B C 1
ATOM 2510 O O . ALA B 1 144 ? 15.047 3.029 -11.735 1.00 39.42 142 ALA B O 1
ATOM 2512 N N . ARG B 1 145 ? 15.916 1.559 -13.192 1.00 38.20 143 ARG B N 1
ATOM 2513 C CA . ARG B 1 145 ? 16.468 2.572 -14.085 1.00 36.94 143 ARG B CA 1
ATOM 2514 C C . ARG B 1 145 ? 15.360 3.428 -14.724 1.00 35.71 143 ARG B C 1
ATOM 2515 O O . ARG B 1 145 ? 15.439 4.652 -14.741 1.00 34.25 143 ARG B O 1
ATOM 2523 N N . VAL B 1 146 ? 14.320 2.763 -15.213 1.00 35.10 144 VAL B N 1
ATOM 2524 C CA . VAL B 1 146 ? 13.171 3.414 -15.877 1.00 34.80 144 VAL B CA 1
ATOM 2525 C C . VAL B 1 146 ? 12.353 4.261 -14.885 1.00 34.32 144 VAL B C 1
ATOM 2526 O O . VAL B 1 146 ? 11.922 5.372 -15.213 1.00 33.35 144 VAL B O 1
ATOM 2530 N N . PHE B 1 147 ? 12.149 3.721 -13.685 1.00 33.66 145 PHE B N 1
ATOM 2531 C CA . PHE B 1 147 ? 11.518 4.452 -12.604 1.00 33.50 145 PHE B CA 1
ATOM 2532 C C . PHE B 1 147 ? 12.288 5.686 -12.197 1.00 33.17 145 PHE B C 1
ATOM 2533 O O . PHE B 1 147 ? 11.667 6.690 -11.841 1.00 33.81 145 PHE B O 1
ATOM 2541 N N . GLN B 1 148 ? 13.622 5.616 -12.226 1.00 31.86 146 GLN B N 1
ATOM 2542 C CA . GLN B 1 148 ? 14.446 6.755 -11.842 1.00 30.74 146 GLN B CA 1
ATOM 2543 C C . GLN B 1 148 ? 14.264 7.920 -12.830 1.00 29.00 146 GLN B C 1
ATOM 2544 O O . GLN B 1 148 ? 14.205 9.077 -12.385 1.00 29.51 146 GLN B O 1
ATOM 2550 N N . ALA B 1 149 ? 14.188 7.607 -14.133 1.00 25.10 147 ALA B N 1
ATOM 2551 C CA . ALA B 1 149 ? 13.944 8.575 -15.202 1.00 22.30 147 ALA B CA 1
ATOM 2552 C C . ALA B 1 149 ? 12.550 9.209 -15.150 1.00 20.13 147 ALA B C 1
ATOM 2553 O O . ALA B 1 149 ? 12.395 10.400 -15.353 1.00 18.74 147 ALA B O 1
ATOM 2555 N N . PHE B 1 150 ? 11.545 8.381 -14.890 1.00 18.46 148 PHE B N 1
ATOM 2556 C CA . PHE B 1 150 ? 10.158 8.805 -14.691 1.00 16.02 148 PHE B CA 1
ATOM 2557 C C . PHE B 1 150 ? 9.998 9.824 -13.559 1.00 15.55 148 PHE B C 1
ATOM 2558 O O . PHE B 1 150 ? 9.287 10.817 -13.706 1.00 13.56 148 PHE B O 1
ATOM 2566 N N . LEU B 1 151 ? 10.612 9.555 -12.407 1.00 15.32 149 LEU B N 1
ATOM 2567 C CA . LEU B 1 151 ? 10.564 10.513 -11.304 1.00 15.73 149 LEU B CA 1
ATOM 2568 C C . LEU B 1 151 ? 11.269 11.839 -11.578 1.00 16.10 149 LEU B C 1
ATOM 2569 O O . LEU B 1 151 ? 10.880 12.851 -11.020 1.00 15.82 149 LEU B O 1
ATOM 2574 N N A ARG B 1 152 ? 12.300 11.824 -12.421 0.50 16.14 150 ARG B N 1
ATOM 2575 N N B ARG B 1 152 ? 12.296 11.852 -12.421 0.50 16.56 150 ARG B N 1
ATOM 2576 C CA A ARG B 1 152 ? 12.962 13.064 -12.815 0.50 16.79 150 ARG B CA 1
ATOM 2577 C CA B ARG B 1 152 ? 12.920 13.135 -12.725 0.50 17.62 150 ARG B CA 1
ATOM 2578 C C A ARG B 1 152 ? 11.953 13.983 -13.508 0.50 17.60 150 ARG B C 1
ATOM 2579 C C B ARG B 1 152 ? 12.022 14.009 -13.614 0.50 18.12 150 ARG B C 1
ATOM 2580 O O A ARG B 1 152 ? 11.958 15.191 -13.286 0.50 17.79 150 ARG B O 1
ATOM 2581 O O B ARG B 1 152 ? 12.186 15.224 -13.648 0.50 18.53 150 ARG B O 1
ATOM 2596 N N . GLU B 1 153 ? 11.057 13.385 -14.292 1.00 18.56 151 GLU B N 1
ATOM 2597 C CA . GLU B 1 153 ? 9.983 14.110 -15.003 1.00 20.41 151 GLU B CA 1
ATOM 2598 C C . GLU B 1 153 ? 8.772 14.371 -14.107 1.00 19.93 151 GLU B C 1
ATOM 2599 O O . GLU B 1 153 ? 8.162 15.427 -14.188 1.00 20.40 151 GLU B O 1
ATOM 2605 N N . ALA B 1 154 ? 8.395 13.398 -13.279 1.00 19.57 152 ALA B N 1
ATOM 2606 C CA . ALA B 1 154 ? 7.232 13.561 -12.433 1.00 18.96 152 ALA B CA 1
ATOM 2607 C C . ALA B 1 154 ? 7.537 14.534 -11.307 1.00 19.10 152 ALA B C 1
ATOM 2608 O O . ALA B 1 154 ? 6.675 15.310 -10.907 1.00 19.27 152 ALA B O 1
ATOM 2610 N N . LEU B 1 155 ? 8.770 14.497 -10.802 1.00 18.76 153 LEU B N 1
ATOM 2611 C CA . LEU B 1 155 ? 9.146 15.253 -9.595 1.00 18.04 153 LEU B CA 1
ATOM 2612 C C . LEU B 1 155 ? 10.439 16.062 -9.777 1.00 17.79 153 LEU B C 1
ATOM 2613 O O . LEU B 1 155 ? 11.439 15.798 -9.092 1.00 16.42 153 LEU B O 1
ATOM 2618 N N . PRO B 1 156 ? 10.435 17.036 -10.719 1.00 17.95 154 PRO B N 1
ATOM 2619 C CA . PRO B 1 156 ? 11.633 17.818 -11.041 1.00 18.60 154 PRO B CA 1
ATOM 2620 C C . PRO B 1 156 ? 12.194 18.600 -9.854 1.00 19.06 154 PRO B C 1
ATOM 2621 O O . PRO B 1 156 ? 13.401 18.851 -9.798 1.00 19.02 154 PRO B O 1
ATOM 2625 N N . GLU B 1 157 ? 11.328 18.978 -8.916 1.00 19.50 155 GLU B N 1
ATOM 2626 C CA . GLU B 1 157 ? 11.745 19.830 -7.805 1.00 19.71 155 GLU B CA 1
ATOM 2627 C C . GLU B 1 157 ? 12.179 19.062 -6.556 1.00 19.40 155 GLU B C 1
ATOM 2628 O O . GLU B 1 157 ? 12.552 19.661 -5.560 1.00 19.38 155 GLU B O 1
ATOM 2634 N N . VAL B 1 158 ? 12.137 17.735 -6.627 1.00 19.26 156 VAL B N 1
ATOM 2635 C CA . VAL B 1 158 ? 12.611 16.875 -5.532 1.00 19.07 156 VAL B CA 1
ATOM 2636 C C . VAL B 1 158 ? 14.118 16.557 -5.643 1.00 19.15 156 VAL B C 1
ATOM 2637 O O . VAL B 1 158 ? 14.620 16.186 -6.711 1.00 18.79 156 VAL B O 1
ATOM 2641 N N . ALA B 1 159 ? 14.841 16.714 -4.537 1.00 19.83 157 ALA B N 1
ATOM 2642 C CA . ALA B 1 159 ? 16.279 16.439 -4.517 1.00 20.09 157 ALA B CA 1
ATOM 2643 C C . ALA B 1 159 ? 16.546 15.020 -5.018 1.00 20.44 157 ALA B C 1
ATOM 2644 O O . ALA B 1 159 ? 15.720 14.138 -4.809 1.00 20.98 157 ALA B O 1
ATOM 2646 N N . GLU B 1 160 ? 17.684 14.819 -5.684 1.00 20.31 158 GLU B N 1
ATOM 2647 C CA . GLU B 1 160 ? 18.050 13.544 -6.315 1.00 20.35 158 GLU B CA 1
ATOM 2648 C C . GLU B 1 160 ? 18.128 12.366 -5.351 1.00 19.91 158 GLU B C 1
ATOM 2649 O O . GLU B 1 160 ? 17.852 11.235 -5.741 1.00 20.63 158 GLU B O 1
ATOM 2655 N N . ALA B 1 161 ? 18.549 12.621 -4.116 1.00 19.47 159 ALA B N 1
ATOM 2656 C CA . ALA B 1 161 ? 18.685 11.567 -3.110 1.00 18.74 159 ALA B CA 1
ATOM 2657 C C . ALA B 1 161 ? 17.298 11.074 -2.674 1.00 18.75 159 ALA B C 1
ATOM 2658 O O . ALA B 1 161 ? 17.095 9.861 -2.530 1.00 17.52 159 ALA B O 1
ATOM 2660 N N A GLU B 1 162 ? 16.355 11.993 -2.433 0.50 18.33 160 GLU B N 1
ATOM 2661 N N B GLU B 1 162 ? 16.380 12.030 -2.511 0.50 18.39 160 GLU B N 1
ATOM 2662 C CA A GLU B 1 162 ? 14.988 11.572 -2.115 0.50 18.88 160 GLU B CA 1
ATOM 2663 C CA B GLU B 1 162 ? 14.998 11.791 -2.120 0.50 18.92 160 GLU B CA 1
ATOM 2664 C C A GLU B 1 162 ? 14.353 10.824 -3.276 0.50 18.59 160 GLU B C 1
ATOM 2665 C C B GLU B 1 162 ? 14.194 11.031 -3.197 0.50 18.69 160 GLU B C 1
ATOM 2666 O O A GLU B 1 162 ? 13.895 9.691 -3.099 0.50 18.33 160 GLU B O 1
ATOM 2667 O O B GLU B 1 162 ? 13.457 10.099 -2.871 0.50 18.58 160 GLU B O 1
ATOM 2678 N N . ARG B 1 163 ? 14.355 11.434 -4.462 1.00 18.42 161 ARG B N 1
ATOM 2679 C CA . ARG B 1 163 ? 13.772 10.761 -5.635 1.00 17.94 161 ARG B CA 1
ATOM 2680 C C . ARG B 1 163 ? 14.335 9.391 -5.863 1.00 17.04 161 ARG B C 1
ATOM 2681 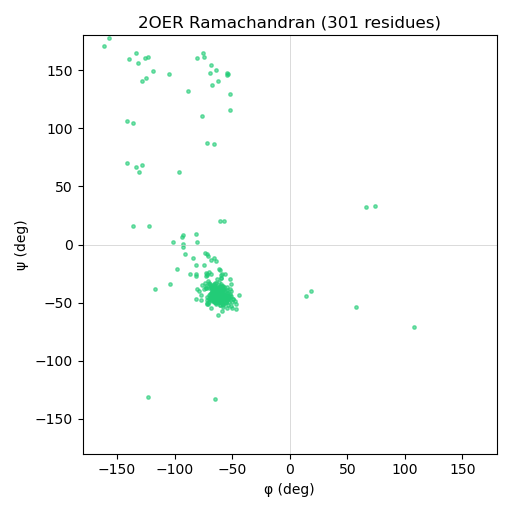O O . ARG B 1 163 ? 13.647 8.521 -6.320 1.00 17.53 161 ARG B O 1
ATOM 2689 N N . SER B 1 164 ? 15.607 9.209 -5.580 1.00 16.61 162 SER B N 1
ATOM 2690 C CA . SER B 1 164 ? 16.266 7.959 -5.851 1.00 16.58 162 SER B CA 1
ATOM 2691 C C . SER B 1 164 ? 15.792 6.896 -4.835 1.00 15.82 162 SER B C 1
ATOM 2692 O O . SER B 1 164 ? 15.613 5.727 -5.183 1.00 15.94 162 SER B O 1
ATOM 2695 N N . LEU B 1 165 ? 15.587 7.320 -3.592 1.00 14.61 163 LEU B N 1
ATOM 2696 C CA . LEU B 1 165 ? 15.043 6.483 -2.554 1.00 14.39 163 LEU B CA 1
ATOM 2697 C C . LEU B 1 165 ? 13.605 6.161 -2.914 1.00 13.19 163 LEU B C 1
ATOM 2698 O O . LEU B 1 165 ? 13.226 5.037 -2.839 1.00 11.08 163 LEU B O 1
ATOM 2703 N N . ALA B 1 166 ? 12.835 7.161 -3.359 1.00 13.66 164 ALA B N 1
ATOM 2704 C CA . ALA B 1 166 ? 11.427 6.938 -3.732 1.00 13.89 164 ALA B CA 1
ATOM 2705 C C . ALA B 1 166 ? 11.312 5.960 -4.894 1.00 13.90 164 ALA B C 1
ATOM 2706 O O . ALA B 1 166 ? 10.432 5.102 -4.895 1.00 14.50 164 ALA B O 1
ATOM 2708 N N . GLY B 1 167 ? 12.208 6.083 -5.877 1.00 13.27 165 GLY B N 1
ATOM 2709 C CA . GLY B 1 167 ? 12.261 5.157 -6.993 1.00 13.49 165 GLY B CA 1
ATOM 2710 C C . GLY B 1 167 ? 12.572 3.741 -6.584 1.00 13.59 165 GLY B C 1
ATOM 2711 O O . GLY B 1 167 ? 11.937 2.846 -7.074 1.00 15.15 165 GLY B O 1
ATOM 2712 N N A ASP B 1 168 ? 13.554 3.547 -5.695 0.50 13.69 166 ASP B N 1
ATOM 2713 N N B ASP B 1 168 ? 13.528 3.551 -5.674 0.50 13.83 166 ASP B N 1
ATOM 2714 C CA A ASP B 1 168 ? 13.779 2.228 -5.085 0.50 14.06 166 ASP B CA 1
ATOM 2715 C CA B ASP B 1 168 ? 13.804 2.223 -5.113 0.50 14.32 166 ASP B CA 1
ATOM 2716 C C A ASP B 1 168 ? 12.480 1.721 -4.461 0.50 13.38 166 ASP B C 1
ATOM 2717 C C B ASP B 1 168 ? 12.626 1.637 -4.285 0.50 13.55 166 ASP B C 1
ATOM 2718 O O A ASP B 1 168 ? 11.985 0.676 -4.846 0.50 13.88 166 ASP B O 1
ATOM 2719 O O B ASP B 1 168 ? 12.367 0.440 -4.353 0.50 13.80 166 ASP B O 1
ATOM 2728 N N . LEU B 1 169 ? 11.932 2.462 -3.508 1.00 13.03 167 LEU B N 1
ATOM 2729 C CA . LEU B 1 169 ? 10.743 2.007 -2.810 1.00 13.37 167 LEU B CA 1
ATOM 2730 C C . LEU B 1 169 ? 9.598 1.670 -3.799 1.00 12.80 167 LEU B C 1
ATOM 2731 O O . LEU B 1 169 ? 8.979 0.643 -3.686 1.00 12.85 167 LEU B O 1
ATOM 2736 N N . LEU B 1 170 ? 9.331 2.520 -4.778 1.00 12.43 168 LEU B N 1
ATOM 2737 C CA . LEU B 1 170 ? 8.293 2.193 -5.771 1.00 13.93 168 LEU B CA 1
ATOM 2738 C C . LEU B 1 170 ? 8.549 0.854 -6.459 1.00 12.69 168 LEU B C 1
ATOM 2739 O O . LEU B 1 170 ? 7.657 0.030 -6.568 1.00 12.08 168 LEU B O 1
ATOM 2744 N N . THR B 1 171 ? 9.776 0.618 -6.899 1.00 14.17 169 THR B N 1
ATOM 2745 C CA . THR B 1 171 ? 10.155 -0.595 -7.645 1.00 16.37 169 THR B CA 1
ATOM 2746 C C . THR B 1 171 ? 10.012 -1.821 -6.730 1.00 15.71 169 THR B C 1
ATOM 2747 O O . THR B 1 171 ? 9.370 -2.800 -7.092 1.00 16.25 169 THR B O 1
ATOM 2751 N N . THR B 1 172 ? 10.564 -1.731 -5.527 1.00 14.60 170 THR B N 1
ATOM 2752 C CA . THR B 1 172 ? 10.448 -2.807 -4.543 1.00 14.58 170 THR B CA 1
ATOM 2753 C C . THR B 1 172 ? 8.974 -3.097 -4.257 1.00 14.07 170 THR B C 1
ATOM 2754 O O . THR B 1 172 ? 8.548 -4.261 -4.216 1.00 14.17 170 THR B O 1
ATOM 2758 N N . THR B 1 173 ? 8.196 -2.036 -4.115 1.00 12.57 171 THR B N 1
ATOM 2759 C CA . THR B 1 173 ? 6.822 -2.222 -3.630 1.00 13.45 171 THR B CA 1
ATOM 2760 C C . THR B 1 173 ? 5.989 -2.897 -4.724 1.00 12.59 171 THR B C 1
ATOM 2761 O O . THR B 1 173 ? 5.368 -3.890 -4.503 1.00 14.14 171 THR B O 1
ATOM 2765 N N . LEU B 1 174 ? 6.042 -2.349 -5.893 1.00 13.20 172 LEU B N 1
ATOM 2766 C CA . LEU B 1 174 ? 5.322 -2.921 -7.010 1.00 15.30 172 LEU B CA 1
ATOM 2767 C C . LEU B 1 174 ? 5.682 -4.401 -7.150 1.00 14.32 172 LEU B C 1
ATOM 2768 O O . LEU B 1 174 ? 4.803 -5.218 -7.198 1.00 13.08 172 LEU B O 1
ATOM 2773 N N . GLY B 1 175 ? 6.981 -4.740 -7.152 1.00 14.06 173 GLY B N 1
ATOM 2774 C CA . GLY B 1 175 ? 7.370 -6.090 -7.357 1.00 12.42 173 GLY B CA 1
ATOM 2775 C C . GLY B 1 175 ? 7.038 -6.990 -6.206 1.00 13.92 173 GLY B C 1
ATOM 2776 O O . GLY B 1 175 ? 6.574 -8.117 -6.451 1.00 15.48 173 GLY B O 1
ATOM 2777 N N . ALA B 1 176 ? 7.279 -6.554 -4.958 1.00 12.15 174 ALA B N 1
ATOM 2778 C CA . ALA B 1 176 ? 7.083 -7.475 -3.837 1.00 12.32 174 ALA B CA 1
ATOM 2779 C C . ALA B 1 176 ? 5.586 -7.659 -3.580 1.00 12.01 174 ALA B C 1
ATOM 2780 O O . ALA B 1 176 ? 5.140 -8.740 -3.291 1.00 13.58 174 ALA B O 1
ATOM 2782 N N . VAL B 1 177 ? 4.821 -6.588 -3.705 1.00 11.16 175 VAL B N 1
ATOM 2783 C CA . VAL B 1 177 ? 3.374 -6.642 -3.491 1.00 11.20 175 VAL B CA 1
ATOM 2784 C C . VAL B 1 177 ? 2.662 -7.388 -4.663 1.00 11.57 175 VAL B C 1
ATOM 2785 O O . VAL B 1 177 ? 1.847 -8.241 -4.425 1.00 11.38 175 VAL B O 1
ATOM 2789 N N . GLY B 1 178 ? 2.940 -7.009 -5.917 1.00 12.89 176 GLY B N 1
ATOM 2790 C CA . GLY B 1 178 ? 2.376 -7.724 -7.070 1.00 14.50 176 GLY B CA 1
ATOM 2791 C C . GLY B 1 178 ? 2.618 -9.227 -6.981 1.00 15.21 176 GLY B C 1
ATOM 2792 O O . GLY B 1 178 ? 1.701 -10.068 -7.182 1.00 14.77 176 GLY B O 1
ATOM 2793 N N . LYS B 1 179 ? 3.841 -9.570 -6.619 1.00 15.11 177 LYS B N 1
ATOM 2794 C CA . LYS B 1 179 ? 4.209 -10.941 -6.461 1.00 15.96 177 LYS B CA 1
ATOM 2795 C C . LYS B 1 179 ? 3.394 -11.665 -5.387 1.00 15.34 177 LYS B C 1
ATOM 2796 O O . LYS B 1 179 ? 2.832 -12.743 -5.674 1.00 14.40 177 LYS B O 1
ATOM 2802 N N . GLN B 1 180 ? 3.316 -11.107 -4.158 1.00 13.73 178 GLN B N 1
ATOM 2803 C CA . GLN B 1 180 ? 2.571 -11.800 -3.078 1.00 12.41 178 GLN B CA 1
ATOM 2804 C C . GLN B 1 180 ? 1.103 -11.963 -3.481 1.00 11.67 178 GLN B C 1
ATOM 2805 O O . GLN B 1 180 ? 0.535 -13.039 -3.319 1.00 10.65 178 GLN B O 1
ATOM 2811 N N . PHE B 1 181 ? 0.535 -10.924 -4.109 1.00 11.00 179 PHE B N 1
ATOM 2812 C CA . PHE B 1 181 ? -0.864 -10.940 -4.522 1.00 11.41 179 PHE B CA 1
ATOM 2813 C C . PHE B 1 181 ? -1.102 -12.113 -5.494 1.00 12.48 179 PHE B C 1
ATOM 2814 O O . PHE B 1 181 ? -2.109 -12.820 -5.387 1.00 11.91 179 PHE B O 1
ATOM 2822 N N . SER B 1 182 ? -0.135 -12.354 -6.377 1.00 13.12 180 SER B N 1
ATOM 2823 C CA . SER B 1 182 ? -0.242 -13.415 -7.420 1.00 14.10 180 SER B CA 1
ATOM 2824 C C . SER B 1 182 ? -0.135 -14.835 -6.895 1.00 15.89 180 SER B C 1
ATOM 2825 O O . SER B 1 182 ? -0.408 -15.788 -7.630 1.00 17.40 180 SER B O 1
ATOM 2828 N N . GLU B 1 183 ? 0.206 -15.009 -5.621 1.00 17.53 181 GLU B N 1
ATOM 2829 C CA . GLU B 1 183 ? 0.307 -16.357 -5.058 1.00 18.91 181 GLU B CA 1
ATOM 2830 C C . GLU B 1 183 ? -1.023 -17.101 -5.048 1.00 19.92 181 GLU B C 1
ATOM 2831 O O . GLU B 1 183 ? -1.058 -18.320 -4.852 1.00 20.22 181 GLU B O 1
ATOM 2837 N N . GLN B 1 184 ? -2.109 -16.365 -5.263 1.00 20.70 182 GLN B N 1
ATOM 2838 C CA . GLN B 1 184 ? -3.455 -16.925 -5.372 1.00 21.55 182 GLN B CA 1
ATOM 2839 C C . GLN B 1 184 ? -4.027 -16.610 -6.751 1.00 21.82 182 GLN B C 1
ATOM 2840 O O . GLN B 1 184 ? -3.697 -15.559 -7.324 1.00 21.89 182 GLN B O 1
ATOM 2846 N N . PRO B 1 185 ? -4.896 -17.492 -7.288 1.00 22.29 183 PRO B N 1
ATOM 2847 C CA . PRO B 1 185 ? -5.570 -17.156 -8.552 1.00 22.41 183 PRO B CA 1
ATOM 2848 C C . PRO B 1 185 ? -6.553 -15.989 -8.371 1.00 22.23 183 PRO B C 1
ATOM 2849 O O . PRO B 1 185 ? -7.272 -15.939 -7.382 1.00 22.36 183 PRO B O 1
ATOM 2853 N N . ARG B 1 186 ? -6.562 -15.049 -9.311 1.00 22.66 184 ARG B N 1
ATOM 2854 C CA . ARG B 1 186 ? -7.384 -13.847 -9.182 1.00 22.74 184 ARG B CA 1
ATOM 2855 C C . ARG B 1 186 ? -8.239 -13.615 -10.428 1.00 23.29 184 ARG B C 1
ATOM 2856 O O . ARG B 1 186 ? -7.768 -13.827 -11.546 1.00 24.48 184 ARG B O 1
ATOM 2864 N N . SER B 1 187 ? -9.481 -13.172 -10.235 1.00 23.18 185 SER B N 1
ATOM 2865 C CA . SER B 1 187 ? -10.349 -12.755 -11.345 1.00 23.41 185 SER B CA 1
ATOM 2866 C C . SER B 1 187 ? -9.928 -11.387 -11.907 1.00 23.90 185 SER B C 1
ATOM 2867 O O . SER B 1 187 ? -9.214 -10.630 -11.228 1.00 24.02 185 SER B O 1
ATOM 2870 N N . GLU B 1 188 ? -10.361 -11.071 -13.133 1.00 23.75 186 GLU B N 1
ATOM 2871 C CA . GLU B 1 188 ? -10.048 -9.767 -13.734 1.00 24.41 186 GLU B CA 1
ATOM 2872 C C . GLU B 1 188 ? -10.549 -8.640 -12.820 1.00 22.83 186 GLU B C 1
ATOM 2873 O O . GLU B 1 188 ? -9.853 -7.633 -12.663 1.00 21.86 186 GLU B O 1
ATOM 2879 N N . ALA B 1 189 ? -11.729 -8.818 -12.208 1.00 21.08 187 ALA B N 1
ATOM 2880 C CA . ALA B 1 189 ? -12.236 -7.801 -11.281 1.00 20.54 187 ALA B CA 1
ATOM 2881 C C . ALA B 1 189 ? -11.361 -7.619 -10.021 1.00 19.68 187 ALA B C 1
ATOM 2882 O O . ALA B 1 189 ? -11.102 -6.496 -9.628 1.00 19.37 187 ALA B O 1
ATOM 2884 N N . GLU B 1 190 ? -10.934 -8.720 -9.405 1.00 18.68 188 GLU B N 1
ATOM 2885 C CA . GLU B 1 190 ? -10.028 -8.703 -8.258 1.00 18.33 188 GLU B CA 1
ATOM 2886 C C . GLU B 1 190 ? -8.734 -7.960 -8.589 1.00 16.88 188 GLU B C 1
ATOM 2887 O O . GLU B 1 190 ? -8.291 -7.080 -7.841 1.00 15.68 188 GLU B O 1
ATOM 2893 N N . ILE B 1 191 ? -8.131 -8.351 -9.711 1.00 14.35 189 ILE B N 1
ATOM 2894 C CA . ILE B 1 191 ? -6.902 -7.796 -10.191 1.00 12.25 189 ILE B CA 1
ATOM 2895 C C . ILE B 1 191 ? -7.065 -6.306 -10.379 1.00 12.09 189 ILE B C 1
ATOM 2896 O O . ILE B 1 191 ? -6.187 -5.544 -9.957 1.00 10.97 189 ILE B O 1
ATOM 2901 N N . GLU B 1 192 ? -8.169 -5.903 -11.019 1.00 10.83 190 GLU B N 1
ATOM 2902 C CA . GLU B 1 192 ? -8.455 -4.503 -11.268 1.00 10.94 190 GLU B CA 1
ATOM 2903 C C . GLU B 1 192 ? -8.639 -3.743 -9.983 1.00 9.23 190 GLU B C 1
ATOM 2904 O O . GLU B 1 192 ? -8.095 -2.655 -9.841 1.00 9.44 190 GLU B O 1
ATOM 2910 N N A ARG B 1 193 ? -9.421 -4.308 -9.055 0.50 8.82 191 ARG B N 1
ATOM 2911 N N B ARG B 1 193 ? -9.434 -4.289 -9.066 0.50 9.31 191 ARG B N 1
ATOM 2912 C CA A ARG B 1 193 ? -9.688 -3.678 -7.752 0.50 8.18 191 ARG B CA 1
ATOM 2913 C CA B ARG B 1 193 ? -9.637 -3.647 -7.775 0.50 9.34 191 ARG B CA 1
ATOM 2914 C C A ARG B 1 193 ? -8.381 -3.513 -6.922 0.50 8.30 191 ARG B C 1
ATOM 2915 C C B ARG B 1 193 ? -8.294 -3.467 -7.036 0.50 8.83 191 ARG B C 1
ATOM 2916 O O A ARG B 1 193 ? -8.142 -2.457 -6.319 0.50 8.51 191 ARG B O 1
ATOM 2917 O O B ARG B 1 193 ? -7.949 -2.366 -6.603 0.50 9.26 191 ARG B O 1
ATOM 2932 N N . TYR B 1 194 ? -7.568 -4.562 -6.890 1.00 8.47 192 TYR B N 1
ATOM 2933 C CA . TYR B 1 194 ? -6.292 -4.573 -6.146 1.00 9.84 192 TYR B CA 1
ATOM 2934 C C . TYR B 1 194 ? -5.279 -3.663 -6.778 1.00 9.80 192 TYR B C 1
ATOM 2935 O O . TYR B 1 194 ? -4.616 -2.890 -6.068 1.00 8.35 192 TYR B O 1
ATOM 2944 N N . ALA B 1 195 ? -5.142 -3.744 -8.105 1.00 7.75 193 ALA B N 1
ATOM 2945 C CA . ALA B 1 195 ? -4.256 -2.798 -8.826 1.00 8.99 193 ALA B CA 1
ATOM 2946 C C . ALA B 1 195 ? -4.631 -1.313 -8.652 1.00 9.47 193 ALA B C 1
ATOM 2947 O O . ALA B 1 195 ? -3.744 -0.441 -8.548 1.00 10.31 193 ALA B O 1
ATOM 2949 N N . GLU B 1 196 ? -5.923 -1.011 -8.607 1.00 9.70 194 GLU B N 1
ATOM 2950 C CA . GLU B 1 196 ? -6.371 0.350 -8.369 1.00 10.65 194 GLU B CA 1
ATOM 2951 C C . GLU B 1 196 ? -5.956 0.843 -6.936 1.00 9.41 194 GLU B C 1
ATOM 2952 O O . GLU B 1 196 ? -5.503 1.968 -6.779 1.00 9.42 194 GLU B O 1
ATOM 2958 N N . ALA B 1 197 ? -6.096 -0.001 -5.928 1.00 7.63 195 ALA B N 1
ATOM 2959 C CA . ALA B 1 197 ? -5.695 0.351 -4.560 1.00 8.32 195 ALA B CA 1
ATOM 2960 C C . ALA B 1 197 ? -4.174 0.531 -4.438 1.00 9.46 195 ALA B C 1
ATOM 2961 O O . ALA B 1 197 ? -3.676 1.514 -3.822 1.00 9.77 195 ALA B O 1
ATOM 2963 N N . LEU B 1 198 ? -3.423 -0.384 -5.063 1.00 9.47 196 LEU B N 1
ATOM 2964 C CA . LEU B 1 198 ? -1.948 -0.355 -5.064 1.00 10.31 196 LEU B CA 1
ATOM 2965 C C . LEU B 1 198 ? -1.527 0.924 -5.756 1.00 10.13 196 LEU B C 1
ATOM 2966 O O . LEU B 1 198 ? -0.692 1.673 -5.252 1.00 8.37 196 LEU B O 1
ATOM 2971 N N . ALA B 1 199 ? -2.156 1.241 -6.893 1.00 9.26 197 ALA B N 1
ATOM 2972 C CA . ALA B 1 199 ? -1.815 2.492 -7.558 1.00 10.73 197 ALA B CA 1
ATOM 2973 C C . ALA B 1 199 ? -2.200 3.749 -6.737 1.00 11.24 197 ALA B C 1
ATOM 2974 O O . ALA B 1 199 ? -1.503 4.792 -6.796 1.00 13.30 197 ALA B O 1
ATOM 2976 N N . ASP B 1 200 ? -3.304 3.665 -6.004 1.00 10.30 198 ASP B N 1
ATOM 2977 C CA . ASP B 1 200 ? -3.775 4.749 -5.164 1.00 10.61 198 ASP B CA 1
ATOM 2978 C C . ASP B 1 200 ? -2.680 5.050 -4.116 1.00 9.55 198 ASP B C 1
ATOM 2979 O O . ASP B 1 200 ? -2.422 6.198 -3.802 1.00 9.24 198 ASP B O 1
ATOM 2992 N N . LEU B 1 202 ? 0.653 4.246 -4.267 1.00 9.53 200 LEU B N 1
ATOM 2993 C CA . LEU B 1 202 ? 1.803 4.830 -4.977 1.00 10.91 200 LEU B CA 1
ATOM 2994 C C . LEU B 1 202 ? 1.590 6.246 -5.450 1.00 12.71 200 LEU B C 1
ATOM 2995 O O . LEU B 1 202 ? 2.516 7.074 -5.380 1.00 13.07 200 LEU B O 1
ATOM 3000 N N . CYS B 1 203 ? 0.393 6.524 -5.951 1.00 13.61 201 CYS B N 1
ATOM 3001 C CA . CYS B 1 203 ? 0.073 7.848 -6.443 1.00 13.49 201 CYS B CA 1
ATOM 3002 C C . CYS B 1 203 ? 0.000 8.791 -5.249 1.00 13.08 201 CYS B C 1
ATOM 3003 O O . CYS B 1 203 ? 0.484 9.883 -5.345 1.00 13.68 201 CYS B O 1
ATOM 3006 N N . ALA B 1 204 ? -0.610 8.377 -4.136 1.00 11.71 202 ALA B N 1
ATOM 3007 C CA . ALA B 1 204 ? -0.681 9.248 -2.938 1.00 10.98 202 ALA B CA 1
ATOM 3008 C C . ALA B 1 204 ? 0.729 9.640 -2.429 1.00 10.01 202 ALA B C 1
ATOM 3009 O O . ALA B 1 204 ? 0.961 10.775 -2.016 1.00 9.98 202 ALA B O 1
ATOM 3011 N N . TYR B 1 205 ? 1.635 8.676 -2.444 1.00 8.35 203 TYR B N 1
ATOM 3012 C CA . TYR B 1 205 ? 3.021 8.852 -1.995 1.00 8.86 203 TYR B CA 1
ATOM 3013 C C . TYR B 1 205 ? 3.758 9.886 -2.845 1.00 8.82 203 TYR B C 1
ATOM 3014 O O . TYR B 1 205 ? 4.310 10.829 -2.313 1.00 7.85 203 TYR B O 1
ATOM 3023 N N . LEU B 1 206 ? 3.679 9.754 -4.168 1.00 9.88 204 LEU B N 1
ATOM 3024 C CA . LEU B 1 206 ? 4.331 10.693 -5.106 1.00 10.17 204 LEU B CA 1
ATOM 3025 C C . LEU B 1 206 ? 3.783 12.102 -5.066 1.00 11.18 204 LEU B C 1
ATOM 3026 O O . LEU B 1 206 ? 4.549 13.054 -5.137 1.00 11.96 204 LEU B O 1
ATOM 3031 N N . ALA B 1 207 ? 2.455 12.215 -5.011 1.00 11.89 205 ALA B N 1
ATOM 3032 C CA . ALA B 1 207 ? 1.757 13.462 -4.786 1.00 11.62 205 ALA B CA 1
ATOM 3033 C C . ALA B 1 207 ? 2.219 14.136 -3.528 1.00 11.66 205 ALA B C 1
ATOM 3034 O O . ALA B 1 207 ? 2.498 15.305 -3.593 1.00 11.51 205 ALA B O 1
ATOM 3036 N N . ALA B 1 208 ? 2.288 13.423 -2.396 1.00 11.77 206 ALA B N 1
ATOM 3037 C CA . ALA B 1 208 ? 2.836 13.965 -1.151 1.00 12.53 206 ALA B CA 1
ATOM 3038 C C . ALA B 1 208 ? 4.290 14.414 -1.267 1.00 13.71 206 ALA B C 1
ATOM 3039 O O . ALA B 1 208 ? 4.677 15.401 -0.626 1.00 13.82 206 ALA B O 1
ATOM 3041 N N . LEU B 1 209 ? 5.097 13.711 -2.053 1.00 13.53 207 LEU B N 1
ATOM 3042 C CA . LEU B 1 209 ? 6.464 14.154 -2.261 1.00 15.50 207 LEU B CA 1
ATOM 3043 C C . LEU B 1 209 ? 6.560 15.475 -3.039 1.00 15.91 207 LEU B C 1
ATOM 3044 O O . LEU B 1 209 ? 7.431 16.281 -2.751 1.00 15.05 207 LEU B O 1
ATOM 3049 N N . GLY B 1 210 ? 5.707 15.639 -4.054 1.00 16.73 208 GLY B N 1
ATOM 3050 C CA . GLY B 1 210 ? 5.657 16.856 -4.877 1.00 19.57 208 GLY B CA 1
ATOM 3051 C C . GLY B 1 210 ? 5.116 18.093 -4.170 1.00 21.45 208 GLY B C 1
ATOM 3052 O O . GLY B 1 210 ? 5.405 19.224 -4.552 1.00 20.91 208 GLY B O 1
ATOM 3053 N N . GLU B 1 211 ? 4.330 17.877 -3.124 1.00 24.12 209 GLU B N 1
ATOM 3054 C CA . GLU B 1 211 ? 3.787 18.986 -2.323 1.00 26.80 209 GLU B CA 1
ATOM 3055 C C . GLU B 1 211 ? 4.744 19.740 -1.378 1.00 28.16 209 GLU B C 1
ATOM 3056 O O . GLU B 1 211 ? 4.371 20.767 -0.820 1.00 28.60 209 GLU B O 1
ATOM 3062 N N . ARG B 1 212 ? 5.972 19.260 -1.219 1.00 30.37 210 ARG B N 1
ATOM 3063 C CA . ARG B 1 212 ? 6.954 19.986 -0.401 1.00 32.12 210 ARG B CA 1
ATOM 3064 C C . ARG B 1 212 ? 7.973 20.712 -1.277 1.00 32.54 210 ARG B C 1
ATOM 3065 O O . ARG B 1 212 ? 8.521 20.132 -2.224 1.00 33.29 210 ARG B O 1
#

Solvent-accessible surface area: 19882 Å² total

InterPro domains:
  IPR001647 DNA-binding HTH domain, TetR-type [PF00440] (27-72)
  IPR001647 DNA-binding HTH domain, TetR-type [PR00455] (27-40)
  IPR001647 DNA-binding HTH domain, TetR-type [PR00455] (48-71)
  IPR001647 DNA-binding HTH domain, TetR-type [PS50977] (21-81)
  IPR009057 Homedomain-like superfamily [SSF46689] (16-90)
  IPR040804 Tetracyclin repressor-like, C-terminal domain 18 [PF17923] (95-206)
  IPR050109 HTH-type, TetR-like transcriptional regulator [PTHR30055] (11-207)

Secondary structure (DSSP, 8-state):
-HHHHHHHHHHHH-----HHHHHHHHT--HHHHHHH-SSHHHHHHHHHHHHHHHHHHHHHHHHH--SS-HHHHHHHHHHHHHHHHHHHHHHHHHHHHHSTT--HHHHHHHHHHHHHHHHHHH-SSS-HHHHHHHHHHHHHHHHHHHHHHTTS---HHHHHHHHHHHH--HHHHHHHH-/-HHHHHHHHHHHHHHH---SS--HHHHHHHHT--HHHHHHH-SSHHHHHHHHHHHHHHHHHHHHHHHHT-TTS-HHHHHHHHHHHHHHHHHHHHHHHHHHHHH-TTS-TTHHHHHHHHHHHHHHHHHHHHH-TTS-HHHHHHHHHHHHHHHHHHHHHHHTS---HHHHHHHHHHHH--HHHHHHHHT-

Sequence (366 aa):
SELVASILEAAVQVQRFTTARVAERAGVSIGSLYQYFPNKAAILFRLQSDEWRRRTTRRLLGEILEDTTRRPPLERLRRRLVLAFVRSECEEAAIRRVALSDDAAPLYEAREVKAEGARVFQAFLREALPEEVAEAERSLAGDDLLTTTLGAVGKQFSEQPRSEAEIERRYAEALADLCAYLAALGEESSELVASILEAAVQVLAGAQRFTTARVAERRAGVSIGSLYQQYFPNKAAILFRLQSDEWRRRTTRLLGEEILEDTTRPPLERLRRRLVLAFVRSECEEAAIRRVALSDDAAPLYRDADEAREVKAEGARVFQAFLRREALPEVAEAEERSLAGDDLLTTTLGAVGKQFSEQPRSEAEIERRYAEALADLCAYLAALGER

CATH classification: 1.10.357.10

Foldseek 3Di:
DVLVVLLLVLQLVDVPRFLVNSCVSSVHDSVVVCVVAVTRLSSLVVNLVVLLVVLLVVLLVLLPDDVDANLVSLLVSLLSLLVSLLVNLVSVVSNCVVVVVDPVVVSLVVSLVSQLVSLCVLQVPFDSVVSVVLSVVLSCCSVVVSNVVNNDHDDPVRSVVVSNVSSVSSVVSVVSRD/DPVLVVLLLVLQLVQVLPLVRRFLVSSCVSSVHDSVVVCVVAVTRLSSLVVNVVVLLVVLLVLLQCLLVVPVDQRLVSLLVNLLVLLVSLLSCLNSVSSNCVVPVVDDPVVVVVVSLVSQLVSLLVSCCVLAVPFDSVRSSVLSVCLSCCSVVVSNVVNNDRDDSVRSSVVSNVSSCSSVVSVVRNVD